Protein AF-A0AA36NLV5-F1 (afdb_monomer)

Radius of gyration: 45.6 Å; Cα contacts (8 Å, |Δi|>4): 169; chains: 1; bounding box: 120×122×155 Å

Organism: NCBI:txid2562239

Solvent-accessible surface area (backbone atoms only — not comparable to full-atom valu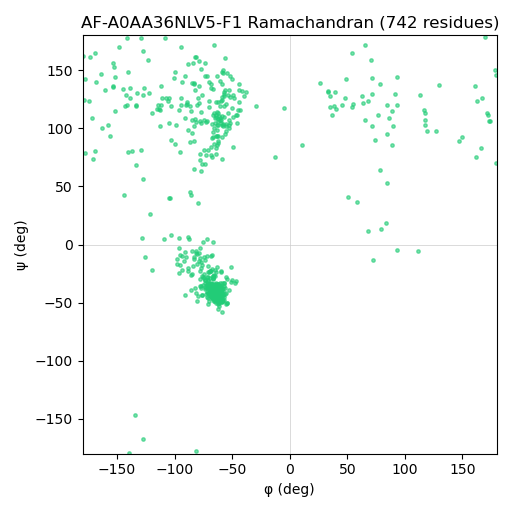es): 47818 Å² total; per-residue (Å²): 140,86,82,86,90,76,86,84,82,78,86,89,81,82,78,83,80,77,78,75,75,78,72,82,61,80,70,86,69,76,74,71,76,49,71,63,59,57,47,50,52,50,52,57,46,52,50,53,51,50,50,52,53,49,53,50,51,52,49,51,50,49,48,49,58,68,67,55,73,78,68,81,77,77,76,76,81,74,86,77,85,83,90,80,85,87,91,88,74,60,70,65,56,51,52,52,48,51,52,51,51,53,51,50,51,52,51,50,51,51,49,51,53,55,48,56,77,68,52,75,73,80,75,76,47,70,69,70,70,63,51,76,86,66,82,83,67,51,74,63,56,56,53,48,52,55,52,51,50,52,53,50,57,63,66,68,55,80,81,81,88,82,80,87,90,76,78,76,77,91,69,76,48,70,65,56,55,53,49,52,48,50,52,52,49,50,50,50,50,50,52,50,52,49,48,54,48,46,56,58,56,71,67,60,64,52,72,68,59,50,52,50,54,46,56,53,49,52,50,45,53,48,57,14,44,58,76,36,22,94,84,71,60,55,45,36,73,80,31,47,59,50,22,34,38,65,59,60,79,42,75,91,74,85,68,93,44,72,71,58,51,53,53,51,50,52,50,51,49,53,51,49,54,56,50,44,52,68,73,39,72,84,65,79,63,57,41,40,64,63,62,54,50,53,50,52,36,38,57,72,58,73,49,60,65,64,58,48,49,52,49,54,50,55,50,50,54,53,59,66,72,66,65,88,73,86,73,93,82,76,96,70,61,63,64,58,52,52,52,52,49,51,52,48,52,54,52,40,70,75,34,60,64,61,48,51,51,51,51,50,56,70,68,53,56,49,69,60,50,38,54,58,52,48,50,55,50,50,52,53,54,52,46,56,52,47,53,69,66,66,55,74,83,77,64,73,72,78,72,69,46,73,64,57,49,50,50,53,50,52,51,52,50,52,35,59,75,69,65,57,83,51,96,44,73,67,51,52,53,53,51,53,50,51,49,54,52,51,52,54,48,50,53,48,52,50,50,55,49,48,51,60,71,67,45,81,80,65,81,78,76,72,81,72,77,84,82,84,78,98,66,81,67,74,54,57,63,52,50,51,51,53,49,51,50,50,52,50,51,50,51,51,50,51,51,51,50,50,53,49,53,49,52,52,47,53,57,68,68,47,82,79,70,77,65,59,85,65,52,58,68,66,68,68,55,79,88,67,79,76,61,92,54,53,66,60,49,53,49,51,50,52,49,51,52,53,52,51,51,52,54,50,50,54,51,50,58,58,56,56,63,70,70,73,78,79,79,78,85,87,78,85,84,89,88,88,82,82,84,87,81,83,90,77,91,81,90,78,90,86,88,82,88,86,81,89,83,86,83,85,86,82,89,85,88,83,85,87,87,87,89,83,89,89,86,89,87,80,86,86,89,80,89,80,84,88,82,83,90,85,85,87,89,87,82,93,87,83,90,87,86,88,88,83,90,89,84,85,90,80,91,87,85,87,81,91,85,89,85,90,83,91,77,92,78,78,85,85,72,85,79,74,78,77,73,82,82,62,70,74,42,80,44,76,48,68,86,49,97,88,45,78,66,43,81,48,75,39,43,82,88,58,54,61,66,56,56,29,47,53,54,21,62,76,66,69,47,55,70,72,55,30,53,51,48,30,52,50,54,50,52,51,50,54,53,50,57,60,50,57,68,72,75,110

Nearest PDB structures (foldseek):
  3psp-assembly1_A  TM=7.468E-01  e=2.002E-01  Saccharomyces cerevisiae
  2k8c-assembly1_B  TM=7.574E-01  e=2.125E-01  Homo sapiens
  3pst-assembly1_A  TM=6.685E-01  e=1.887E-01  Saccharomyces cerevisiae

Structure (mmCIF, N/CA/C/O backbone):
data_AF-A0AA36NLV5-F1
#
_entry.id   AF-A0AA36NLV5-F1
#
loop_
_atom_site.group_PDB
_atom_site.id
_atom_site.type_symbol
_atom_site.label_atom_id
_atom_site.label_alt_id
_atom_site.label_comp_id
_atom_site.label_asym_id
_atom_site.label_entity_id
_atom_site.label_seq_id
_atom_site.pdbx_PDB_ins_code
_atom_site.Cartn_x
_atom_site.Cartn_y
_atom_site.Cartn_z
_atom_site.occupancy
_atom_site.B_iso_or_equiv
_atom_site.auth_seq_id
_atom_site.auth_comp_id
_atom_site.auth_asym_id
_atom_site.auth_atom_id
_atom_site.pdbx_PDB_model_num
ATOM 1 N N . MET A 1 1 ? -26.879 -18.463 90.586 1.00 38.84 1 MET A N 1
ATOM 2 C CA . MET A 1 1 ? -25.506 -18.475 90.045 1.00 38.84 1 MET A CA 1
ATOM 3 C C . MET A 1 1 ? -25.627 -18.411 88.531 1.00 38.84 1 MET A C 1
ATOM 5 O O . MET A 1 1 ? -26.019 -19.415 87.949 1.00 38.84 1 MET A O 1
ATOM 9 N N . PRO A 1 2 ? -25.465 -17.218 87.938 1.00 54.47 2 PRO A N 1
ATOM 10 C CA . PRO A 1 2 ? -25.556 -16.990 86.499 1.00 54.47 2 PRO A CA 1
ATOM 11 C C . PRO A 1 2 ? -24.185 -17.207 85.840 1.00 54.47 2 PRO A C 1
ATOM 13 O O . PRO A 1 2 ? -23.159 -17.056 86.502 1.00 54.47 2 PRO A O 1
ATOM 16 N N . ALA A 1 3 ? -24.164 -17.536 84.552 1.00 47.44 3 ALA A N 1
ATOM 17 C CA . ALA A 1 3 ? -22.970 -17.415 83.725 1.00 47.44 3 ALA A CA 1
ATOM 18 C C . ALA A 1 3 ? -23.368 -16.738 82.410 1.00 47.44 3 ALA A C 1
ATOM 20 O O . ALA A 1 3 ? -24.253 -17.216 81.704 1.00 47.44 3 ALA A O 1
ATOM 21 N N . ASP A 1 4 ? -22.741 -15.585 82.197 1.00 47.78 4 ASP A N 1
ATOM 22 C CA . ASP A 1 4 ? -22.935 -14.602 81.138 1.00 47.78 4 ASP A CA 1
ATOM 23 C C . ASP A 1 4 ? -22.765 -15.160 79.720 1.00 47.78 4 ASP A C 1
ATOM 25 O O . ASP A 1 4 ? -21.716 -15.705 79.370 1.00 47.78 4 ASP A O 1
ATOM 29 N N . GLU A 1 5 ? -23.752 -14.880 78.869 1.00 55.81 5 GLU A N 1
ATOM 30 C CA . GLU A 1 5 ? -23.568 -14.717 77.428 1.00 55.81 5 GLU A CA 1
ATOM 31 C C . GLU A 1 5 ? -23.088 -13.286 77.162 1.00 55.81 5 GLU A C 1
ATOM 33 O O . GLU A 1 5 ? -23.854 -12.329 77.264 1.00 55.81 5 GLU A O 1
ATOM 38 N N . SER A 1 6 ? -21.815 -13.127 76.797 1.00 52.97 6 SER A N 1
ATOM 39 C CA . SER A 1 6 ? -21.284 -11.869 76.268 1.00 52.97 6 SER A CA 1
ATOM 40 C C . SER A 1 6 ? -20.898 -12.040 74.800 1.00 52.97 6 SER A C 1
ATOM 42 O O . SER A 1 6 ? -20.018 -12.814 74.427 1.00 52.97 6 SER A O 1
ATOM 44 N N . GLN A 1 7 ? -21.624 -11.299 73.963 1.00 47.81 7 GLN A N 1
ATOM 45 C CA . GLN A 1 7 ? -21.392 -11.094 72.540 1.00 47.81 7 GLN A CA 1
ATOM 46 C C . GLN A 1 7 ? -19.995 -10.512 72.294 1.00 47.81 7 GLN A C 1
ATOM 48 O O . GLN A 1 7 ? -19.698 -9.392 72.705 1.00 47.81 7 GLN A O 1
ATOM 53 N N . ALA A 1 8 ? -19.160 -11.240 71.554 1.00 45.16 8 ALA A N 1
ATOM 54 C CA . ALA A 1 8 ? -17.959 -10.689 70.939 1.00 45.16 8 ALA A CA 1
ATOM 55 C C . ALA A 1 8 ? -18.334 -10.054 69.591 1.00 45.16 8 ALA A C 1
ATOM 57 O O . ALA A 1 8 ? -18.456 -10.718 68.562 1.00 45.16 8 ALA A O 1
ATOM 58 N N . GLN A 1 9 ? -18.550 -8.744 69.635 1.00 43.69 9 GLN A N 1
ATOM 59 C CA . GLN A 1 9 ? -18.629 -7.848 68.491 1.00 43.69 9 GLN A CA 1
ATOM 60 C C . GLN A 1 9 ? -17.206 -7.700 67.924 1.00 43.69 9 GLN A C 1
ATOM 62 O O . GLN A 1 9 ? -16.337 -7.107 68.557 1.00 43.69 9 GLN A O 1
ATOM 67 N N . ILE A 1 10 ? -16.933 -8.321 66.774 1.00 42.97 10 ILE A N 1
ATOM 68 C CA . ILE A 1 10 ? -15.643 -8.197 66.083 1.00 42.97 10 ILE A CA 1
ATOM 69 C C . ILE A 1 10 ? -15.692 -6.932 65.223 1.00 42.97 10 ILE A C 1
ATOM 71 O O . ILE A 1 10 ? -16.371 -6.888 64.196 1.00 42.97 10 ILE A O 1
ATOM 75 N N . ASP A 1 11 ? -14.961 -5.911 65.667 1.00 43.44 11 ASP A N 1
ATOM 76 C CA . ASP A 1 11 ? -14.679 -4.682 64.933 1.00 43.44 11 ASP A CA 1
ATOM 77 C C . ASP A 1 11 ? -13.930 -4.981 63.626 1.00 43.44 11 ASP A C 1
ATOM 79 O O . ASP A 1 11 ? -12.744 -5.314 63.608 1.00 43.44 11 ASP A O 1
ATOM 83 N N . LEU A 1 12 ? -14.635 -4.820 62.505 1.00 45.75 12 LEU A N 1
ATOM 84 C CA . LEU A 1 12 ? -14.117 -4.931 61.136 1.00 45.75 12 LEU A CA 1
ATOM 85 C C . LEU A 1 12 ? -13.931 -3.543 60.498 1.00 45.75 12 LEU A C 1
ATOM 87 O O . LEU A 1 12 ? -14.217 -3.327 59.323 1.00 45.75 12 LEU A O 1
ATOM 91 N N . ALA A 1 13 ? -13.445 -2.581 61.282 1.00 47.31 13 ALA A N 1
ATOM 92 C CA . ALA A 1 13 ? -13.160 -1.225 60.830 1.00 47.31 13 ALA A CA 1
ATOM 93 C C . ALA A 1 13 ? -11.740 -0.825 61.236 1.00 47.31 13 ALA A C 1
ATOM 95 O O . ALA A 1 13 ? -11.551 -0.183 62.257 1.00 47.31 13 ALA A O 1
ATOM 96 N N . ASN A 1 14 ? -10.745 -1.255 60.452 1.00 46.34 14 ASN A N 1
ATOM 97 C CA . ASN A 1 14 ? -9.466 -0.559 60.231 1.00 46.34 14 ASN A CA 1
ATOM 98 C C . ASN A 1 14 ? -8.591 -1.384 59.275 1.00 46.34 14 ASN A C 1
ATOM 100 O O . ASN A 1 14 ? -7.574 -1.960 59.653 1.00 46.34 14 ASN A O 1
ATOM 104 N N . SER A 1 15 ? -8.999 -1.446 58.005 1.00 36.53 15 SER A N 1
ATOM 105 C CA . SER A 1 15 ? -8.077 -1.816 56.931 1.00 36.53 15 SER A CA 1
ATOM 106 C C . SER A 1 15 ? -7.422 -0.526 56.424 1.00 36.53 15 SER A C 1
ATOM 108 O O . SER A 1 15 ? -8.148 0.408 56.065 1.00 36.53 15 SER A O 1
ATOM 110 N N . PRO A 1 16 ? -6.083 -0.404 56.437 1.00 40.22 16 PRO A N 1
ATOM 111 C CA . PRO A 1 16 ? -5.420 0.822 56.033 1.00 40.22 16 PRO A CA 1
ATOM 112 C C . PRO A 1 16 ? -5.655 1.028 54.537 1.00 40.22 16 PRO A C 1
ATOM 114 O O . PRO A 1 16 ? -5.132 0.289 53.702 1.00 40.22 16 PRO A O 1
ATOM 117 N N . GLN A 1 17 ? -6.446 2.050 54.198 1.00 42.66 17 GLN A N 1
ATOM 118 C CA . GLN A 1 17 ? -6.512 2.601 52.851 1.00 42.66 17 GLN A CA 1
ATOM 119 C C . GLN A 1 17 ? -5.096 3.013 52.435 1.00 42.66 17 GLN A C 1
ATOM 121 O O . GLN A 1 17 ? -4.637 4.121 52.715 1.00 42.66 17 GLN A O 1
ATOM 126 N N . MET A 1 18 ? -4.409 2.120 51.723 1.00 35.09 18 MET A N 1
ATOM 127 C CA . MET A 1 18 ? -3.319 2.490 50.839 1.00 35.09 18 MET A CA 1
ATOM 128 C C . MET A 1 18 ? -3.908 3.393 49.759 1.00 35.09 18 MET A C 1
ATOM 130 O O . MET A 1 18 ? -4.354 2.942 48.705 1.00 35.09 18 MET A O 1
ATOM 134 N N . ARG A 1 19 ? -3.924 4.697 50.045 1.00 38.50 19 ARG A N 1
ATOM 135 C CA . ARG A 1 19 ? -4.010 5.738 49.030 1.00 38.50 19 ARG A CA 1
ATOM 136 C C . ARG A 1 19 ? -2.804 5.545 48.115 1.00 38.50 19 ARG A C 1
ATOM 138 O O . ARG A 1 19 ? -1.718 6.046 48.390 1.00 38.50 19 ARG A O 1
ATOM 145 N N . ARG A 1 20 ? -2.990 4.781 47.035 1.00 40.81 20 ARG A N 1
ATOM 146 C CA . ARG A 1 20 ? -2.138 4.874 45.852 1.00 40.81 20 ARG A CA 1
ATOM 147 C C . ARG A 1 20 ? -2.351 6.274 45.309 1.00 40.81 20 ARG A C 1
ATOM 149 O O . ARG A 1 20 ? -3.308 6.544 44.593 1.00 40.81 20 ARG A O 1
ATOM 156 N N . SER A 1 21 ? -1.483 7.179 45.735 1.00 36.28 21 SER A N 1
ATOM 157 C CA . SER A 1 21 ? -1.263 8.451 45.079 1.00 36.28 21 SER A CA 1
ATOM 158 C C . SER A 1 21 ? -0.986 8.129 43.615 1.00 36.28 21 SER A C 1
ATOM 160 O O . SER A 1 21 ? 0.091 7.638 43.279 1.00 36.28 21 SER A O 1
ATOM 162 N N . HIS A 1 22 ? -1.980 8.338 42.753 1.00 38.00 22 HIS A N 1
ATOM 163 C CA . HIS A 1 22 ? -1.761 8.458 41.323 1.00 38.00 22 HIS A CA 1
ATOM 164 C C . HIS A 1 22 ? -0.900 9.705 41.150 1.00 38.00 22 HIS A C 1
ATOM 166 O O . HIS A 1 22 ? -1.402 10.815 41.011 1.00 38.00 22 HIS A O 1
ATOM 172 N N . SER A 1 23 ? 0.418 9.540 41.269 1.00 36.81 23 SER A N 1
ATOM 173 C CA . SER A 1 23 ? 1.348 10.522 40.752 1.00 36.81 23 SER A CA 1
ATOM 174 C C . SER A 1 23 ? 1.048 10.601 39.263 1.00 36.81 23 SER A C 1
ATOM 176 O O . SER A 1 23 ? 1.287 9.629 38.541 1.00 36.81 23 SER A O 1
ATOM 178 N N . GLU A 1 24 ? 0.485 11.725 38.831 1.00 40.44 24 GLU A N 1
ATOM 179 C CA . GLU A 1 24 ? 0.471 12.172 37.444 1.00 40.44 24 GLU A CA 1
ATOM 180 C C . GLU A 1 24 ? 1.931 12.309 36.988 1.00 40.44 24 GLU A C 1
ATOM 182 O O . GLU A 1 24 ? 2.507 13.392 36.917 1.00 40.44 24 GLU A O 1
ATOM 187 N N . GLY A 1 25 ? 2.589 11.173 36.760 1.00 39.84 25 GLY A N 1
ATOM 188 C CA . GLY A 1 25 ? 3.822 11.142 36.003 1.00 39.84 25 GLY A CA 1
ATOM 189 C C . GLY A 1 25 ? 3.496 11.713 34.626 1.00 39.84 25 GLY A C 1
ATOM 190 O O . GLY A 1 25 ? 2.422 11.400 34.100 1.00 39.84 25 GLY A O 1
ATOM 191 N N . PRO A 1 26 ? 4.365 12.563 34.048 1.00 42.66 26 PRO A N 1
ATOM 192 C CA . PRO A 1 26 ? 4.149 13.083 32.709 1.00 42.66 26 PRO A CA 1
ATOM 193 C C . PRO A 1 26 ? 3.847 11.891 31.810 1.00 42.66 26 PRO A C 1
ATOM 195 O O . PRO A 1 26 ? 4.667 10.973 31.713 1.00 42.66 26 PRO A O 1
ATOM 198 N N . GLN A 1 27 ? 2.633 11.873 31.243 1.00 45.25 27 GLN A N 1
ATOM 199 C CA . GLN A 1 27 ? 2.212 10.827 30.324 1.00 45.25 27 GLN A CA 1
ATOM 200 C C . GLN A 1 27 ? 3.370 10.582 29.353 1.00 45.25 27 GLN A C 1
ATOM 202 O O . GLN A 1 27 ? 3.940 11.567 28.864 1.00 45.25 27 GLN A O 1
ATOM 207 N N . PRO A 1 28 ? 3.757 9.323 29.084 1.00 41.56 28 PRO A N 1
ATOM 208 C CA . PRO A 1 28 ? 4.689 9.012 28.015 1.00 41.56 28 PRO A CA 1
ATOM 209 C C . PRO A 1 28 ? 4.008 9.413 26.706 1.00 41.56 28 PRO A C 1
ATOM 211 O O . PRO A 1 28 ? 3.357 8.621 26.031 1.00 41.56 28 PRO A O 1
ATOM 214 N N . MET A 1 29 ? 4.104 10.703 26.396 1.00 41.34 29 MET A N 1
ATOM 215 C CA . MET A 1 29 ? 3.718 11.300 25.143 1.00 41.34 29 MET A CA 1
ATOM 216 C C . MET A 1 29 ? 4.655 10.643 24.154 1.00 41.34 29 MET A C 1
ATOM 218 O O . MET A 1 29 ? 5.856 10.924 24.150 1.00 41.34 29 MET A O 1
ATOM 222 N N . TRP A 1 30 ? 4.121 9.671 23.414 1.00 43.69 30 TRP A N 1
ATOM 223 C CA . TRP A 1 30 ? 4.842 8.994 22.356 1.00 43.69 30 TRP A CA 1
ATOM 224 C C . TRP A 1 30 ? 5.527 10.073 21.537 1.00 43.69 30 TRP A C 1
ATOM 226 O O . TRP A 1 30 ? 4.855 10.914 20.931 1.00 43.69 30 TRP A O 1
ATOM 236 N N . ARG A 1 31 ? 6.866 10.103 21.614 1.00 49.28 31 ARG A N 1
ATOM 237 C CA . ARG A 1 31 ? 7.666 11.034 20.833 1.00 49.28 31 ARG A CA 1
ATOM 238 C C . ARG A 1 31 ? 7.212 10.820 19.406 1.00 49.28 31 ARG A C 1
ATOM 240 O O . ARG A 1 31 ? 7.358 9.731 18.853 1.00 49.28 31 ARG A O 1
ATOM 247 N N . ARG A 1 32 ? 6.564 11.845 18.858 1.00 46.00 32 ARG A N 1
ATOM 248 C CA . ARG A 1 32 ? 6.328 11.983 17.431 1.00 46.00 32 ARG A CA 1
ATOM 249 C C . ARG A 1 32 ? 7.652 11.592 16.795 1.00 46.00 32 ARG A C 1
ATOM 251 O O . ARG A 1 32 ? 8.639 12.236 17.135 1.00 46.00 32 ARG A O 1
ATOM 258 N N . TRP A 1 33 ? 7.687 10.504 16.021 1.00 46.16 33 TRP A N 1
ATOM 259 C CA . TRP A 1 33 ? 8.914 10.086 15.350 1.00 46.16 33 TRP A CA 1
ATOM 260 C C . TRP A 1 33 ? 9.348 11.303 14.551 1.00 46.16 33 TRP A C 1
ATOM 262 O O . TRP A 1 33 ? 8.676 11.696 13.595 1.00 46.16 33 TRP A O 1
ATOM 272 N N . GLU A 1 34 ? 10.361 11.999 15.054 1.00 51.53 34 GLU A N 1
ATOM 273 C CA . GLU A 1 34 ? 10.920 13.132 14.354 1.00 51.53 34 GLU A CA 1
ATOM 274 C C . GLU A 1 34 ? 11.418 12.558 13.031 1.00 51.53 34 GLU A C 1
ATOM 276 O O . GLU A 1 34 ? 11.909 11.426 12.990 1.00 51.53 34 GLU A O 1
ATOM 281 N N . ASP A 1 35 ? 11.241 13.289 11.930 1.00 52.91 35 ASP A N 1
ATOM 282 C CA . ASP A 1 35 ? 11.585 12.804 10.586 1.00 52.91 35 ASP A CA 1
ATOM 283 C C . ASP A 1 35 ? 13.031 12.245 10.513 1.00 52.91 35 ASP A C 1
ATOM 285 O O . ASP A 1 35 ? 13.349 11.437 9.641 1.00 52.91 35 ASP A O 1
ATOM 289 N N . SER A 1 36 ? 13.881 12.612 11.481 1.00 55.41 36 SER A N 1
ATOM 290 C CA . SER A 1 36 ? 15.209 12.070 11.764 1.00 55.41 36 SER A CA 1
ATOM 291 C C . SER A 1 36 ? 15.249 10.565 12.084 1.00 55.41 36 SER A C 1
ATOM 293 O O . SER A 1 36 ? 16.101 9.875 11.533 1.00 55.41 36 SER A O 1
ATOM 295 N N . GLU A 1 37 ? 14.362 10.003 12.911 1.00 65.06 37 GLU A N 1
ATOM 296 C CA . GLU A 1 37 ? 14.397 8.568 13.264 1.00 65.06 37 GLU A CA 1
ATOM 297 C C . GLU A 1 37 ? 13.950 7.678 12.100 1.00 65.06 37 GLU A C 1
ATOM 299 O O . GLU A 1 37 ? 14.547 6.630 11.833 1.00 65.06 37 GLU A O 1
ATOM 304 N N . ILE A 1 38 ? 12.949 8.136 11.344 1.00 65.00 38 ILE A N 1
ATOM 305 C CA . ILE A 1 38 ? 12.523 7.487 10.101 1.00 65.00 38 ILE A CA 1
ATOM 306 C C . ILE A 1 38 ? 13.670 7.536 9.083 1.00 65.00 38 ILE A C 1
ATOM 308 O O . ILE A 1 38 ? 14.007 6.507 8.496 1.00 65.00 38 ILE A O 1
ATOM 312 N N . GLN A 1 39 ? 14.333 8.688 8.922 1.00 63.59 39 GLN A N 1
ATOM 313 C CA . GLN A 1 39 ? 15.513 8.815 8.059 1.00 63.59 39 GLN A CA 1
ATOM 314 C C . GLN A 1 39 ? 16.663 7.900 8.491 1.00 63.59 39 GLN A C 1
ATOM 316 O O . GLN A 1 39 ? 17.261 7.256 7.634 1.00 63.59 39 GLN A O 1
ATOM 321 N N . ILE A 1 40 ? 16.936 7.766 9.793 1.00 76.44 40 ILE A N 1
ATOM 322 C CA . ILE A 1 40 ? 17.947 6.832 10.312 1.00 76.44 40 ILE A CA 1
ATOM 323 C C . ILE A 1 40 ? 17.578 5.390 9.952 1.00 76.44 40 ILE A C 1
ATOM 325 O O . ILE A 1 40 ? 18.436 4.621 9.515 1.00 76.44 40 ILE A O 1
ATOM 329 N N . HIS A 1 41 ? 16.306 5.007 10.085 1.00 78.12 41 HIS A N 1
ATOM 330 C CA . HIS A 1 41 ? 15.868 3.661 9.724 1.00 78.12 41 HIS A CA 1
ATOM 331 C C . HIS A 1 41 ? 15.957 3.403 8.210 1.00 78.12 41 HIS A C 1
ATOM 333 O O . HIS A 1 41 ? 16.369 2.314 7.803 1.00 78.12 41 HIS A O 1
ATOM 339 N N . HIS A 1 42 ? 15.634 4.399 7.377 1.00 73.19 42 HIS A N 1
ATOM 340 C CA . HIS A 1 42 ? 15.814 4.330 5.925 1.00 73.19 42 HIS A CA 1
ATOM 341 C C . HIS A 1 42 ? 17.291 4.228 5.536 1.00 73.19 42 HIS A C 1
ATOM 343 O O . HIS A 1 42 ? 17.645 3.308 4.805 1.00 73.19 42 HIS A O 1
ATOM 349 N N . ALA A 1 43 ? 18.161 5.068 6.099 1.00 82.94 43 ALA A N 1
ATOM 350 C CA . ALA A 1 43 ? 19.604 5.007 5.868 1.00 82.94 43 ALA A CA 1
ATOM 351 C C . ALA A 1 43 ? 20.178 3.635 6.261 1.00 82.94 43 ALA A C 1
ATOM 353 O O . ALA A 1 43 ? 20.904 3.008 5.495 1.00 82.94 43 ALA A O 1
ATOM 354 N N . LYS A 1 44 ? 19.761 3.093 7.412 1.00 92.31 44 LYS A N 1
ATOM 355 C CA . LYS A 1 44 ? 20.173 1.761 7.882 1.00 92.31 44 LYS A CA 1
ATOM 356 C C . LYS A 1 44 ? 19.577 0.616 7.050 1.00 92.31 44 LYS A C 1
ATOM 358 O O . LYS A 1 44 ? 20.092 -0.504 7.042 1.00 92.31 44 LYS A O 1
ATOM 363 N N . ALA A 1 45 ? 18.450 0.835 6.376 1.00 84.06 45 ALA A N 1
ATOM 364 C CA . ALA A 1 45 ? 17.901 -0.115 5.411 1.00 84.06 45 ALA A CA 1
ATOM 365 C C . ALA A 1 45 ? 18.678 -0.071 4.085 1.00 84.06 45 ALA A C 1
ATOM 367 O O . ALA A 1 45 ? 19.030 -1.129 3.566 1.00 84.06 45 ALA A O 1
ATOM 368 N N . GLU A 1 46 ? 19.005 1.120 3.585 1.00 82.81 46 GLU A N 1
ATOM 369 C CA . GLU A 1 46 ? 19.837 1.319 2.392 1.00 82.81 46 GLU A CA 1
ATOM 370 C C . GLU A 1 46 ? 21.250 0.756 2.577 1.00 82.81 46 GLU A C 1
ATOM 372 O O . GLU A 1 46 ? 21.763 0.088 1.680 1.00 82.81 46 GLU A O 1
ATOM 377 N N . GLU A 1 47 ? 21.845 0.920 3.759 1.00 92.00 47 GLU A N 1
ATOM 378 C CA . GLU A 1 47 ? 23.130 0.313 4.123 1.00 92.00 47 GLU A CA 1
ATOM 379 C C . GLU A 1 47 ? 23.069 -1.222 4.045 1.00 92.00 47 GLU A C 1
ATOM 381 O O . GLU A 1 47 ? 23.918 -1.857 3.422 1.00 92.00 47 GLU A O 1
ATOM 386 N N . ARG A 1 48 ? 22.009 -1.840 4.588 1.00 89.81 48 ARG A N 1
ATOM 387 C CA . ARG A 1 48 ? 21.800 -3.299 4.509 1.00 89.81 48 ARG A CA 1
ATOM 388 C C . ARG A 1 48 ? 21.594 -3.791 3.074 1.00 89.81 48 ARG A C 1
ATOM 390 O O . ARG A 1 48 ? 22.068 -4.874 2.734 1.00 89.81 48 ARG A O 1
ATOM 397 N N . ILE A 1 49 ? 20.891 -3.024 2.240 1.00 83.12 49 ILE A N 1
ATOM 398 C CA . ILE A 1 49 ? 20.694 -3.344 0.817 1.00 83.12 49 ILE A CA 1
ATOM 399 C C . ILE A 1 49 ? 22.022 -3.232 0.060 1.00 83.12 49 ILE A C 1
ATOM 401 O O . ILE A 1 49 ? 22.348 -4.117 -0.729 1.00 83.12 49 ILE A O 1
ATOM 405 N N . SER A 1 50 ? 22.800 -2.185 0.330 1.00 86.44 50 SER A N 1
ATOM 406 C CA . SER A 1 50 ? 24.103 -1.954 -0.298 1.00 86.44 50 SER A CA 1
ATOM 407 C C . SER A 1 50 ? 25.094 -3.055 0.072 1.00 86.44 50 SER A C 1
ATOM 409 O O . SER A 1 50 ? 25.737 -3.610 -0.814 1.00 86.44 50 SER A O 1
ATOM 411 N N . ARG A 1 51 ? 25.115 -3.468 1.347 1.00 94.44 51 ARG A N 1
ATOM 412 C CA . ARG A 1 51 ? 25.916 -4.600 1.827 1.00 94.44 51 ARG A CA 1
ATOM 413 C C . ARG A 1 51 ? 25.566 -5.903 1.110 1.00 94.44 51 ARG A C 1
ATOM 415 O O . ARG A 1 51 ? 26.451 -6.556 0.577 1.00 94.44 51 ARG A O 1
ATOM 422 N N . ARG A 1 52 ? 24.275 -6.239 1.000 1.00 87.06 52 ARG A N 1
ATOM 423 C CA . ARG A 1 52 ? 23.828 -7.432 0.253 1.00 87.06 52 ARG A CA 1
ATOM 424 C C . ARG A 1 52 ? 24.193 -7.377 -1.224 1.00 87.06 52 ARG A C 1
ATOM 426 O O . ARG A 1 52 ? 24.510 -8.398 -1.820 1.00 87.06 52 ARG A O 1
ATOM 433 N N . ARG A 1 53 ? 24.116 -6.195 -1.838 1.00 88.81 53 ARG A N 1
ATOM 434 C CA . ARG A 1 53 ? 24.508 -6.011 -3.237 1.00 88.81 53 ARG A CA 1
ATOM 435 C C . ARG A 1 53 ? 26.008 -6.234 -3.422 1.00 88.81 53 ARG A C 1
ATOM 437 O O . ARG A 1 53 ? 26.398 -6.818 -4.424 1.00 88.81 53 ARG A O 1
ATOM 444 N N . GLN A 1 54 ? 26.817 -5.791 -2.464 1.00 91.44 54 GLN A N 1
ATOM 445 C CA . GLN A 1 54 ? 28.260 -6.003 -2.455 1.00 91.44 54 GLN A CA 1
ATOM 446 C C . GLN A 1 54 ? 28.609 -7.482 -2.249 1.00 91.44 54 GLN A C 1
ATOM 448 O O . GLN A 1 54 ? 29.355 -8.027 -3.052 1.00 91.44 54 GLN A O 1
ATOM 453 N N . GLU A 1 55 ? 27.973 -8.156 -1.286 1.00 92.06 55 GLU A N 1
ATOM 454 C CA . GLU A 1 55 ? 28.102 -9.608 -1.075 1.00 92.06 55 GLU A CA 1
ATOM 455 C C . GLU A 1 55 ? 27.760 -10.399 -2.350 1.00 92.06 55 GLU A C 1
ATOM 457 O O . GLU A 1 55 ? 28.475 -11.322 -2.724 1.00 92.06 55 GLU A O 1
ATOM 462 N N . LEU A 1 56 ? 26.703 -10.006 -3.070 1.00 91.62 56 LEU A N 1
ATOM 463 C CA . LEU A 1 56 ? 26.294 -10.670 -4.311 1.00 91.62 56 LEU A CA 1
ATOM 464 C C . LEU A 1 56 ? 27.282 -10.421 -5.462 1.00 91.62 56 LEU A C 1
ATOM 466 O O . LEU A 1 56 ? 27.525 -11.318 -6.267 1.00 91.62 56 LEU A O 1
ATOM 470 N N . LEU A 1 57 ? 27.874 -9.225 -5.543 1.00 89.69 57 LEU A N 1
ATOM 471 C CA . LEU A 1 57 ? 28.937 -8.927 -6.508 1.00 89.69 57 LEU A CA 1
ATOM 472 C C . LEU A 1 57 ? 30.221 -9.702 -6.193 1.00 89.69 57 LEU A C 1
ATOM 474 O O . LEU A 1 57 ? 30.853 -10.216 -7.112 1.00 89.69 57 LEU A O 1
ATOM 478 N N . GLU A 1 58 ? 30.583 -9.825 -4.917 1.00 94.06 58 GLU A N 1
ATOM 479 C CA . GLU A 1 58 ? 31.712 -10.644 -4.473 1.00 94.06 58 GLU A CA 1
ATOM 480 C C . GLU A 1 58 ? 31.471 -12.126 -4.761 1.00 94.06 58 GLU A C 1
ATOM 482 O O . GLU A 1 58 ? 32.367 -12.794 -5.263 1.00 94.06 58 GLU A O 1
ATOM 487 N N . GLU A 1 59 ? 30.259 -12.638 -4.536 1.00 94.38 59 GLU A N 1
ATOM 488 C CA . GLU A 1 59 ? 29.913 -14.020 -4.871 1.00 94.38 59 GLU A CA 1
ATOM 489 C C . GLU A 1 59 ? 29.936 -14.262 -6.387 1.00 94.38 59 GLU A C 1
ATOM 491 O O . GLU A 1 59 ? 30.461 -15.279 -6.836 1.00 94.38 59 GLU A O 1
ATOM 496 N N . MET A 1 60 ? 29.425 -13.323 -7.190 1.00 89.12 60 MET A N 1
ATOM 497 C CA . MET A 1 60 ? 29.517 -13.385 -8.654 1.00 89.12 60 MET A CA 1
ATOM 498 C C . MET A 1 60 ? 30.972 -13.400 -9.119 1.00 89.12 60 MET A C 1
ATOM 500 O O . MET A 1 60 ? 31.343 -14.257 -9.916 1.00 89.12 60 MET A O 1
ATOM 504 N N . LYS A 1 61 ? 31.812 -12.520 -8.568 1.00 92.69 61 LYS A N 1
ATOM 505 C CA . LYS A 1 61 ? 33.247 -12.484 -8.862 1.00 92.69 61 LYS A CA 1
ATOM 506 C C . LYS A 1 61 ? 33.945 -13.775 -8.430 1.00 92.69 61 LYS A C 1
ATOM 508 O O . LYS A 1 61 ? 34.732 -14.328 -9.188 1.00 92.69 61 LYS A O 1
ATOM 513 N N . ARG A 1 62 ? 33.606 -14.310 -7.254 1.00 94.75 62 ARG A N 1
ATOM 514 C CA . ARG A 1 62 ? 34.130 -15.592 -6.766 1.00 94.75 62 ARG A CA 1
ATOM 515 C C . ARG A 1 62 ? 33.745 -16.734 -7.703 1.00 94.75 62 ARG A C 1
ATOM 517 O O . ARG A 1 62 ? 34.582 -17.566 -8.027 1.00 94.75 62 ARG A O 1
ATOM 524 N N . ARG A 1 63 ? 32.501 -16.755 -8.192 1.00 89.75 63 ARG A N 1
ATOM 525 C CA . ARG A 1 63 ? 32.047 -17.731 -9.193 1.00 89.75 63 ARG A CA 1
ATOM 526 C C . ARG A 1 63 ? 32.760 -17.558 -10.527 1.00 89.75 63 ARG A C 1
ATOM 528 O O . ARG A 1 63 ? 33.046 -18.561 -11.164 1.00 89.75 63 ARG A O 1
ATOM 535 N N . GLU A 1 64 ? 33.057 -16.334 -10.955 1.00 84.94 64 GLU A N 1
ATOM 536 C CA . GLU A 1 64 ? 33.863 -16.085 -12.155 1.00 84.94 64 GLU A CA 1
ATOM 537 C C . GLU A 1 64 ? 35.298 -16.598 -11.985 1.00 84.94 64 GLU A C 1
ATOM 539 O O . GLU A 1 64 ? 35.815 -17.248 -12.888 1.00 84.94 64 GLU A O 1
ATOM 544 N N . GLU A 1 65 ? 35.916 -16.386 -10.821 1.00 83.25 65 GLU A N 1
ATOM 545 C CA . GLU A 1 65 ? 37.246 -16.910 -10.487 1.00 83.25 65 GLU A CA 1
ATOM 546 C C . GLU A 1 65 ? 37.256 -18.449 -10.418 1.00 83.25 65 GLU A C 1
ATOM 548 O O . GLU A 1 65 ? 38.152 -19.081 -10.977 1.00 83.25 65 GLU A O 1
ATOM 553 N N . GLU A 1 66 ? 36.230 -19.065 -9.820 1.00 82.06 66 GLU A N 1
ATOM 554 C CA . GLU A 1 66 ? 36.054 -20.525 -9.761 1.00 82.06 66 GLU A CA 1
ATOM 555 C C . GLU A 1 66 ? 35.744 -21.142 -11.141 1.00 82.06 66 GLU A C 1
ATOM 557 O O . GLU A 1 66 ? 36.219 -22.233 -11.462 1.00 82.06 66 GLU A O 1
ATOM 562 N N . GLN A 1 67 ? 34.960 -20.457 -11.983 1.00 77.19 67 GLN A N 1
ATOM 563 C CA . GLN A 1 67 ? 34.623 -20.905 -13.342 1.00 77.19 67 GLN A CA 1
ATOM 564 C C . GLN A 1 67 ? 35.731 -20.614 -14.357 1.00 77.19 67 GLN A C 1
ATOM 566 O O . GLN A 1 67 ? 35.761 -21.236 -15.426 1.00 77.19 67 GLN A O 1
ATOM 571 N N . CYS A 1 68 ? 36.673 -19.727 -14.032 1.00 67.19 68 CYS A N 1
ATOM 572 C CA . CYS A 1 68 ? 37.881 -19.502 -14.810 1.00 67.19 68 CYS A CA 1
ATOM 573 C C . CYS A 1 68 ? 38.856 -20.679 -14.622 1.00 67.19 68 CYS A C 1
ATOM 575 O O . CYS A 1 68 ? 39.938 -20.574 -14.056 1.00 67.19 68 CYS A O 1
ATOM 577 N N . THR A 1 69 ? 38.482 -21.834 -15.173 1.00 57.06 69 THR A N 1
ATOM 578 C CA . THR A 1 69 ? 39.321 -23.040 -15.288 1.00 57.06 69 THR A CA 1
ATOM 579 C C . THR A 1 69 ? 40.435 -22.892 -16.329 1.00 57.06 69 THR A C 1
ATOM 581 O O . THR A 1 69 ? 41.191 -23.835 -16.580 1.00 57.06 69 THR A O 1
ATOM 584 N N . PHE A 1 70 ? 40.588 -21.702 -16.923 1.00 51.62 70 PHE A N 1
ATOM 585 C CA . PHE A 1 70 ? 41.701 -21.373 -17.799 1.00 51.62 70 PHE A CA 1
ATOM 586 C C . PHE A 1 70 ? 42.972 -21.191 -16.965 1.00 51.62 70 PHE A C 1
ATOM 588 O O . PHE A 1 70 ? 43.445 -20.088 -16.716 1.00 51.62 70 PHE A O 1
ATOM 595 N N . THR A 1 71 ? 43.549 -22.311 -16.540 1.00 54.22 71 THR A N 1
ATOM 596 C CA . THR A 1 71 ? 44.966 -22.384 -16.206 1.00 54.22 71 THR A CA 1
ATOM 597 C C . THR A 1 71 ? 45.709 -22.452 -17.536 1.00 54.22 71 THR A C 1
ATOM 599 O O . THR A 1 71 ? 45.671 -23.496 -18.196 1.00 54.22 71 THR A O 1
ATOM 602 N N . PRO A 1 72 ? 46.359 -21.368 -18.005 1.00 45.75 72 PRO A N 1
ATOM 603 C CA . PRO A 1 72 ? 47.184 -21.460 -19.192 1.00 45.75 72 PRO A CA 1
ATOM 604 C C . PRO A 1 72 ? 48.321 -22.427 -18.871 1.00 45.75 72 PRO A C 1
ATOM 606 O O . PRO A 1 72 ? 49.311 -22.068 -18.235 1.00 45.75 72 PRO A O 1
ATOM 609 N N . ARG A 1 73 ? 48.180 -23.685 -19.299 1.00 42.62 73 ARG A N 1
ATOM 610 C CA . ARG A 1 73 ? 49.302 -24.611 -19.377 1.00 42.62 73 ARG A CA 1
ATOM 611 C C . ARG A 1 73 ? 50.245 -24.025 -20.412 1.00 42.62 73 ARG A C 1
ATOM 613 O O . ARG A 1 73 ? 50.080 -24.225 -21.612 1.00 42.62 73 ARG A O 1
ATOM 620 N N . LEU A 1 74 ? 51.213 -23.250 -19.934 1.00 47.56 74 LEU A N 1
ATOM 621 C CA . LEU A 1 74 ? 52.362 -22.842 -20.716 1.00 47.56 74 LEU A CA 1
ATOM 622 C C . LEU A 1 74 ? 53.104 -24.129 -21.076 1.00 47.56 74 LEU A C 1
ATOM 624 O O . LEU A 1 74 ? 53.891 -24.650 -20.290 1.00 47.56 74 LEU A O 1
ATOM 628 N N . ILE A 1 75 ? 52.793 -24.681 -22.250 1.00 45.06 75 ILE A N 1
ATOM 629 C CA . ILE A 1 75 ? 53.564 -25.768 -22.841 1.00 45.06 75 ILE A CA 1
ATOM 630 C C . ILE A 1 75 ? 54.955 -25.184 -23.066 1.00 45.06 75 ILE A C 1
ATOM 632 O O . ILE A 1 75 ? 55.168 -24.383 -23.981 1.00 45.06 75 ILE A O 1
ATOM 636 N N . ALA A 1 76 ? 55.889 -25.537 -22.186 1.00 43.56 76 ALA A N 1
ATOM 637 C CA . ALA A 1 76 ? 57.293 -25.253 -22.384 1.00 43.56 76 ALA A CA 1
ATOM 638 C C . ALA A 1 76 ? 57.691 -25.904 -23.712 1.00 43.56 76 ALA A C 1
ATOM 640 O O . ALA A 1 76 ? 57.709 -27.126 -23.839 1.00 43.56 76 ALA A O 1
ATOM 641 N N . ARG A 1 77 ? 57.946 -25.074 -24.727 1.00 44.66 77 ARG A N 1
ATOM 642 C CA . ARG A 1 77 ? 58.529 -25.507 -25.996 1.00 44.66 77 ARG A CA 1
ATOM 643 C C . ARG A 1 77 ? 59.954 -25.984 -25.718 1.00 44.66 77 ARG A C 1
ATOM 645 O O . ARG A 1 77 ? 60.897 -25.205 -25.829 1.00 44.66 77 ARG A O 1
ATOM 652 N N . SER A 1 78 ? 60.112 -27.250 -25.348 1.00 39.81 78 SER A N 1
ATOM 653 C CA . SER A 1 78 ? 61.364 -27.961 -25.568 1.00 39.81 78 SER A CA 1
ATOM 654 C C . SER A 1 78 ? 61.491 -28.182 -27.073 1.00 39.81 78 SER A C 1
ATOM 656 O O . SER A 1 78 ? 60.626 -28.766 -27.726 1.00 39.81 78 SER A O 1
ATOM 658 N N . GLY A 1 79 ? 62.538 -27.606 -27.653 1.00 54.25 79 GLY A N 1
ATOM 659 C CA . GLY A 1 79 ? 62.898 -27.880 -29.032 1.00 54.25 79 GLY A CA 1
ATOM 660 C C . GLY A 1 79 ? 63.400 -29.311 -29.162 1.00 54.25 79 GLY A C 1
ATOM 661 O O . GLY A 1 79 ? 64.167 -29.761 -28.322 1.00 54.25 79 GLY A O 1
ATOM 662 N N . SER A 1 80 ? 62.995 -30.002 -30.222 1.00 41.78 80 SER A N 1
ATOM 663 C CA . SER A 1 80 ? 63.903 -30.752 -31.090 1.00 41.78 80 SER A CA 1
ATOM 664 C C . SER A 1 80 ? 63.112 -31.394 -32.231 1.00 41.78 80 SER A C 1
ATOM 666 O O . SER A 1 80 ? 62.150 -32.114 -31.996 1.00 41.78 80 SER A O 1
ATOM 668 N N . ARG A 1 81 ? 63.563 -31.072 -33.445 1.00 44.56 81 ARG A N 1
ATOM 669 C CA . ARG A 1 81 ? 63.608 -31.868 -34.679 1.00 44.56 81 ARG A CA 1
ATOM 670 C C . ARG A 1 81 ? 62.398 -32.664 -35.200 1.00 44.56 81 ARG A C 1
ATOM 672 O O . ARG A 1 81 ? 61.922 -33.617 -34.608 1.00 44.56 81 ARG A O 1
ATOM 679 N N . GLU A 1 82 ? 62.130 -32.317 -36.462 1.00 46.91 82 GLU A N 1
ATOM 680 C CA . GLU A 1 82 ? 61.924 -33.195 -37.625 1.00 46.91 82 GLU A CA 1
ATOM 681 C C . GLU A 1 82 ? 60.631 -34.023 -37.710 1.00 46.91 82 GLU A C 1
ATOM 683 O O . GLU A 1 82 ? 60.508 -35.124 -37.196 1.00 46.91 82 GLU A O 1
ATOM 688 N N . GLY A 1 83 ? 59.723 -33.509 -38.550 1.00 51.22 83 GLY A N 1
ATOM 689 C CA . GLY A 1 83 ? 59.208 -34.289 -39.676 1.00 51.22 83 GLY A CA 1
ATOM 690 C C . GLY A 1 83 ? 57.977 -35.155 -39.424 1.00 51.22 83 GLY A C 1
ATOM 691 O O . GLY A 1 83 ? 58.086 -36.365 -39.278 1.00 51.22 83 GLY A O 1
ATOM 692 N N . THR A 1 84 ? 56.780 -34.574 -39.540 1.00 44.19 84 THR A N 1
ATOM 693 C CA . THR A 1 84 ? 55.611 -35.297 -40.085 1.00 44.19 84 THR A CA 1
ATOM 694 C C . THR A 1 84 ? 54.535 -34.307 -40.546 1.00 44.19 84 THR A C 1
ATOM 696 O O . THR A 1 84 ? 54.238 -33.351 -39.824 1.00 44.19 84 THR A O 1
ATOM 699 N N . PRO A 1 85 ? 53.955 -34.462 -41.752 1.00 54.44 85 PRO A N 1
ATOM 700 C CA . PRO A 1 85 ? 52.944 -33.542 -42.241 1.00 54.44 85 PRO A CA 1
ATOM 701 C C . PRO A 1 85 ? 51.544 -33.918 -41.733 1.00 54.44 85 PRO A C 1
ATOM 703 O O . PRO A 1 85 ? 51.164 -35.081 -41.729 1.00 54.44 85 PRO A O 1
ATOM 706 N N . ARG A 1 86 ? 50.801 -32.868 -41.355 1.00 51.94 86 ARG A N 1
ATOM 707 C CA . ARG A 1 86 ? 49.353 -32.638 -41.534 1.00 51.94 86 ARG A CA 1
ATOM 708 C C . ARG A 1 86 ? 48.416 -33.852 -41.446 1.00 51.94 86 ARG A C 1
ATOM 710 O O . ARG A 1 86 ? 48.378 -34.644 -42.370 1.00 51.94 86 ARG A O 1
ATOM 717 N N . THR A 1 87 ? 47.511 -33.825 -40.461 1.00 50.56 87 THR A N 1
ATOM 718 C CA . THR A 1 87 ? 46.059 -33.557 -40.643 1.00 50.56 87 THR A CA 1
ATOM 719 C C . THR A 1 87 ? 45.330 -33.810 -39.323 1.00 50.56 87 THR A C 1
ATOM 721 O O . THR A 1 87 ? 45.256 -34.958 -38.900 1.00 50.56 87 THR A O 1
ATOM 724 N N . ARG A 1 88 ? 44.810 -32.753 -38.679 1.00 49.97 88 ARG A N 1
ATOM 725 C CA . ARG A 1 88 ? 43.664 -32.739 -37.736 1.00 49.97 88 ARG A CA 1
ATOM 726 C C . ARG A 1 88 ? 43.653 -31.397 -36.993 1.00 49.97 88 ARG A C 1
ATOM 728 O O . ARG A 1 88 ? 44.190 -31.280 -35.900 1.00 49.97 88 ARG A O 1
ATOM 735 N N . SER A 1 89 ? 43.085 -30.368 -37.619 1.00 54.28 89 SER A N 1
ATOM 736 C CA . SER A 1 89 ? 42.825 -29.069 -36.972 1.00 54.28 89 SER A CA 1
ATOM 737 C C . SER A 1 89 ? 41.373 -28.604 -37.140 1.00 54.28 89 SER A C 1
ATOM 739 O O . SER A 1 89 ? 41.048 -27.503 -36.706 1.00 54.28 89 SER A O 1
ATOM 741 N N . ASP A 1 90 ? 40.495 -29.428 -37.718 1.00 55.47 90 ASP A N 1
ATOM 742 C CA . ASP A 1 90 ? 39.125 -29.002 -38.039 1.00 55.47 90 ASP A CA 1
ATOM 743 C C . ASP A 1 90 ? 38.168 -29.147 -36.840 1.00 55.47 90 ASP A C 1
ATOM 745 O O . ASP A 1 90 ? 37.241 -28.360 -36.677 1.00 55.47 90 ASP A O 1
ATOM 749 N N . GLY A 1 91 ? 38.457 -30.053 -35.897 1.00 56.75 91 GLY A N 1
ATOM 750 C CA . GLY A 1 91 ? 37.557 -30.318 -34.766 1.00 56.75 91 GLY A CA 1
ATOM 751 C C . GLY A 1 91 ? 37.401 -29.163 -33.769 1.00 56.75 91 GLY A C 1
ATOM 752 O O . GLY A 1 91 ? 36.359 -29.039 -33.132 1.00 56.75 91 GLY A O 1
ATOM 753 N N . LEU A 1 92 ? 38.406 -28.289 -33.630 1.00 63.12 92 LEU A N 1
ATOM 754 C CA . LEU A 1 92 ? 38.303 -27.145 -32.715 1.00 63.12 92 LEU A CA 1
ATOM 755 C C . LEU A 1 92 ? 37.399 -26.048 -33.292 1.00 63.12 92 LEU A C 1
ATOM 757 O O . LEU A 1 92 ? 36.688 -25.368 -32.553 1.00 63.12 92 LEU A O 1
ATOM 761 N N . GLN A 1 93 ? 37.433 -25.878 -34.613 1.00 68.06 93 GLN A N 1
ATOM 762 C CA . GLN A 1 93 ? 36.665 -24.851 -35.301 1.00 68.06 93 GLN A CA 1
ATOM 763 C C . GLN A 1 93 ? 35.192 -25.259 -35.414 1.00 68.06 93 GLN A C 1
ATOM 765 O O . GLN A 1 93 ? 34.322 -24.426 -35.162 1.00 68.06 93 GLN A O 1
ATOM 770 N N . ASP A 1 94 ? 34.926 -26.548 -35.636 1.00 67.06 94 ASP A N 1
ATOM 771 C CA . ASP A 1 94 ? 33.577 -27.116 -35.579 1.00 67.06 94 ASP A CA 1
ATOM 772 C C . ASP A 1 94 ? 32.979 -27.032 -34.169 1.00 67.06 94 ASP A C 1
ATOM 774 O O . ASP A 1 94 ? 31.825 -26.641 -34.009 1.00 67.06 94 ASP A O 1
ATOM 778 N N . TRP A 1 95 ? 33.770 -27.300 -33.123 1.00 76.38 95 TRP A N 1
ATOM 779 C CA . TRP A 1 95 ? 33.307 -27.181 -31.736 1.00 76.38 95 TRP A CA 1
ATOM 780 C C . TRP A 1 95 ? 32.970 -25.730 -31.343 1.00 76.38 95 TRP A C 1
ATOM 782 O O . TRP A 1 95 ? 31.946 -25.469 -30.706 1.00 76.38 95 TRP A O 1
ATOM 792 N N . LEU A 1 96 ? 33.790 -24.761 -31.773 1.00 82.19 96 LEU A N 1
ATOM 793 C CA . LEU A 1 96 ? 33.508 -23.329 -31.602 1.00 82.19 96 LEU A CA 1
ATOM 794 C C . LEU A 1 96 ? 32.266 -22.891 -32.391 1.00 82.19 96 LEU A C 1
ATOM 796 O O . LEU A 1 96 ? 31.454 -22.126 -31.865 1.00 82.19 96 LEU A O 1
ATOM 800 N N . GLY A 1 97 ? 32.093 -23.404 -33.612 1.00 83.62 97 GLY A N 1
ATOM 801 C CA . GLY A 1 97 ? 30.889 -23.201 -34.417 1.00 83.62 97 GLY A CA 1
ATOM 802 C C . GLY A 1 97 ? 29.640 -23.713 -33.703 1.00 83.62 97 GLY A C 1
ATOM 803 O O . GLY A 1 97 ? 28.680 -22.970 -33.531 1.00 83.62 97 GLY A O 1
ATOM 804 N N . GLN A 1 98 ? 29.695 -24.930 -33.161 1.00 81.56 98 GLN A N 1
ATOM 805 C CA . GLN A 1 98 ? 28.576 -25.565 -32.464 1.00 81.56 98 GLN A CA 1
ATOM 806 C C . GLN A 1 98 ? 28.184 -24.827 -31.169 1.00 81.56 98 GLN A C 1
ATOM 808 O O . GLN A 1 98 ? 26.997 -24.713 -30.846 1.00 81.56 98 GLN A O 1
ATOM 813 N N . GLN A 1 99 ? 29.158 -24.256 -30.450 1.00 82.81 99 GLN A N 1
ATOM 814 C CA . GLN A 1 99 ? 28.915 -23.380 -29.295 1.00 82.81 99 GLN A CA 1
ATOM 815 C C . GLN A 1 99 ? 28.245 -22.057 -29.691 1.00 82.81 99 GLN A C 1
ATOM 817 O O . GLN A 1 99 ? 27.318 -21.608 -29.012 1.00 82.81 99 GLN A O 1
ATOM 822 N N . LEU A 1 100 ? 28.678 -21.439 -30.793 1.00 87.75 100 LEU A N 1
ATOM 823 C CA . LEU A 1 100 ? 28.064 -20.222 -31.332 1.00 87.75 100 LEU A CA 1
ATOM 824 C C . LEU A 1 100 ? 26.636 -20.476 -31.827 1.00 87.75 100 LEU A C 1
ATOM 826 O O . LEU A 1 100 ? 25.744 -19.692 -31.510 1.00 87.75 100 LEU A O 1
ATOM 830 N N . GLU A 1 101 ? 26.398 -21.592 -32.515 1.00 82.69 101 GLU A N 1
ATOM 831 C CA . GLU A 1 101 ? 25.073 -22.006 -32.989 1.00 82.69 101 GLU A CA 1
ATOM 832 C C . GLU A 1 101 ? 24.116 -22.271 -31.816 1.00 82.69 101 GLU A C 1
ATOM 834 O O . GLU A 1 101 ? 22.970 -21.827 -31.823 1.00 82.69 101 GLU A O 1
ATOM 839 N N . SER A 1 102 ? 24.603 -22.936 -30.762 1.00 79.19 102 SER A N 1
ATOM 840 C CA . SER A 1 102 ? 23.818 -23.223 -29.553 1.00 79.19 102 SER A CA 1
ATOM 841 C C . SER A 1 102 ? 23.465 -21.951 -28.783 1.00 79.19 102 SER A C 1
ATOM 843 O O . SER A 1 102 ? 22.347 -21.811 -28.285 1.00 79.19 102 SER A O 1
ATOM 845 N N . LYS A 1 103 ? 24.398 -20.992 -28.700 1.00 86.56 103 LYS A N 1
ATOM 846 C CA . LYS A 1 103 ? 24.128 -19.675 -28.108 1.00 86.56 103 LYS A CA 1
ATOM 847 C C . LYS A 1 103 ? 23.152 -18.869 -28.958 1.00 86.56 103 LYS A C 1
ATOM 849 O O . LYS A 1 103 ? 22.250 -18.260 -28.397 1.00 86.56 103 LYS A O 1
ATOM 854 N N . LYS A 1 104 ? 23.287 -18.912 -30.286 1.00 90.69 104 LYS A N 1
ATOM 855 C CA . LYS A 1 104 ? 22.366 -18.249 -31.213 1.00 90.69 104 LYS A CA 1
ATOM 856 C C . LYS A 1 104 ? 20.945 -18.802 -31.076 1.00 90.69 104 LYS A C 1
ATOM 858 O O . LYS A 1 104 ? 20.035 -18.013 -30.877 1.00 90.69 104 LYS A O 1
ATOM 863 N N . LYS A 1 105 ? 20.772 -20.129 -31.049 1.00 87.75 105 LYS A N 1
ATOM 864 C CA . LYS A 1 105 ? 19.463 -20.767 -30.816 1.00 87.75 105 LYS A CA 1
ATOM 865 C C . LYS A 1 105 ? 18.860 -20.422 -29.455 1.00 87.75 105 LYS A C 1
ATOM 867 O O . LYS A 1 105 ? 17.661 -20.219 -29.363 1.00 87.75 105 LYS A O 1
ATOM 872 N N . LYS A 1 106 ? 19.672 -20.320 -28.394 1.00 87.94 106 LYS A N 1
ATOM 873 C CA . LYS A 1 106 ? 19.180 -19.877 -27.076 1.00 87.94 106 LYS A CA 1
ATOM 874 C C . LYS A 1 106 ? 18.689 -18.432 -27.086 1.00 87.94 106 LYS A C 1
ATOM 876 O O . LYS A 1 106 ? 17.691 -18.140 -26.441 1.00 87.94 106 LYS A O 1
ATOM 881 N N . VAL A 1 107 ? 19.395 -17.544 -27.786 1.00 85.12 107 VAL A N 1
ATOM 882 C CA . VAL A 1 107 ? 18.964 -16.150 -27.952 1.00 85.12 107 VAL A CA 1
ATOM 883 C C . VAL A 1 107 ? 17.690 -16.087 -28.792 1.00 85.12 107 VAL A C 1
ATOM 885 O O . VAL A 1 107 ? 16.771 -15.387 -28.402 1.00 85.12 107 VAL A O 1
ATOM 888 N N . GLU A 1 108 ? 17.599 -16.870 -29.866 1.00 89.12 108 GLU A N 1
ATOM 889 C CA . GLU A 1 108 ? 16.414 -16.949 -30.727 1.00 89.12 108 GLU A CA 1
ATOM 890 C C . GLU A 1 108 ? 15.189 -17.498 -29.974 1.00 89.12 108 GLU A C 1
ATOM 892 O O . GLU A 1 108 ? 14.130 -16.889 -30.034 1.00 89.12 108 GLU A O 1
ATOM 897 N N . CYS A 1 109 ? 15.334 -18.551 -29.156 1.00 83.50 109 CYS A N 1
ATOM 898 C CA . CYS A 1 109 ? 14.248 -19.026 -28.288 1.00 83.50 109 CYS A CA 1
ATOM 899 C C . CYS A 1 109 ? 13.820 -17.985 -27.242 1.00 83.50 109 CYS A C 1
ATOM 901 O O . CYS A 1 109 ? 12.632 -17.852 -26.983 1.00 83.50 109 CYS A O 1
ATOM 903 N N . LEU A 1 110 ? 14.761 -17.246 -26.641 1.00 80.25 110 LEU A N 1
ATOM 904 C CA . LEU A 1 110 ? 14.433 -16.167 -25.698 1.00 80.25 110 LEU A CA 1
ATOM 905 C C . LEU A 1 110 ? 13.752 -14.985 -26.395 1.00 80.25 110 LEU A C 1
ATOM 907 O O . LEU A 1 110 ? 12.858 -14.366 -25.823 1.00 80.25 110 LEU A O 1
ATOM 911 N N . GLU A 1 111 ? 14.167 -14.660 -27.619 1.00 77.62 111 GLU A N 1
ATOM 912 C CA . GLU A 1 111 ? 13.496 -13.658 -28.442 1.00 77.62 111 GLU A CA 1
ATOM 913 C C . GLU A 1 111 ? 12.083 -14.120 -28.804 1.00 77.62 111 GLU A C 1
ATOM 915 O O . GLU A 1 111 ? 11.154 -13.339 -28.638 1.00 77.62 111 GLU A O 1
ATOM 920 N N . GLU A 1 112 ? 11.880 -15.376 -29.206 1.00 80.25 112 GLU A N 1
ATOM 921 C CA . GLU A 1 112 ? 10.550 -15.942 -29.463 1.00 80.25 112 GLU A CA 1
ATOM 922 C C . GLU A 1 112 ? 9.671 -15.988 -28.205 1.00 80.25 112 GLU A C 1
ATOM 924 O O . GLU A 1 112 ? 8.482 -15.697 -28.299 1.00 80.25 112 GLU A O 1
ATOM 929 N N . GLU A 1 113 ? 10.230 -16.286 -27.031 1.00 76.00 113 GLU A N 1
ATOM 930 C CA . GLU A 1 113 ? 9.509 -16.278 -25.751 1.00 76.00 113 GLU A CA 1
ATOM 931 C C . GLU A 1 113 ? 9.082 -14.851 -25.374 1.00 76.00 113 GLU A C 1
ATOM 933 O O . GLU A 1 113 ? 7.911 -14.603 -25.086 1.00 76.00 113 GLU A O 1
ATOM 938 N N . MET A 1 114 ? 9.983 -13.869 -25.512 1.00 74.25 114 MET A N 1
ATOM 939 C CA . MET A 1 114 ? 9.621 -12.464 -25.313 1.00 74.25 114 MET A CA 1
ATOM 940 C C . MET A 1 114 ? 8.612 -11.975 -26.361 1.00 74.25 114 MET A C 1
ATOM 942 O O . MET A 1 114 ? 7.648 -11.299 -26.016 1.00 74.25 114 MET A O 1
ATOM 946 N N . TYR A 1 115 ? 8.777 -12.302 -27.643 1.00 66.56 115 TYR A N 1
ATOM 947 C CA . TYR A 1 115 ? 7.830 -11.888 -28.684 1.00 66.56 115 TYR A CA 1
ATOM 948 C C . TYR A 1 115 ? 6.484 -12.627 -28.590 1.00 66.56 115 TYR A C 1
ATOM 950 O O . TYR A 1 115 ? 5.455 -12.050 -28.956 1.00 66.56 115 TYR A O 1
ATOM 958 N N . GLY A 1 116 ? 6.455 -13.850 -28.059 1.00 66.00 116 GLY A N 1
ATOM 959 C CA . GLY A 1 116 ? 5.238 -14.603 -27.753 1.00 66.00 116 GLY A CA 1
ATOM 960 C C . GLY A 1 116 ? 4.391 -13.926 -26.675 1.00 66.00 116 GLY A C 1
ATOM 961 O O . GLY A 1 116 ? 3.174 -13.830 -26.828 1.00 66.00 116 GLY A O 1
ATOM 962 N N . ASP A 1 117 ? 5.035 -13.346 -25.660 1.00 55.88 117 ASP A N 1
ATOM 963 C CA . ASP A 1 117 ? 4.357 -12.598 -24.594 1.00 55.88 117 ASP A CA 1
ATOM 964 C C . ASP A 1 117 ? 3.865 -11.204 -25.041 1.00 55.88 117 ASP A C 1
ATOM 966 O O . ASP A 1 117 ? 2.896 -10.673 -24.490 1.00 55.88 117 ASP A O 1
ATOM 970 N N . PHE A 1 118 ? 4.488 -10.601 -26.064 1.00 54.94 118 PHE A N 1
ATOM 971 C CA . PHE A 1 118 ? 4.106 -9.278 -26.590 1.00 54.94 118 PHE A CA 1
ATOM 972 C C . PHE A 1 118 ? 3.162 -9.317 -27.801 1.00 54.94 118 PHE A C 1
ATOM 974 O O . PHE A 1 118 ? 2.500 -8.316 -28.100 1.00 54.94 118 PHE A O 1
ATOM 981 N N . THR A 1 119 ? 3.044 -10.450 -28.496 1.00 44.66 119 THR A N 1
ATOM 982 C CA . THR A 1 119 ? 2.061 -10.615 -29.571 1.00 44.66 119 THR A CA 1
ATOM 983 C C . THR A 1 119 ? 0.734 -11.087 -28.989 1.00 44.66 119 THR A C 1
ATOM 985 O O . THR A 1 119 ? 0.430 -12.271 -28.903 1.00 44.66 119 THR A O 1
ATOM 988 N N . TYR A 1 120 ? -0.094 -10.117 -28.596 1.00 53.56 120 TYR A N 1
ATOM 989 C CA . TYR A 1 120 ? -1.505 -10.327 -28.269 1.00 53.56 120 TYR A CA 1
ATOM 990 C C . TYR A 1 120 ? -2.164 -11.210 -29.342 1.00 53.56 120 TYR A C 1
ATOM 992 O O . TYR A 1 120 ? -2.497 -10.728 -30.427 1.00 53.56 120 TYR A O 1
ATOM 1000 N N . GLN A 1 121 ? -2.411 -12.488 -29.045 1.00 44.88 121 GLN A N 1
ATOM 1001 C CA . GLN A 1 121 ? -3.448 -13.221 -29.759 1.00 44.88 121 GLN A CA 1
ATOM 1002 C C . GLN A 1 121 ? -4.766 -12.547 -29.373 1.00 44.88 121 GLN A C 1
ATOM 1004 O O . GLN A 1 121 ? -5.128 -12.575 -28.192 1.00 44.88 121 GLN A O 1
ATOM 1009 N N . PRO A 1 122 ? -5.480 -11.879 -30.297 1.00 51.25 122 PRO A N 1
ATOM 1010 C CA . PRO A 1 122 ? -6.711 -11.198 -29.941 1.00 51.25 122 PRO A CA 1
ATOM 1011 C C . PRO A 1 122 ? -7.707 -12.244 -29.440 1.00 51.25 122 PRO A C 1
ATOM 1013 O O . PRO A 1 122 ? -8.266 -13.021 -30.216 1.00 51.25 122 PRO A O 1
ATOM 1016 N N . GLN A 1 123 ? -7.931 -12.278 -28.126 1.00 49.19 123 GLN A N 1
ATOM 1017 C CA . GLN A 1 123 ? -8.980 -13.093 -27.540 1.00 49.19 123 GLN A CA 1
ATOM 1018 C C . GLN A 1 123 ? -10.317 -12.523 -28.014 1.00 49.19 123 GLN A C 1
ATOM 1020 O O . GLN A 1 123 ? -10.801 -11.504 -27.522 1.00 49.19 123 GLN A O 1
ATOM 1025 N N . ILE A 1 124 ? -10.903 -13.166 -29.026 1.00 54.06 124 ILE A N 1
ATOM 1026 C CA . ILE A 1 124 ? -12.254 -12.861 -29.494 1.00 54.06 124 ILE A CA 1
ATOM 1027 C C . ILE A 1 124 ? -13.185 -13.100 -28.307 1.00 54.06 124 ILE A C 1
ATOM 1029 O O . ILE A 1 124 ? -13.417 -14.251 -27.928 1.00 54.06 124 ILE A O 1
ATOM 1033 N N . THR A 1 125 ? -13.684 -12.013 -27.717 1.00 68.06 125 THR A N 1
ATOM 1034 C CA . THR A 1 125 ? -14.571 -12.044 -26.552 1.00 68.06 125 THR A CA 1
ATOM 1035 C C . THR A 1 125 ? -15.756 -12.975 -26.810 1.00 68.06 125 THR A C 1
ATOM 1037 O O . THR A 1 125 ? -16.271 -13.052 -27.929 1.00 68.06 125 THR A O 1
ATOM 1040 N N . ASN A 1 126 ? -16.231 -13.680 -25.777 1.00 66.12 126 ASN A N 1
ATOM 1041 C CA . ASN A 1 126 ? -17.386 -14.580 -25.909 1.00 66.12 126 ASN A CA 1
ATOM 1042 C C . ASN A 1 126 ? -18.622 -13.861 -26.479 1.00 66.12 126 ASN A C 1
ATOM 1044 O O . ASN A 1 126 ? -19.392 -14.465 -27.216 1.00 66.12 126 ASN A O 1
ATOM 1048 N N . MET A 1 127 ? -18.747 -12.551 -26.250 1.00 64.75 127 MET A N 1
ATOM 1049 C CA . MET A 1 127 ? -19.784 -11.711 -26.852 1.00 64.75 127 MET A CA 1
ATOM 1050 C C . MET A 1 127 ? -19.652 -11.594 -28.383 1.00 64.75 127 MET A C 1
ATOM 1052 O O . MET A 1 127 ? -20.647 -11.672 -29.095 1.00 64.75 127 MET A O 1
ATOM 1056 N N . ALA A 1 128 ? -18.428 -11.467 -28.910 1.00 68.94 128 ALA A N 1
ATOM 1057 C CA . ALA A 1 128 ? -18.172 -11.458 -30.351 1.00 68.94 128 ALA A CA 1
ATOM 1058 C C . ALA A 1 128 ? -18.357 -12.848 -30.989 1.00 68.94 128 ALA A C 1
ATOM 1060 O O . ALA A 1 128 ? -18.745 -12.937 -32.152 1.00 68.94 128 ALA A O 1
ATOM 1061 N N . ARG A 1 129 ? -18.144 -13.931 -30.223 1.00 70.69 129 ARG A N 1
ATOM 1062 C CA . ARG A 1 129 ? -18.461 -15.309 -30.650 1.00 70.69 129 ARG A CA 1
ATOM 1063 C C . ARG A 1 129 ? -19.966 -15.601 -30.650 1.00 70.69 129 ARG A C 1
ATOM 1065 O O . ARG A 1 129 ? -20.418 -16.400 -31.462 1.00 70.69 129 ARG A O 1
ATOM 1072 N N . GLN A 1 130 ? -20.725 -14.952 -29.766 1.00 62.53 130 GLN A N 1
ATOM 1073 C CA . GLN A 1 130 ? -22.181 -15.090 -29.650 1.00 62.53 130 GLN A CA 1
ATOM 1074 C C . GLN A 1 130 ? -22.967 -14.185 -30.608 1.00 62.53 130 GLN A C 1
ATOM 1076 O O . GLN A 1 130 ? -24.188 -14.314 -30.686 1.00 62.53 130 GLN A O 1
ATOM 1081 N N . LEU A 1 131 ? -22.304 -13.298 -31.365 1.00 62.53 131 LEU A N 1
ATOM 1082 C CA . LEU A 1 131 ? -22.980 -12.555 -32.424 1.00 62.53 131 LEU A CA 1
ATOM 1083 C C . LEU A 1 131 ? -23.543 -13.558 -33.442 1.00 62.53 131 LEU A C 1
ATOM 1085 O O . LEU A 1 131 ? -22.771 -14.315 -34.042 1.00 62.53 131 LEU A O 1
ATOM 1089 N N . PRO A 1 132 ? -24.872 -13.588 -33.651 1.00 55.09 132 PRO A N 1
ATOM 1090 C CA . PRO A 1 132 ? -25.478 -14.531 -34.571 1.00 55.09 132 PRO A CA 1
ATOM 1091 C C . PRO A 1 132 ? -24.866 -14.304 -35.949 1.00 55.09 132 PRO A C 1
ATOM 1093 O O . PRO A 1 132 ? -24.893 -13.186 -36.476 1.00 55.09 132 PRO A O 1
ATOM 1096 N N . ARG A 1 133 ? -24.296 -15.366 -36.534 1.00 54.44 133 ARG A N 1
ATOM 1097 C CA . ARG A 1 133 ? -23.899 -15.406 -37.945 1.00 54.44 133 ARG A CA 1
ATOM 1098 C C . ARG A 1 133 ? -25.168 -15.287 -38.790 1.00 54.44 133 ARG A C 1
ATOM 1100 O O . ARG A 1 133 ? -25.714 -16.276 -39.261 1.00 54.44 133 ARG A O 1
ATOM 1107 N N . GLN A 1 134 ? -25.670 -14.063 -38.909 1.00 57.19 134 GLN A N 1
ATOM 1108 C CA . GLN A 1 134 ? -26.772 -13.704 -39.786 1.00 57.19 134 GLN A CA 1
ATOM 1109 C C . GLN A 1 134 ? -26.378 -14.098 -41.217 1.00 57.19 134 GLN A C 1
ATOM 1111 O O . GLN A 1 134 ? -25.256 -13.782 -41.635 1.00 57.19 134 GLN A O 1
ATOM 1116 N N . PRO A 1 135 ? -27.251 -14.803 -41.955 1.00 55.53 135 PRO A N 1
ATOM 1117 C CA . PRO A 1 135 ? -26.954 -15.244 -43.306 1.00 55.53 135 PRO A CA 1
ATOM 1118 C C . PRO A 1 135 ? -26.601 -14.037 -44.183 1.00 55.53 135 PRO A C 1
ATOM 1120 O O . PRO A 1 135 ? -27.290 -13.021 -44.195 1.00 55.53 135 PRO A O 1
ATOM 1123 N N . PHE A 1 136 ? -25.448 -14.171 -44.833 1.00 50.75 136 PHE A N 1
ATOM 1124 C CA . PHE A 1 136 ? -24.759 -13.303 -45.786 1.00 50.75 136 PHE A CA 1
ATOM 1125 C C . PHE A 1 136 ? -25.560 -12.130 -46.391 1.00 50.75 136 PHE A C 1
ATOM 1127 O O . PHE A 1 136 ? -25.857 -12.130 -47.579 1.00 50.75 136 PHE A O 1
ATOM 1134 N N . SER A 1 137 ? -25.782 -11.057 -45.625 1.00 61.97 137 SER A N 1
ATOM 1135 C CA . SER A 1 137 ? -25.801 -9.720 -46.230 1.00 61.97 137 SER A CA 1
ATOM 1136 C C . SER A 1 137 ? -24.349 -9.290 -46.391 1.00 61.97 137 SER A C 1
ATOM 1138 O O . SER A 1 137 ? -23.573 -9.270 -45.417 1.00 61.97 137 SER A O 1
ATOM 1140 N N . SER A 1 138 ? -23.952 -9.029 -47.637 1.00 75.19 138 SER A N 1
ATOM 1141 C CA . SER A 1 138 ? -22.588 -8.607 -47.944 1.00 75.19 138 SER A CA 1
ATOM 1142 C C . SER A 1 138 ? -22.257 -7.374 -47.095 1.00 75.19 138 SER A C 1
ATOM 1144 O O . SER A 1 138 ? -23.135 -6.573 -46.760 1.00 75.19 138 SER A O 1
ATOM 1146 N N . VAL A 1 139 ? -20.995 -7.219 -46.692 1.00 74.75 139 VAL A N 1
ATOM 1147 C CA . VAL A 1 139 ? -20.550 -6.061 -45.890 1.00 74.75 139 VAL A CA 1
ATOM 1148 C C . VAL A 1 139 ? -21.000 -4.742 -46.537 1.00 74.75 139 VAL A C 1
ATOM 1150 O O . VAL A 1 139 ? -21.376 -3.798 -45.842 1.00 74.75 139 VAL A O 1
ATOM 1153 N N . PHE A 1 140 ? -21.063 -4.723 -47.869 1.00 77.56 140 PHE A N 1
ATOM 1154 C CA . PHE A 1 140 ? -21.572 -3.617 -48.668 1.00 77.56 140 PHE A CA 1
ATOM 1155 C C . PHE A 1 140 ? -23.038 -3.285 -48.389 1.00 77.56 140 PHE A C 1
ATOM 1157 O O . PHE A 1 140 ? -23.386 -2.119 -48.233 1.00 77.56 140 PHE A O 1
ATOM 1164 N N . GLU A 1 141 ? -23.897 -4.291 -48.278 1.00 78.44 14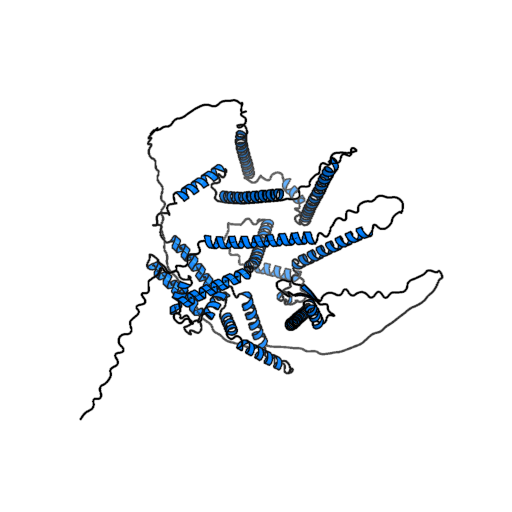1 GLU A N 1
ATOM 1165 C CA . GLU A 1 141 ? -25.331 -4.110 -48.060 1.00 78.44 141 GLU A CA 1
ATOM 1166 C C . GLU A 1 141 ? -25.631 -3.585 -46.649 1.00 78.44 141 GLU A C 1
ATOM 1168 O O . GLU A 1 141 ? -26.491 -2.722 -46.460 1.00 78.44 141 GLU A O 1
ATOM 1173 N N . ARG A 1 142 ? -24.844 -4.021 -45.655 1.00 80.81 142 ARG A N 1
ATOM 1174 C CA . ARG A 1 142 ? -24.885 -3.459 -44.296 1.00 80.81 142 ARG A CA 1
ATOM 1175 C C . ARG A 1 142 ? -24.433 -2.002 -44.264 1.00 80.81 142 ARG A C 1
ATOM 1177 O O . ARG A 1 142 ? -25.119 -1.170 -43.673 1.00 80.81 142 ARG A O 1
ATOM 1184 N N . LEU A 1 143 ? -23.324 -1.672 -44.926 1.00 83.12 143 LEU A N 1
ATOM 1185 C CA . LEU A 1 143 ? -22.847 -0.288 -45.012 1.00 83.12 143 LEU A CA 1
ATOM 1186 C C . LEU A 1 143 ? -23.832 0.610 -45.773 1.00 83.12 143 LEU A C 1
ATOM 1188 O O . LEU A 1 143 ? -24.040 1.759 -45.382 1.00 83.12 143 LEU A O 1
ATOM 1192 N N . TYR A 1 144 ? -24.489 0.080 -46.805 1.00 86.88 144 TYR A N 1
ATOM 1193 C CA . TYR A 1 144 ? -25.503 0.799 -47.569 1.00 86.88 144 TYR A CA 1
ATOM 1194 C C . TYR A 1 144 ? -26.752 1.106 -46.730 1.00 86.88 144 TYR A C 1
ATOM 1196 O O . TYR A 1 144 ? -27.233 2.240 -46.750 1.00 86.88 144 TYR A O 1
ATOM 1204 N N . LYS A 1 145 ? -27.231 0.149 -45.921 1.00 83.25 145 LYS A N 1
ATOM 1205 C CA . LYS A 1 145 ? -28.352 0.376 -44.988 1.00 83.25 145 LYS A CA 1
ATOM 1206 C C . LYS A 1 145 ? -28.026 1.447 -43.945 1.00 83.25 145 LYS A C 1
ATOM 1208 O O . LYS A 1 145 ? -28.811 2.375 -43.768 1.00 83.25 145 LYS A O 1
ATOM 1213 N N . VAL A 1 146 ? -26.832 1.406 -43.348 1.00 87.62 146 VAL A N 1
ATOM 1214 C CA . VAL A 1 146 ? -26.385 2.436 -42.388 1.00 87.62 146 VAL A CA 1
ATOM 1215 C C . VAL A 1 146 ? -26.266 3.816 -43.052 1.00 87.62 146 VAL A C 1
ATOM 1217 O O . VAL A 1 146 ? -26.615 4.837 -42.453 1.00 87.62 146 VAL A O 1
ATOM 1220 N N . ALA A 1 147 ? -25.805 3.877 -44.305 1.00 83.00 147 ALA A N 1
ATOM 1221 C CA . ALA A 1 147 ? -25.754 5.126 -45.062 1.00 83.00 147 ALA A CA 1
ATOM 1222 C C . ALA A 1 147 ? -27.160 5.682 -45.359 1.00 83.00 147 ALA A C 1
ATOM 1224 O O . ALA A 1 147 ? -27.385 6.886 -45.205 1.00 83.00 147 ALA A O 1
ATOM 1225 N N . GLN A 1 148 ? -28.120 4.821 -45.718 1.00 86.44 148 GLN A N 1
ATOM 1226 C CA . GLN A 1 148 ? -29.520 5.213 -45.916 1.00 86.44 148 GLN A CA 1
ATOM 1227 C C . GLN A 1 148 ? -30.179 5.712 -44.625 1.00 86.44 148 GLN A C 1
ATOM 1229 O O . GLN A 1 148 ? -30.857 6.740 -44.647 1.00 86.44 148 GLN A O 1
ATOM 1234 N N . GLU A 1 149 ? -29.958 5.039 -43.495 1.00 86.31 149 GLU A N 1
ATOM 1235 C CA . GLU A 1 149 ? -30.487 5.461 -42.193 1.00 86.31 149 GLU A CA 1
ATOM 1236 C C . GLU A 1 149 ? -29.933 6.825 -41.771 1.00 86.31 149 GLU A C 1
ATOM 1238 O O . GLU A 1 149 ? -30.688 7.691 -41.328 1.00 86.31 149 GLU A O 1
ATOM 1243 N N . ARG A 1 150 ? -28.639 7.084 -42.009 1.00 82.94 150 ARG A N 1
ATOM 1244 C CA . ARG A 1 150 ? -28.034 8.405 -41.769 1.00 82.94 150 ARG A CA 1
ATOM 1245 C C . ARG A 1 150 ? -28.634 9.499 -42.644 1.00 82.94 150 ARG A C 1
ATOM 1247 O O . ARG A 1 150 ? -28.828 10.614 -42.164 1.00 82.94 150 ARG A O 1
ATOM 1254 N N . LEU A 1 151 ? -28.932 9.208 -43.910 1.00 83.19 151 LEU A N 1
ATOM 1255 C CA . LEU A 1 151 ? -29.589 10.169 -44.799 1.00 83.19 151 LEU A CA 1
ATOM 1256 C C . LEU A 1 151 ? -31.021 10.468 -44.341 1.00 83.19 151 LEU A C 1
ATOM 1258 O O . LEU A 1 151 ? -31.414 11.633 -44.323 1.00 83.19 151 LEU A O 1
ATOM 1262 N N . ARG A 1 152 ? -31.767 9.450 -43.896 1.00 83.38 152 ARG A N 1
ATOM 1263 C CA . ARG A 1 152 ? -33.123 9.620 -43.351 1.00 83.38 152 ARG A CA 1
ATOM 1264 C C . ARG A 1 152 ? -33.126 10.407 -42.041 1.00 83.38 152 ARG A C 1
ATOM 1266 O O . ARG A 1 152 ? -33.895 11.353 -41.919 1.00 83.38 152 ARG A O 1
ATOM 1273 N N . ALA A 1 153 ? -32.218 10.105 -41.114 1.00 79.00 153 ALA A N 1
ATOM 1274 C CA . ALA A 1 153 ? -32.070 10.859 -39.866 1.00 79.00 153 ALA A CA 1
ATOM 1275 C C . ALA A 1 153 ? -31.708 12.334 -40.119 1.00 79.00 153 ALA A C 1
ATOM 1277 O O . ALA A 1 153 ? -32.183 13.229 -39.424 1.00 79.00 153 ALA A O 1
ATOM 1278 N N . LYS A 1 154 ? -30.908 12.602 -41.158 1.00 79.81 154 LYS A N 1
ATOM 1279 C CA . LYS A 1 154 ? -30.529 13.964 -41.556 1.00 79.81 154 LYS A CA 1
ATOM 1280 C C . LYS A 1 154 ? -31.657 14.721 -42.263 1.00 79.81 154 LYS A C 1
ATOM 1282 O O . LYS A 1 154 ? -31.699 15.944 -42.179 1.00 79.81 154 LYS A O 1
ATOM 1287 N N . ALA A 1 155 ? -32.559 14.012 -42.943 1.00 78.31 155 ALA A N 1
ATOM 1288 C CA . ALA A 1 155 ? -33.761 14.585 -43.547 1.00 78.31 155 ALA A CA 1
ATOM 1289 C C . ALA A 1 155 ? -34.872 14.849 -42.514 1.00 78.31 155 ALA A C 1
ATOM 1291 O O . ALA A 1 155 ? -35.644 15.786 -42.683 1.00 78.31 155 ALA A O 1
ATOM 1292 N N . ALA A 1 156 ? -34.925 14.061 -41.437 1.00 76.50 156 ALA A N 1
ATOM 1293 C CA . ALA A 1 156 ? -35.930 14.179 -40.382 1.00 76.50 156 ALA A CA 1
ATOM 1294 C C . ALA A 1 156 ? -35.630 15.271 -39.335 1.00 76.50 156 ALA A C 1
ATOM 1296 O O . ALA A 1 156 ? -36.472 15.523 -38.479 1.00 76.50 156 ALA A O 1
ATOM 1297 N N . GLN A 1 157 ? -34.467 15.936 -39.376 1.00 68.31 157 GLN A N 1
ATOM 1298 C CA . GLN A 1 157 ? -34.193 17.065 -38.483 1.00 68.31 157 GLN A CA 1
ATOM 1299 C C . GLN A 1 157 ? -34.919 18.334 -38.973 1.00 68.31 157 GLN A C 1
ATOM 1301 O O . GLN A 1 157 ? -34.558 18.865 -40.031 1.00 68.31 157 GLN A O 1
ATOM 1306 N N . PRO A 1 158 ? -35.907 18.864 -38.222 1.00 55.16 158 PRO A N 1
ATOM 1307 C CA . PRO A 1 158 ? -36.567 20.112 -38.575 1.00 55.16 158 PRO A CA 1
ATOM 1308 C C . PRO A 1 158 ? -35.547 21.252 -38.515 1.00 55.16 158 PRO A C 1
ATOM 1310 O O . PRO A 1 158 ? -34.890 21.479 -37.500 1.00 55.16 158 PRO A O 1
ATOM 1313 N N . ARG A 1 159 ? -35.390 21.963 -39.636 1.00 52.22 159 ARG A N 1
ATOM 1314 C CA . ARG A 1 159 ? -34.532 23.147 -39.742 1.00 52.22 159 ARG A CA 1
ATOM 1315 C C . ARG A 1 159 ? -35.117 24.273 -38.889 1.00 52.22 159 ARG A C 1
ATOM 1317 O O . ARG A 1 159 ? -35.933 25.053 -39.375 1.00 52.22 159 ARG A O 1
ATOM 1324 N N . SER A 1 160 ? -34.683 24.372 -37.636 1.00 50.81 160 SER A N 1
ATOM 1325 C CA . SER A 1 160 ? -34.893 25.560 -36.813 1.00 50.81 160 SER A CA 1
ATOM 1326 C C . SER A 1 160 ? -34.143 26.737 -37.445 1.00 50.81 160 SER A C 1
ATOM 1328 O O . SER A 1 160 ? -32.920 26.766 -37.585 1.00 50.81 160 SER A O 1
ATOM 1330 N N . ARG A 1 161 ? -34.942 27.679 -37.941 1.00 55.88 161 ARG A N 1
ATOM 1331 C CA . ARG A 1 161 ? -34.556 28.822 -38.760 1.00 55.88 161 ARG A CA 1
ATOM 1332 C C . ARG A 1 161 ? -34.364 30.039 -37.858 1.00 55.88 161 ARG A C 1
ATOM 1334 O O . ARG A 1 161 ? -35.260 30.866 -37.790 1.00 55.88 161 ARG A O 1
ATOM 1341 N N . SER A 1 162 ? -33.223 30.140 -37.177 1.00 51.00 162 SER A N 1
ATOM 1342 C CA . SER A 1 162 ? -32.806 31.383 -36.499 1.00 51.00 162 SER A CA 1
ATOM 1343 C C . SER A 1 162 ? -31.427 31.254 -35.842 1.00 51.00 162 SER A C 1
ATOM 1345 O O . SER A 1 162 ? -31.313 31.077 -34.637 1.00 51.00 162 SER A O 1
ATOM 1347 N N . GLN A 1 163 ? -30.368 31.359 -36.646 1.00 47.50 163 GLN A N 1
ATOM 1348 C CA . GLN A 1 163 ? -29.080 31.944 -36.240 1.00 47.50 163 GLN A CA 1
ATOM 1349 C C . GLN A 1 163 ? -28.224 32.127 -37.498 1.00 47.50 163 GLN A C 1
ATOM 1351 O O . GLN A 1 163 ? -27.393 31.298 -37.875 1.00 47.50 163 GLN A O 1
ATOM 1356 N N . GLU A 1 164 ? -28.502 33.214 -38.212 1.00 51.38 164 GLU A N 1
ATOM 1357 C CA . GLU A 1 164 ? -27.546 33.784 -39.151 1.00 51.38 164 GLU A CA 1
ATOM 1358 C C . GLU A 1 164 ? -26.412 34.446 -38.358 1.00 51.38 164 GLU A C 1
ATOM 1360 O O . GLU A 1 164 ? -26.636 35.026 -37.299 1.00 51.38 164 GLU A O 1
ATOM 1365 N N . ASN A 1 165 ? -25.201 34.369 -38.912 1.00 49.50 165 ASN A N 1
ATOM 1366 C CA . ASN A 1 165 ? -23.994 35.093 -38.497 1.00 49.50 165 ASN A CA 1
ATOM 1367 C C . ASN A 1 165 ? -23.151 34.497 -37.365 1.00 49.50 165 ASN A C 1
ATOM 1369 O O . ASN A 1 165 ? -22.743 35.208 -36.467 1.00 49.50 165 ASN A O 1
ATOM 1373 N N . PHE A 1 166 ? -22.760 33.231 -37.489 1.00 48.44 166 PHE A N 1
ATOM 1374 C CA . PHE A 1 166 ? -21.350 32.833 -37.357 1.00 48.44 166 PHE A CA 1
ATOM 1375 C C . PHE A 1 166 ? -21.196 31.516 -38.115 1.00 48.44 166 PHE A C 1
ATOM 1377 O O . PHE A 1 166 ? -21.478 30.439 -37.600 1.00 48.44 166 PHE A O 1
ATOM 1384 N N . ARG A 1 167 ? -20.807 31.586 -39.394 1.00 45.72 167 ARG A N 1
ATOM 1385 C CA . ARG A 1 167 ? -20.343 30.392 -40.109 1.00 45.72 167 ARG A CA 1
ATOM 1386 C C . ARG A 1 167 ? -18.943 30.087 -39.570 1.00 45.72 167 ARG A C 1
ATOM 1388 O O . ARG A 1 167 ? -18.029 30.833 -39.925 1.00 45.72 167 ARG A O 1
ATOM 1395 N N . PRO A 1 168 ? -18.721 29.037 -38.754 1.00 47.94 168 PRO A N 1
ATOM 1396 C CA . PRO A 1 168 ? -17.362 28.576 -38.535 1.00 47.94 168 PRO A CA 1
ATOM 1397 C C . PRO A 1 168 ? -16.833 28.183 -39.911 1.00 47.94 168 PRO A C 1
ATOM 1399 O O . PRO A 1 168 ? -17.475 27.423 -40.641 1.00 47.94 168 PRO A O 1
ATOM 1402 N N . SER A 1 169 ? -15.720 28.792 -40.305 1.00 49.97 169 SER A N 1
ATOM 1403 C CA . SER A 1 169 ? -15.027 28.502 -41.552 1.00 49.97 169 SER A CA 1
ATOM 1404 C C . SER A 1 169 ? -14.763 26.994 -41.619 1.00 49.97 169 SER A C 1
ATOM 1406 O O . SER A 1 169 ? -13.875 26.473 -40.951 1.00 49.97 169 SER A O 1
ATOM 1408 N N . ARG A 1 170 ? -15.602 26.262 -42.366 1.00 51.16 170 ARG A N 1
ATOM 1409 C CA . ARG A 1 170 ? -15.557 24.798 -42.520 1.00 51.16 170 ARG A CA 1
ATOM 1410 C C . ARG A 1 170 ? -14.431 24.395 -43.469 1.00 51.16 170 ARG A C 1
ATOM 1412 O O . ARG A 1 170 ? -14.675 23.855 -44.545 1.00 51.16 170 ARG A O 1
ATOM 1419 N N . ARG A 1 171 ? -13.203 24.697 -43.071 1.00 53.31 171 ARG A N 1
ATOM 1420 C CA . ARG A 1 171 ? -11.971 24.117 -43.609 1.00 53.31 171 ARG A CA 1
ATOM 1421 C C . ARG A 1 171 ? -10.956 23.943 -42.481 1.00 53.31 171 ARG A C 1
ATOM 1423 O O . ARG A 1 171 ? -9.787 24.252 -42.661 1.00 53.31 171 ARG A O 1
ATOM 1430 N N . THR A 1 172 ? -11.398 23.474 -41.314 1.00 53.69 172 THR A N 1
ATOM 1431 C CA . THR A 1 172 ? -10.460 22.770 -40.437 1.00 53.69 172 THR A CA 1
ATOM 1432 C C . THR A 1 172 ? -10.027 21.540 -41.208 1.00 53.69 172 THR A C 1
ATOM 1434 O O . THR A 1 172 ? -10.853 20.711 -41.606 1.00 53.69 172 THR A O 1
ATOM 1437 N N . ASP A 1 173 ? -8.748 21.551 -41.540 1.00 67.50 173 ASP A N 1
ATOM 1438 C CA . ASP A 1 173 ? -8.068 20.571 -42.352 1.00 67.50 173 ASP A CA 1
ATOM 1439 C C . ASP A 1 173 ? -8.401 19.174 -41.815 1.00 67.50 173 ASP A C 1
ATOM 1441 O O . ASP A 1 173 ? -8.305 18.919 -40.614 1.00 67.50 173 ASP A O 1
ATOM 1445 N N . VAL A 1 174 ? -8.842 18.259 -42.681 1.00 76.44 174 VAL A N 1
ATOM 1446 C CA . VAL A 1 174 ? -9.127 16.867 -42.282 1.00 76.44 174 VAL A CA 1
ATOM 1447 C C . VAL A 1 174 ? -7.893 16.262 -41.602 1.00 76.44 174 VAL A C 1
ATOM 1449 O O . VAL A 1 174 ? -8.019 15.457 -40.680 1.00 76.44 174 VAL A O 1
ATOM 1452 N N . HIS A 1 175 ? -6.707 16.731 -41.999 1.00 71.56 175 HIS A N 1
ATOM 1453 C CA . HIS A 1 175 ? -5.436 16.405 -41.375 1.00 71.56 175 HIS A CA 1
ATOM 1454 C C . HIS A 1 175 ? -5.350 16.848 -39.903 1.00 71.56 175 HIS A C 1
ATOM 1456 O O . HIS A 1 175 ? -4.875 16.090 -39.063 1.00 71.56 175 HIS A O 1
ATOM 1462 N N . GLU A 1 176 ? -5.855 18.033 -39.556 1.00 74.81 176 GLU A N 1
ATOM 1463 C CA . GLU A 1 176 ? -5.858 18.550 -38.182 1.00 74.81 176 GLU A CA 1
ATOM 1464 C C . GLU A 1 176 ? -6.807 17.747 -37.281 1.00 74.81 176 GLU A C 1
ATOM 1466 O O . GLU A 1 176 ? -6.468 17.438 -36.140 1.00 74.81 176 GLU A O 1
ATOM 1471 N N . HIS A 1 177 ? -7.961 17.319 -37.805 1.00 80.56 177 HIS A N 1
ATOM 1472 C CA . HIS A 1 177 ? -8.870 16.430 -37.074 1.00 80.56 177 HIS A CA 1
ATOM 1473 C C . HIS A 1 177 ? -8.300 15.023 -36.869 1.00 80.56 177 HIS A C 1
ATOM 1475 O O . HIS A 1 177 ? -8.389 14.497 -35.759 1.00 80.56 177 HIS A O 1
ATOM 1481 N N . LEU A 1 178 ? -7.680 14.424 -37.889 1.00 84.94 178 LEU A N 1
ATOM 1482 C CA . LEU A 1 178 ? -7.030 13.116 -37.746 1.00 84.94 178 LEU A CA 1
ATOM 1483 C C . LEU A 1 178 ? -5.824 13.184 -36.800 1.00 84.94 178 LEU A C 1
ATOM 1485 O O . LEU A 1 178 ? -5.635 12.282 -35.986 1.00 84.94 178 LEU A O 1
ATOM 1489 N N . TYR A 1 179 ? -5.052 14.274 -36.840 1.00 84.44 179 TYR A N 1
ATOM 1490 C CA . TYR A 1 179 ? -3.940 14.504 -35.919 1.00 84.44 179 TYR A CA 1
ATOM 1491 C C . TYR A 1 179 ? -4.419 14.691 -34.472 1.00 84.44 179 TYR A C 1
ATOM 1493 O O . TYR A 1 179 ? -3.894 14.050 -33.560 1.00 84.44 179 TYR A O 1
ATOM 1501 N N . ALA A 1 180 ? -5.468 15.491 -34.250 1.00 84.31 180 ALA A N 1
ATOM 1502 C CA . ALA A 1 180 ? -6.086 15.649 -32.933 1.00 84.31 180 ALA A CA 1
ATOM 1503 C C . ALA A 1 180 ? -6.649 14.318 -32.401 1.00 84.31 180 ALA A C 1
ATOM 1505 O O . ALA A 1 180 ? -6.470 13.994 -31.226 1.00 84.31 180 ALA A O 1
ATOM 1506 N N . GLN A 1 181 ? -7.264 13.509 -33.269 1.00 92.38 181 GLN A N 1
ATOM 1507 C CA . GLN A 1 181 ? -7.761 12.180 -32.916 1.00 92.38 181 GLN A CA 1
ATOM 1508 C C . GLN A 1 181 ? -6.619 11.210 -32.574 1.00 92.38 181 GLN A C 1
ATOM 1510 O O . GLN A 1 181 ? -6.721 10.479 -31.589 1.00 92.38 181 GLN A O 1
ATOM 1515 N N . GLY A 1 182 ? -5.514 11.233 -33.325 1.00 92.56 182 GLY A N 1
ATOM 1516 C CA . GLY A 1 182 ? -4.318 10.434 -33.045 1.00 92.56 182 GLY A CA 1
ATOM 1517 C C . GLY A 1 182 ? -3.655 10.809 -31.717 1.00 92.56 182 GLY A C 1
ATOM 1518 O O . GLY A 1 182 ? -3.310 9.927 -30.929 1.00 92.56 182 GLY A O 1
ATOM 1519 N N . LEU A 1 183 ? -3.556 12.108 -31.412 1.00 88.69 183 LEU A N 1
ATOM 1520 C CA . LEU A 1 183 ? -3.099 12.593 -30.105 1.00 88.69 183 LEU A CA 1
ATOM 1521 C C . LEU A 1 183 ? -4.028 12.141 -28.978 1.00 88.69 183 LEU A C 1
ATOM 1523 O O . LEU A 1 183 ? -3.552 11.673 -27.946 1.00 88.69 183 LEU A O 1
ATOM 1527 N N . GLN A 1 184 ? -5.345 12.218 -29.178 1.00 92.31 184 GLN A N 1
ATOM 1528 C CA . GLN A 1 184 ? -6.316 11.769 -28.183 1.00 92.31 184 GLN A CA 1
ATOM 1529 C C . GLN A 1 184 ? -6.244 10.251 -27.960 1.00 92.31 184 GLN A C 1
ATOM 1531 O O . GLN A 1 184 ? -6.352 9.789 -26.825 1.00 92.31 184 GLN A O 1
ATOM 1536 N N . GLN A 1 185 ? -6.025 9.463 -29.014 1.00 92.62 185 GLN A N 1
ATOM 1537 C CA . GLN A 1 185 ? -5.865 8.014 -28.913 1.00 92.62 185 GLN A CA 1
ATOM 1538 C C . GLN A 1 185 ? -4.556 7.637 -28.212 1.00 92.62 185 GLN A C 1
ATOM 1540 O O . GLN A 1 185 ? -4.575 6.781 -27.329 1.00 92.62 185 GLN A O 1
ATOM 1545 N N . ARG A 1 186 ? -3.448 8.326 -28.517 1.00 91.94 186 ARG A N 1
ATOM 1546 C CA . ARG A 1 186 ? -2.168 8.147 -27.817 1.00 91.94 186 ARG A CA 1
ATOM 1547 C C . ARG A 1 186 ? -2.263 8.565 -26.349 1.00 91.94 186 ARG A C 1
ATOM 1549 O O . ARG A 1 186 ? -1.739 7.864 -25.495 1.00 91.94 186 ARG A O 1
ATOM 1556 N N . ALA A 1 187 ? -2.979 9.645 -26.036 1.00 89.06 187 ALA A N 1
ATOM 1557 C CA . ALA A 1 187 ? -3.242 10.054 -24.658 1.00 89.06 187 ALA A CA 1
ATOM 1558 C C . ALA A 1 187 ? -4.073 9.005 -23.901 1.00 89.06 187 ALA A C 1
ATOM 1560 O O . ALA A 1 187 ? -3.753 8.687 -22.761 1.00 89.06 187 ALA A O 1
ATOM 1561 N N . ARG A 1 188 ? -5.090 8.405 -24.540 1.00 93.06 188 ARG A N 1
ATOM 1562 C CA . ARG A 1 188 ? -5.864 7.296 -23.951 1.00 93.06 188 ARG A CA 1
ATOM 1563 C C . ARG A 1 188 ? -5.013 6.049 -23.730 1.00 93.06 188 ARG A C 1
ATOM 1565 O O . ARG A 1 188 ? -5.096 5.464 -22.660 1.00 93.06 188 ARG A O 1
ATOM 1572 N N . GLN A 1 189 ? -4.186 5.665 -24.702 1.00 89.00 189 GLN A N 1
ATOM 1573 C CA . GLN A 1 189 ? -3.272 4.526 -24.564 1.00 89.00 189 GLN A CA 1
ATOM 1574 C C . GLN A 1 189 ? -2.218 4.774 -23.483 1.00 89.00 189 GLN A C 1
ATOM 1576 O O . GLN A 1 189 ? -1.963 3.888 -22.679 1.00 89.00 189 GLN A O 1
ATOM 1581 N N . SER A 1 190 ? -1.656 5.984 -23.413 1.00 92.00 190 SER A N 1
ATOM 1582 C CA . SER A 1 190 ? -0.724 6.374 -22.352 1.00 92.00 190 SER A CA 1
ATOM 1583 C C . SER A 1 190 ? -1.397 6.337 -20.983 1.00 92.00 190 SER A C 1
ATOM 1585 O O . SER A 1 190 ? -0.815 5.795 -20.056 1.00 92.00 190 SER A O 1
ATOM 1587 N N . ALA A 1 191 ? -2.625 6.848 -20.858 1.00 87.81 191 ALA A N 1
ATOM 1588 C CA . ALA A 1 191 ? -3.380 6.792 -19.609 1.00 87.81 191 ALA A CA 1
ATOM 1589 C C . ALA A 1 191 ? -3.710 5.345 -19.202 1.00 87.81 191 ALA A C 1
ATOM 1591 O O . ALA A 1 191 ? -3.589 5.000 -18.034 1.00 87.81 191 ALA A O 1
ATOM 1592 N N . GLN A 1 192 ? -4.061 4.477 -20.158 1.00 87.94 192 GLN A N 1
ATOM 1593 C CA . GLN A 1 192 ? -4.284 3.048 -19.904 1.00 87.94 192 GLN A CA 1
ATOM 1594 C C . GLN A 1 192 ? -2.994 2.319 -19.507 1.00 87.94 192 GLN A C 1
ATOM 1596 O O . GLN A 1 192 ? -3.010 1.526 -18.573 1.00 87.94 192 GLN A O 1
ATOM 1601 N N . ALA A 1 193 ? -1.871 2.600 -20.174 1.00 84.81 193 ALA A N 1
ATOM 1602 C CA . ALA A 1 193 ? -0.570 2.021 -19.847 1.00 84.81 193 ALA A CA 1
ATOM 1603 C C . ALA A 1 193 ? -0.038 2.527 -18.497 1.00 84.81 193 ALA A C 1
ATOM 1605 O O . ALA A 1 193 ? 0.575 1.768 -17.752 1.00 84.81 193 ALA A O 1
ATOM 1606 N N . GLU A 1 194 ? -0.280 3.795 -18.162 1.00 86.31 194 GLU A N 1
ATOM 1607 C CA . GLU A 1 194 ? 0.037 4.365 -16.853 1.00 86.31 194 GLU A CA 1
ATOM 1608 C C . GLU A 1 194 ? -0.842 3.752 -15.763 1.00 86.31 194 GLU A C 1
ATOM 1610 O O . GLU A 1 194 ? -0.320 3.399 -14.712 1.00 86.31 194 GLU A O 1
ATOM 1615 N N . GLN A 1 195 ? -2.133 3.532 -16.026 1.00 79.88 195 GLN A N 1
ATOM 1616 C CA . GLN A 1 195 ? -3.037 2.855 -15.100 1.00 79.88 195 GLN A CA 1
ATOM 1617 C C . GLN A 1 195 ? -2.637 1.385 -14.884 1.00 79.88 195 GLN A C 1
ATOM 1619 O O . GLN A 1 195 ? -2.521 0.962 -13.739 1.00 79.88 195 GLN A O 1
ATOM 1624 N N . ALA A 1 196 ? -2.307 0.642 -15.945 1.00 74.56 196 ALA A N 1
ATOM 1625 C CA . ALA A 1 196 ? -1.803 -0.731 -15.844 1.00 74.56 196 ALA A CA 1
ATOM 1626 C C . ALA A 1 196 ? -0.457 -0.804 -15.096 1.00 74.56 196 ALA A C 1
ATOM 1628 O O . ALA A 1 196 ? -0.260 -1.657 -14.232 1.00 74.56 196 ALA A O 1
ATOM 1629 N N . ASN A 1 197 ? 0.463 0.132 -15.362 1.00 75.31 197 ASN A N 1
ATOM 1630 C CA . ASN A 1 197 ? 1.715 0.241 -14.609 1.00 75.31 197 ASN A CA 1
ATOM 1631 C C . ASN A 1 197 ? 1.486 0.664 -13.153 1.00 75.31 197 ASN A C 1
ATOM 1633 O O . ASN A 1 197 ? 2.222 0.222 -12.275 1.00 75.31 197 ASN A O 1
ATOM 1637 N N . ALA A 1 198 ? 0.506 1.522 -12.871 1.00 69.44 198 ALA A N 1
ATOM 1638 C CA . ALA A 1 198 ? 0.154 1.930 -11.515 1.00 69.44 198 ALA A CA 1
ATOM 1639 C C . ALA A 1 198 ? -0.476 0.774 -10.730 1.00 69.44 198 ALA A C 1
ATOM 1641 O O . ALA A 1 198 ? -0.169 0.616 -9.553 1.00 69.44 198 ALA A O 1
ATOM 1642 N N . GLU A 1 199 ? -1.277 -0.074 -11.377 1.00 71.56 199 GLU A N 1
ATOM 1643 C CA . GLU A 1 199 ? -1.802 -1.315 -10.797 1.00 71.56 199 GLU A CA 1
ATOM 1644 C C . GLU A 1 199 ? -0.668 -2.316 -10.508 1.00 71.56 199 GLU A C 1
ATOM 1646 O O . GLU A 1 199 ? -0.594 -2.872 -9.409 1.00 71.56 199 GLU A O 1
ATOM 1651 N N . GLN A 1 200 ? 0.294 -2.466 -11.428 1.00 68.38 200 GLN A N 1
ATOM 1652 C CA . GLN A 1 200 ? 1.480 -3.306 -11.208 1.00 68.38 200 GLN A CA 1
ATOM 1653 C C . GLN A 1 200 ? 2.394 -2.763 -10.097 1.00 68.38 200 GLN A C 1
ATOM 1655 O O . GLN A 1 200 ? 2.861 -3.523 -9.250 1.00 68.38 200 GLN A O 1
ATOM 1660 N N . ARG A 1 201 ? 2.633 -1.445 -10.057 1.00 61.66 201 ARG A N 1
ATOM 1661 C CA . ARG A 1 201 ? 3.483 -0.798 -9.041 1.00 61.66 201 ARG A CA 1
ATOM 1662 C C . ARG A 1 201 ? 2.809 -0.713 -7.674 1.00 61.66 201 ARG A C 1
ATOM 1664 O O . ARG A 1 201 ? 3.483 -0.891 -6.666 1.00 61.66 201 ARG A O 1
ATOM 1671 N N . GLY A 1 202 ? 1.498 -0.480 -7.627 1.00 55.38 202 GLY A N 1
ATOM 1672 C CA . GLY A 1 202 ? 0.714 -0.439 -6.390 1.00 55.38 202 GLY A CA 1
ATOM 1673 C C . GLY A 1 202 ? 0.665 -1.784 -5.664 1.00 55.38 202 GLY A C 1
ATOM 1674 O O . GLY A 1 202 ? 0.485 -1.819 -4.450 1.00 55.38 202 GLY A O 1
ATOM 1675 N N . SER A 1 203 ? 0.906 -2.878 -6.390 1.00 54.84 203 SER A N 1
ATOM 1676 C CA . SER A 1 203 ? 0.879 -4.244 -5.859 1.00 54.84 203 SER A CA 1
ATOM 1677 C C . SER A 1 203 ? 2.234 -4.732 -5.323 1.00 54.84 203 SER A C 1
ATOM 1679 O O . SER A 1 203 ? 2.291 -5.764 -4.659 1.00 54.84 203 SER A O 1
ATOM 1681 N N . GLN A 1 204 ? 3.331 -4.000 -5.566 1.00 52.53 204 GLN A N 1
ATOM 1682 C CA . GLN A 1 204 ? 4.688 -4.390 -5.155 1.00 52.53 204 GLN A CA 1
ATOM 1683 C C . GLN A 1 204 ? 5.216 -3.592 -3.955 1.00 52.53 204 GLN A C 1
ATOM 1685 O O . GLN A 1 204 ? 6.401 -3.263 -3.868 1.00 52.53 204 GLN A O 1
ATOM 1690 N N . VAL A 1 205 ? 4.369 -3.327 -2.960 1.00 58.12 205 VAL A N 1
ATOM 1691 C CA . VAL A 1 205 ? 4.911 -3.194 -1.603 1.00 58.12 205 VAL A CA 1
ATOM 1692 C C . VAL A 1 205 ? 5.451 -4.577 -1.247 1.00 58.12 205 VAL A C 1
ATOM 1694 O O . VAL A 1 205 ? 4.669 -5.514 -1.104 1.00 58.12 205 VAL A O 1
ATOM 1697 N N . LEU A 1 206 ? 6.783 -4.718 -1.191 1.00 66.69 206 LEU A N 1
ATOM 1698 C CA . LEU A 1 206 ? 7.470 -5.976 -0.875 1.00 66.69 206 LEU A CA 1
ATOM 1699 C C . LEU A 1 206 ? 6.713 -6.711 0.240 1.00 66.69 206 LEU A C 1
ATOM 1701 O O . LEU A 1 206 ? 6.468 -6.132 1.297 1.00 66.69 206 LEU A O 1
ATOM 1705 N N . SER A 1 207 ? 6.365 -7.985 0.046 1.00 71.50 207 SER A N 1
ATOM 1706 C CA . SER A 1 207 ? 5.544 -8.746 1.005 1.00 71.50 207 SER A CA 1
ATOM 1707 C C . SER A 1 207 ? 6.076 -8.652 2.443 1.00 71.50 207 SER A C 1
ATOM 1709 O O . SER A 1 207 ? 5.315 -8.615 3.407 1.00 71.50 207 SER A O 1
ATOM 1711 N N . ARG A 1 208 ? 7.401 -8.508 2.580 1.00 75.12 208 ARG A N 1
ATOM 1712 C CA . ARG A 1 208 ? 8.104 -8.311 3.849 1.00 75.12 208 ARG A CA 1
ATOM 1713 C C . ARG A 1 208 ? 7.841 -6.957 4.521 1.00 75.12 208 ARG A C 1
ATOM 1715 O O . ARG A 1 208 ? 7.719 -6.916 5.741 1.00 75.12 208 ARG A O 1
ATOM 1722 N N . SER A 1 209 ? 7.761 -5.852 3.775 1.00 80.00 209 SER A N 1
ATOM 1723 C CA . SER A 1 209 ? 7.393 -4.558 4.368 1.00 80.00 209 SER A CA 1
ATOM 1724 C C . SER A 1 209 ? 5.914 -4.537 4.746 1.00 80.00 209 SER A C 1
ATOM 1726 O O . SER A 1 209 ? 5.577 -4.013 5.802 1.00 80.00 209 SER A O 1
ATOM 1728 N N . ARG A 1 210 ? 5.042 -5.195 3.969 1.00 79.81 210 ARG A N 1
ATOM 1729 C CA . ARG A 1 210 ? 3.620 -5.352 4.319 1.00 79.81 210 ARG A CA 1
ATOM 1730 C C . ARG A 1 210 ? 3.429 -6.083 5.651 1.00 79.81 210 ARG A C 1
ATOM 1732 O O . ARG A 1 210 ? 2.689 -5.591 6.494 1.00 79.81 210 ARG A O 1
ATOM 1739 N N . GLN A 1 211 ? 4.138 -7.193 5.870 1.00 80.75 211 GLN A N 1
ATOM 1740 C CA . GLN A 1 211 ? 4.129 -7.916 7.153 1.00 80.75 211 GLN A CA 1
ATOM 1741 C C . GLN A 1 211 ? 4.608 -7.046 8.322 1.00 80.75 211 GLN A C 1
ATOM 1743 O O . GLN A 1 211 ? 4.041 -7.096 9.408 1.00 80.75 211 GLN A O 1
ATOM 1748 N N . TYR A 1 212 ? 5.628 -6.212 8.107 1.00 88.00 212 TYR A N 1
ATOM 1749 C CA . TYR A 1 212 ? 6.088 -5.284 9.139 1.00 88.00 212 TYR A CA 1
ATOM 1750 C C . TYR A 1 212 ? 5.008 -4.256 9.513 1.00 88.00 212 TYR A C 1
ATOM 1752 O O . TYR A 1 212 ? 4.716 -4.078 10.694 1.00 88.00 212 TYR A O 1
ATOM 1760 N N . TYR A 1 213 ? 4.379 -3.616 8.520 1.00 85.06 213 TYR A N 1
ATOM 1761 C CA . TYR A 1 213 ? 3.292 -2.662 8.766 1.00 85.06 213 TYR A CA 1
ATOM 1762 C C . TYR A 1 213 ? 2.069 -3.323 9.402 1.00 85.06 213 TYR A C 1
ATOM 1764 O O . TYR A 1 213 ? 1.432 -2.704 10.246 1.00 85.06 213 TYR A O 1
ATOM 1772 N N . TRP A 1 214 ? 1.782 -4.575 9.042 1.00 87.81 214 TRP A N 1
ATOM 1773 C CA . TRP A 1 214 ? 0.741 -5.384 9.673 1.00 87.81 214 TRP A CA 1
ATOM 1774 C C . TRP A 1 214 ? 1.001 -5.545 11.168 1.00 87.81 214 TRP A C 1
ATOM 1776 O O . TRP A 1 214 ? 0.182 -5.127 11.977 1.00 87.81 214 TRP A O 1
ATOM 1786 N N . HIS A 1 215 ? 2.156 -6.094 11.555 1.00 90.88 215 HIS A N 1
ATOM 1787 C CA . HIS A 1 215 ? 2.471 -6.306 12.971 1.00 90.88 215 HIS A CA 1
ATOM 1788 C C . HIS A 1 215 ? 2.528 -4.995 13.756 1.00 90.88 215 HIS A C 1
ATOM 1790 O O . HIS A 1 215 ? 2.140 -4.942 14.922 1.00 90.88 215 HIS A O 1
ATOM 1796 N N . MET A 1 216 ? 2.995 -3.921 13.118 1.00 91.56 216 MET A N 1
ATOM 1797 C CA . MET A 1 216 ? 2.997 -2.594 13.720 1.00 91.56 216 MET A CA 1
ATOM 1798 C C . MET A 1 216 ? 1.571 -2.082 13.961 1.00 91.56 216 MET A C 1
ATOM 1800 O O . MET A 1 216 ? 1.285 -1.590 15.050 1.00 91.56 216 MET A O 1
ATOM 1804 N N . LEU A 1 217 ? 0.681 -2.227 12.978 1.00 92.31 217 LEU A N 1
ATOM 1805 C CA . LEU A 1 217 ? -0.725 -1.850 13.095 1.00 92.31 217 LEU A CA 1
ATOM 1806 C C . LEU A 1 217 ? -1.424 -2.678 14.174 1.00 92.31 217 LEU A C 1
ATOM 1808 O O . LEU A 1 217 ? -2.087 -2.119 15.036 1.00 92.31 217 LEU A O 1
ATOM 1812 N N . GLU A 1 218 ? -1.241 -3.994 14.171 1.00 93.81 218 GLU A N 1
ATOM 1813 C CA . GLU A 1 218 ? -1.826 -4.897 15.162 1.00 93.81 218 GLU A CA 1
ATOM 1814 C C . GLU A 1 218 ? -1.385 -4.536 16.586 1.00 93.81 218 GLU A C 1
ATOM 1816 O O . GLU A 1 218 ? -2.210 -4.470 17.497 1.00 93.81 218 GLU A O 1
ATOM 1821 N N . ARG A 1 219 ? -0.101 -4.204 16.771 1.00 96.31 219 ARG A N 1
ATOM 1822 C CA . ARG A 1 219 ? 0.418 -3.706 18.049 1.00 96.31 219 ARG A CA 1
ATOM 1823 C C . ARG A 1 219 ? -0.242 -2.388 18.462 1.00 96.31 219 ARG A C 1
ATOM 1825 O O . ARG A 1 219 ? -0.558 -2.232 19.635 1.00 96.31 219 ARG A O 1
ATOM 1832 N N . GLN A 1 220 ? -0.463 -1.465 17.524 1.00 95.06 220 GLN A N 1
ATOM 1833 C CA . GLN A 1 220 ? -1.147 -0.194 17.796 1.00 95.06 220 GLN A CA 1
ATOM 1834 C C . GLN A 1 220 ? -2.623 -0.392 18.146 1.00 95.06 220 GLN A C 1
ATOM 1836 O O . GLN A 1 220 ? -3.111 0.248 19.074 1.00 95.06 220 GLN A O 1
ATOM 1841 N N . ILE A 1 221 ? -3.325 -1.284 17.439 1.00 96.12 221 ILE A N 1
ATOM 1842 C CA . ILE A 1 221 ? -4.717 -1.628 17.751 1.00 96.12 221 ILE A CA 1
ATOM 1843 C C . ILE A 1 221 ? -4.774 -2.231 19.153 1.00 96.12 221 ILE A C 1
ATOM 1845 O O . ILE A 1 221 ? -5.594 -1.795 19.948 1.00 96.12 221 ILE A O 1
ATOM 1849 N N . ARG A 1 222 ? -3.877 -3.171 19.479 1.00 96.56 222 ARG A N 1
ATOM 1850 C CA . ARG A 1 222 ? -3.823 -3.819 20.797 1.00 96.56 222 ARG A CA 1
ATOM 1851 C C . ARG A 1 222 ? -3.546 -2.824 21.915 1.00 96.56 222 ARG A C 1
ATOM 1853 O O . ARG A 1 222 ? -4.315 -2.751 22.857 1.00 96.56 222 ARG A O 1
ATOM 1860 N N . GLU A 1 223 ? -2.520 -1.990 21.770 1.00 96.56 223 GLU A N 1
ATOM 1861 C CA . GLU A 1 223 ? -2.192 -0.983 22.782 1.00 96.56 223 GLU A CA 1
ATOM 1862 C C . GLU A 1 223 ? -3.326 0.035 22.987 1.00 96.56 223 GLU A C 1
ATOM 1864 O O . GLU A 1 223 ? -3.594 0.439 24.116 1.00 96.56 223 GLU A O 1
ATOM 1869 N N . ALA A 1 224 ? -3.993 0.465 21.912 1.00 97.00 224 ALA A N 1
ATOM 1870 C CA . ALA A 1 224 ? -5.135 1.367 22.020 1.00 97.00 224 ALA A CA 1
ATOM 1871 C C . ALA A 1 224 ? -6.359 0.677 22.638 1.00 97.00 224 ALA A C 1
ATOM 1873 O O . ALA A 1 224 ? -7.067 1.304 23.422 1.00 97.00 224 ALA A O 1
ATOM 1874 N N . PHE A 1 225 ? -6.586 -0.598 22.308 1.00 97.62 225 PHE A N 1
ATOM 1875 C CA . PHE A 1 225 ? -7.657 -1.422 22.863 1.00 97.62 225 PHE A CA 1
ATOM 1876 C C . PHE A 1 225 ? -7.472 -1.585 24.371 1.00 97.62 225 PHE A C 1
ATOM 1878 O O . PHE A 1 225 ? -8.326 -1.121 25.122 1.00 97.62 225 PHE A O 1
ATOM 1885 N N . ASP A 1 226 ? -6.308 -2.080 24.801 1.00 96.56 226 ASP A N 1
ATOM 1886 C CA . ASP A 1 226 ? -5.968 -2.334 26.206 1.00 96.56 226 ASP A CA 1
ATOM 1887 C C . ASP A 1 226 ? -6.084 -1.072 27.080 1.00 96.56 226 ASP A C 1
ATOM 1889 O O . ASP A 1 226 ? -6.451 -1.154 28.246 1.00 96.56 226 ASP A O 1
ATOM 1893 N N . LYS A 1 227 ? -5.800 0.118 26.528 1.00 96.50 227 LYS A N 1
ATOM 1894 C CA . LYS A 1 227 ? -5.952 1.400 27.247 1.00 96.50 227 LYS A CA 1
ATOM 1895 C C . LYS A 1 227 ? -7.389 1.902 27.341 1.00 96.50 227 LYS A C 1
ATOM 1897 O O . LYS A 1 227 ? -7.674 2.756 28.173 1.00 96.50 227 LYS A O 1
ATOM 1902 N N . SER A 1 228 ? -8.257 1.456 26.439 1.00 97.06 228 SER A N 1
ATOM 1903 C CA . SER A 1 228 ? -9.653 1.898 26.357 1.00 97.06 228 SER A CA 1
ATOM 1904 C C . SER A 1 228 ? -10.634 0.948 27.041 1.00 97.06 228 SER A C 1
ATOM 1906 O O . SER A 1 228 ? -11.770 1.338 27.296 1.00 97.06 228 SER A O 1
ATOM 1908 N N . THR A 1 229 ? -10.220 -0.289 27.319 1.00 96.62 229 THR A N 1
ATOM 1909 C CA . THR A 1 229 ? -11.068 -1.322 27.919 1.00 96.62 229 THR A CA 1
ATOM 1910 C C . THR A 1 229 ? -10.578 -1.673 29.318 1.00 96.62 229 THR A C 1
ATOM 1912 O O . THR A 1 229 ? -9.496 -2.239 29.456 1.00 96.62 229 THR A O 1
ATOM 1915 N N . ASP A 1 230 ? -11.395 -1.418 30.338 1.00 90.38 230 ASP A N 1
ATOM 1916 C CA . ASP A 1 230 ? -11.065 -1.773 31.726 1.00 90.38 230 ASP A CA 1
ATOM 1917 C C . ASP A 1 230 ? -11.101 -3.300 31.961 1.00 90.38 230 ASP A C 1
ATOM 1919 O O . ASP A 1 230 ? -10.267 -3.842 32.685 1.00 90.38 230 ASP A O 1
ATOM 1923 N N . ASP A 1 231 ? -12.010 -4.009 31.277 1.00 83.12 231 ASP A N 1
ATOM 1924 C CA . ASP A 1 231 ? -12.250 -5.456 31.440 1.00 83.12 231 ASP A CA 1
ATOM 1925 C C . ASP A 1 231 ? -11.494 -6.334 30.411 1.00 83.12 231 ASP A C 1
ATOM 1927 O O . ASP A 1 231 ? -11.687 -7.550 30.336 1.00 83.12 231 ASP A O 1
ATOM 1931 N N . GLY A 1 232 ? -10.640 -5.716 29.587 1.00 80.44 232 GLY A N 1
ATOM 1932 C CA . GLY A 1 232 ? -9.609 -6.366 28.762 1.00 80.44 232 GLY A CA 1
ATOM 1933 C C . GLY A 1 232 ? -10.045 -7.180 27.535 1.00 80.44 232 GLY A C 1
ATOM 1934 O O . GLY A 1 232 ? -9.191 -7.494 26.711 1.00 80.44 232 GLY A O 1
ATOM 1935 N N . ASN A 1 233 ? -11.329 -7.516 27.361 1.00 92.50 233 ASN A N 1
ATOM 1936 C CA . ASN A 1 233 ? -11.746 -8.443 26.288 1.00 92.50 233 ASN A CA 1
ATOM 1937 C C . ASN A 1 233 ? -12.735 -7.868 25.264 1.00 92.50 233 ASN A C 1
ATOM 1939 O O . ASN A 1 233 ? -12.814 -8.367 24.139 1.00 92.50 233 ASN A O 1
ATOM 1943 N N . CYS A 1 234 ? -13.473 -6.818 25.623 1.00 96.75 234 CYS A N 1
ATOM 1944 C CA . CYS A 1 234 ? -14.543 -6.264 24.797 1.00 96.75 234 CYS A CA 1
ATOM 1945 C C . CYS A 1 234 ? -14.510 -4.733 24.817 1.00 96.75 234 CYS A C 1
ATOM 1947 O O . CYS A 1 234 ? -14.421 -4.119 25.877 1.00 96.75 234 CYS A O 1
ATOM 1949 N N . LEU A 1 235 ? -14.647 -4.117 23.644 1.00 97.81 235 LEU A N 1
ATOM 1950 C CA . LEU A 1 235 ? -14.793 -2.678 23.465 1.00 97.81 235 LEU A CA 1
ATOM 1951 C C . LEU A 1 235 ? -16.278 -2.330 23.353 1.00 97.81 235 LEU A C 1
ATOM 1953 O O . LEU A 1 235 ? -16.939 -2.736 22.398 1.00 97.81 235 LEU A O 1
ATOM 1957 N N . ALA A 1 236 ? -16.801 -1.573 24.316 1.00 97.19 236 ALA A N 1
ATOM 1958 C CA . ALA A 1 236 ? -18.156 -1.026 24.271 1.00 97.19 236 ALA A CA 1
ATOM 1959 C C . ALA A 1 236 ? -18.222 0.262 23.428 1.00 97.19 236 ALA A C 1
ATOM 1961 O O . ALA A 1 236 ? -17.217 0.951 23.235 1.00 97.19 236 ALA A O 1
ATOM 1962 N N . TYR A 1 237 ? -19.423 0.648 22.980 1.00 96.81 237 TYR A N 1
ATOM 1963 C CA . TYR A 1 237 ? -19.619 1.879 22.194 1.00 96.81 237 TYR A CA 1
ATOM 1964 C C . TYR A 1 237 ? -19.124 3.143 22.917 1.00 96.81 237 TYR A C 1
ATOM 1966 O O . TYR A 1 237 ? -18.586 4.059 22.293 1.00 96.81 237 TYR A O 1
ATOM 1974 N N . THR A 1 238 ? -19.283 3.194 24.241 1.00 95.81 238 THR A N 1
ATOM 1975 C CA . THR A 1 238 ? -18.818 4.306 25.082 1.00 95.81 238 THR A CA 1
ATOM 1976 C C . THR A 1 238 ? -17.293 4.424 25.079 1.00 95.81 238 THR A C 1
ATOM 1978 O O . THR A 1 238 ? -16.778 5.532 24.951 1.00 95.81 238 THR A O 1
ATOM 1981 N N . ALA A 1 239 ? -16.586 3.292 25.111 1.00 96.94 239 ALA A N 1
ATOM 1982 C CA . ALA A 1 239 ? -15.126 3.208 25.089 1.00 96.94 239 ALA A CA 1
ATOM 1983 C C . ALA A 1 239 ? -14.513 3.443 23.694 1.00 96.94 239 ALA A C 1
ATOM 1985 O O . ALA A 1 239 ? -13.318 3.714 23.572 1.00 96.94 239 ALA A O 1
ATOM 1986 N N . LEU A 1 240 ? -15.316 3.396 22.620 1.00 97.31 240 LEU A N 1
ATOM 1987 C CA . LEU A 1 240 ? -14.834 3.611 21.250 1.00 97.31 240 LEU A CA 1
ATOM 1988 C C . LEU A 1 240 ? -14.180 4.989 21.065 1.00 97.31 240 LEU A C 1
ATOM 1990 O O . LEU A 1 240 ? -13.255 5.132 20.268 1.00 97.31 240 LEU A O 1
ATOM 1994 N N . GLU A 1 241 ? -14.656 6.022 21.766 1.00 96.00 241 GLU A N 1
ATOM 1995 C CA . GLU A 1 241 ? -14.039 7.350 21.676 1.00 96.00 241 GLU A CA 1
ATOM 1996 C C . GLU A 1 241 ? -12.616 7.351 22.224 1.00 96.00 241 GLU A C 1
ATOM 1998 O O . GLU A 1 241 ? -11.707 7.854 21.562 1.00 96.00 241 GLU A O 1
ATOM 2003 N N . ASP A 1 242 ? -12.429 6.746 23.393 1.00 96.38 242 ASP A N 1
ATOM 2004 C CA . ASP A 1 242 ? -11.130 6.660 24.043 1.00 96.38 242 ASP A CA 1
ATOM 2005 C C . ASP A 1 242 ? -10.191 5.758 23.246 1.00 96.38 242 ASP A C 1
ATOM 2007 O O . ASP A 1 242 ? -9.035 6.123 23.040 1.00 96.38 242 ASP A O 1
ATOM 2011 N N . PHE A 1 243 ? -10.686 4.653 22.679 1.00 97.44 243 PHE A N 1
ATOM 2012 C CA . PHE A 1 243 ? -9.928 3.847 21.719 1.00 97.44 243 PHE A CA 1
ATOM 2013 C C . PHE A 1 243 ? -9.418 4.698 20.545 1.00 97.44 243 PHE A C 1
ATOM 2015 O O . PHE A 1 243 ? -8.228 4.689 20.232 1.00 97.44 243 PHE A O 1
ATOM 2022 N N . LEU A 1 244 ? -10.293 5.485 19.908 1.00 96.12 244 LEU A N 1
ATOM 2023 C CA . LEU A 1 244 ? -9.920 6.319 18.760 1.00 96.12 244 LEU A CA 1
ATOM 2024 C C . LEU A 1 244 ? -8.953 7.454 19.125 1.00 96.12 244 LEU A C 1
ATOM 2026 O O . LEU A 1 244 ? -8.183 7.883 18.257 1.00 96.12 244 LEU A O 1
ATOM 2030 N N . ARG A 1 245 ? -8.977 7.936 20.373 1.00 95.25 245 ARG A N 1
ATOM 2031 C CA . ARG A 1 245 ? -7.981 8.880 20.903 1.00 95.25 245 ARG A CA 1
ATOM 2032 C C . ARG A 1 245 ? -6.631 8.204 21.108 1.00 95.25 245 ARG A C 1
ATOM 2034 O O . ARG A 1 245 ? -5.639 8.674 20.557 1.00 95.25 245 ARG A O 1
ATOM 2041 N N . HIS A 1 246 ? -6.593 7.061 21.794 1.00 96.19 246 HIS A N 1
ATOM 2042 C CA . HIS A 1 246 ? -5.359 6.301 22.022 1.00 96.19 246 HIS A CA 1
ATOM 2043 C C . HIS A 1 246 ? -4.725 5.795 20.721 1.00 96.19 246 HIS A C 1
ATOM 2045 O O . HIS A 1 246 ? -3.502 5.784 20.595 1.00 96.19 246 HIS A O 1
ATOM 2051 N N . PHE A 1 247 ? -5.542 5.440 19.729 1.00 95.50 247 PHE A N 1
ATOM 2052 C CA . PHE A 1 247 ? -5.081 5.064 18.393 1.00 95.50 247 PHE A CA 1
ATOM 2053 C C . PHE A 1 247 ? -4.588 6.269 17.566 1.00 95.50 247 PHE A C 1
ATOM 2055 O O . PHE A 1 247 ? -3.958 6.106 16.523 1.00 95.50 247 PHE A O 1
ATOM 2062 N N . GLY A 1 248 ? -4.874 7.502 17.998 1.00 91.44 248 GLY A N 1
ATOM 2063 C CA . GLY A 1 248 ? -4.464 8.731 17.316 1.00 91.44 248 GLY A CA 1
ATOM 2064 C C . GLY A 1 248 ? -5.335 9.117 16.114 1.00 91.44 248 GLY A C 1
ATOM 2065 O O . GLY A 1 248 ? -4.956 10.002 15.340 1.00 91.44 248 GLY A O 1
ATOM 2066 N N . VAL A 1 249 ? -6.511 8.496 15.940 1.00 90.75 249 VAL A N 1
ATOM 2067 C CA . VAL A 1 249 ? -7.489 8.920 14.917 1.00 90.75 249 VAL A CA 1
ATOM 2068 C C . VAL A 1 249 ? -8.123 10.244 15.311 1.00 90.75 249 VAL A C 1
ATOM 2070 O O . VAL A 1 249 ? -8.341 11.109 14.458 1.00 90.75 249 VAL A O 1
ATOM 2073 N N . VAL A 1 250 ? -8.457 10.390 16.590 1.00 91.44 250 VAL A N 1
ATOM 2074 C CA . VAL A 1 250 ? -9.032 11.602 17.169 1.00 91.44 250 VAL A CA 1
ATOM 2075 C C . VAL A 1 250 ? -7.930 12.270 17.976 1.00 91.44 250 VAL A C 1
ATOM 2077 O O . VAL A 1 250 ? -7.320 11.648 18.833 1.00 91.44 250 VAL A O 1
ATOM 2080 N N . LYS A 1 251 ? -7.627 13.529 17.662 1.00 86.19 251 LYS A N 1
ATOM 2081 C CA . LYS A 1 251 ? -6.608 14.285 18.395 1.00 86.19 251 LYS A CA 1
ATOM 2082 C C . LYS A 1 251 ? -7.220 14.868 19.658 1.00 86.19 251 LYS A C 1
ATOM 2084 O O . LYS A 1 251 ? -8.298 15.458 19.572 1.00 86.19 251 LYS A O 1
ATOM 2089 N N . ASP A 1 252 ? -6.484 14.806 20.762 1.00 84.19 252 ASP A N 1
ATOM 2090 C CA . ASP A 1 252 ? -6.775 15.608 21.945 1.00 84.19 252 ASP A CA 1
ATOM 2091 C C . ASP A 1 252 ? -6.587 17.074 21.574 1.00 84.19 252 ASP A C 1
ATOM 2093 O O . ASP A 1 252 ? -5.478 17.553 21.322 1.00 84.19 252 ASP A O 1
ATOM 2097 N N . GLN A 1 253 ? -7.701 17.775 21.404 1.00 77.69 253 GLN A N 1
ATOM 2098 C CA . GLN A 1 253 ? -7.652 19.154 20.966 1.00 77.69 253 GLN A CA 1
ATOM 2099 C C . GLN A 1 253 ? -7.564 20.106 22.140 1.00 77.69 253 GLN A C 1
ATOM 2101 O O . GLN A 1 253 ? -8.498 20.253 22.921 1.00 77.69 253 GLN A O 1
ATOM 2106 N N . THR A 1 254 ? -6.484 20.874 22.136 1.00 78.31 254 THR A N 1
ATOM 2107 C CA . THR A 1 254 ? -6.335 22.147 22.839 1.00 78.31 254 THR A CA 1
ATOM 2108 C C . THR A 1 254 ? -6.875 23.303 21.983 1.00 78.31 254 THR A C 1
ATOM 2110 O O . THR A 1 254 ? -6.229 24.338 21.825 1.00 78.31 254 THR A O 1
ATOM 2113 N N . ALA A 1 255 ? -8.030 23.120 21.331 1.00 65.31 255 ALA A N 1
ATOM 2114 C CA . ALA A 1 255 ? -8.574 24.139 20.432 1.00 65.31 255 ALA A CA 1
ATOM 2115 C C . ALA A 1 255 ? -8.981 25.399 21.216 1.00 65.31 255 ALA A C 1
ATOM 2117 O O . ALA A 1 255 ? -9.648 25.312 22.245 1.00 65.31 255 ALA A O 1
ATOM 2118 N N . SER A 1 256 ? -8.594 26.576 20.710 1.00 66.38 256 SER A N 1
ATOM 2119 C CA . SER A 1 256 ? -8.779 27.858 21.408 1.00 66.38 256 SER A CA 1
ATOM 2120 C C . SER A 1 256 ? -10.203 28.423 21.318 1.00 66.38 256 SER A C 1
ATOM 2122 O O . SER A 1 256 ? -10.542 29.337 22.066 1.00 66.38 256 SER A O 1
ATOM 2124 N N . THR A 1 257 ? -11.050 27.901 20.419 1.00 84.38 257 THR A N 1
ATOM 2125 C CA . THR A 1 257 ? -12.396 28.436 20.160 1.00 84.38 257 THR A CA 1
ATOM 2126 C C . THR A 1 257 ? -13.496 27.396 20.386 1.00 84.38 257 THR A C 1
ATOM 2128 O O . THR A 1 257 ? -13.455 26.288 19.849 1.00 84.38 257 THR A O 1
ATOM 2131 N N . LEU A 1 258 ? -14.534 27.776 21.147 1.00 91.00 258 LEU A N 1
ATOM 2132 C CA . LEU A 1 258 ? -15.659 26.896 21.503 1.00 91.00 258 LEU A CA 1
ATOM 2133 C C . LEU A 1 258 ? -16.364 26.306 20.268 1.00 91.00 258 LEU A C 1
ATOM 2135 O O . LEU A 1 258 ? -16.607 25.103 20.213 1.00 91.00 258 LEU A O 1
ATOM 2139 N N . LEU A 1 259 ? -16.602 27.108 19.226 1.00 88.06 259 LEU A N 1
ATOM 2140 C CA . LEU A 1 259 ? -17.267 26.641 18.000 1.00 88.06 259 LEU A CA 1
ATOM 2141 C C . LEU A 1 259 ? -16.465 25.569 17.244 1.00 88.06 259 LEU A C 1
ATOM 2143 O O . LEU A 1 259 ? -17.054 24.672 16.640 1.00 88.06 259 LEU A O 1
ATOM 2147 N N . ALA A 1 260 ? -15.130 25.637 17.271 1.00 82.88 260 ALA A N 1
ATOM 2148 C CA . ALA A 1 260 ? -14.299 24.597 16.673 1.00 82.88 260 ALA A CA 1
ATOM 2149 C C . ALA A 1 260 ? -14.430 23.287 17.459 1.00 82.88 260 ALA A C 1
ATOM 2151 O O . ALA A 1 260 ? -14.584 22.228 16.851 1.00 82.88 260 ALA A O 1
ATOM 2152 N N . THR A 1 261 ? -14.456 23.362 18.796 1.00 86.94 261 THR A N 1
ATOM 2153 C CA . THR A 1 261 ? -14.620 22.167 19.636 1.00 86.94 261 THR A CA 1
ATOM 2154 C C . THR A 1 261 ? -15.970 21.483 19.419 1.00 86.94 261 THR A C 1
ATOM 2156 O O . THR A 1 261 ? -16.006 20.258 19.330 1.00 86.94 261 THR A O 1
ATOM 2159 N N . GLU A 1 262 ? -17.069 22.230 19.260 1.00 91.25 262 GLU A N 1
ATOM 2160 C CA . GLU A 1 262 ? -18.382 21.639 18.962 1.00 91.25 262 GLU A CA 1
ATOM 2161 C C . GLU A 1 262 ? -18.417 20.920 17.612 1.00 91.25 262 GLU A C 1
ATOM 2163 O O . GLU A 1 262 ? -18.878 19.781 17.536 1.00 91.25 262 GLU A O 1
ATOM 2168 N N . ARG A 1 263 ? -17.869 21.530 16.552 1.00 87.38 263 ARG A N 1
ATOM 2169 C CA . ARG A 1 263 ? -17.805 20.884 15.229 1.00 87.38 263 ARG A CA 1
ATOM 2170 C C . ARG A 1 263 ? -16.995 19.592 15.261 1.00 87.38 263 ARG A C 1
ATOM 2172 O O . ARG A 1 263 ? -17.410 18.593 14.687 1.00 87.38 263 ARG A O 1
ATOM 2179 N N . LEU A 1 264 ? -15.873 19.594 15.972 1.00 86.56 264 LEU A N 1
ATOM 2180 C CA . LEU A 1 264 ? -14.997 18.427 16.074 1.00 86.56 264 LEU A CA 1
ATOM 2181 C C . LEU A 1 264 ? -15.599 17.319 16.941 1.00 86.56 264 LEU A C 1
ATOM 2183 O O . LEU A 1 264 ? -15.427 16.141 16.629 1.00 86.56 264 LEU A O 1
ATOM 2187 N N . LYS A 1 265 ? -16.372 17.672 17.974 1.00 90.75 265 LYS A N 1
ATOM 2188 C CA . LYS A 1 265 ? -17.192 16.710 18.723 1.00 90.75 265 LYS A CA 1
ATOM 2189 C C . LYS A 1 265 ? -18.263 16.076 17.838 1.00 90.75 265 LYS A C 1
ATOM 2191 O O . LYS A 1 265 ? -18.439 14.861 17.889 1.00 90.75 265 LYS A O 1
ATOM 2196 N N . GLU A 1 266 ? -18.935 16.866 17.004 1.00 92.31 266 GLU A N 1
ATOM 2197 C CA . GLU A 1 266 ? -19.945 16.364 16.068 1.00 92.31 266 GLU A CA 1
ATOM 2198 C C . GLU A 1 266 ? -19.327 15.443 15.001 1.00 92.31 266 GLU A C 1
ATOM 2200 O O . GLU A 1 266 ? -19.847 14.363 14.728 1.00 92.31 266 GLU A O 1
ATOM 2205 N N . GLU A 1 267 ? -18.163 15.792 14.455 1.00 89.06 267 GLU A N 1
ATOM 2206 C CA . GLU A 1 267 ? -17.422 14.927 13.528 1.00 89.06 267 GLU A CA 1
ATOM 2207 C C . GLU A 1 267 ? -16.941 13.635 14.192 1.00 89.06 267 GLU A C 1
ATOM 2209 O O . GLU A 1 267 ? -17.087 12.554 13.618 1.00 89.06 267 GLU A O 1
ATOM 2214 N N . SER A 1 268 ? -16.420 13.725 15.419 1.00 91.25 268 SER A N 1
ATOM 2215 C CA . SER A 1 268 ? -16.061 12.557 16.231 1.00 91.25 268 SER A CA 1
ATOM 2216 C C . SER A 1 268 ? -17.277 11.658 16.465 1.00 91.25 268 SER A C 1
ATOM 2218 O O . SER A 1 268 ? -17.197 10.440 16.306 1.00 91.25 268 SER A O 1
ATOM 2220 N N . ARG A 1 269 ? -18.445 12.238 16.768 1.00 94.94 269 ARG A N 1
ATOM 2221 C CA . ARG A 1 269 ? -19.705 11.502 16.931 1.00 94.94 269 ARG A CA 1
ATOM 2222 C C . ARG A 1 269 ? -20.127 10.803 15.637 1.00 94.94 269 ARG A C 1
ATOM 2224 O O . ARG A 1 269 ? -20.452 9.619 15.675 1.00 94.94 269 ARG A O 1
ATOM 2231 N N . ARG A 1 270 ? -20.084 11.491 14.491 1.00 93.19 270 ARG A N 1
ATOM 2232 C CA . ARG A 1 270 ? -20.413 10.905 13.177 1.00 93.19 270 ARG A CA 1
ATOM 2233 C C . ARG A 1 270 ? -19.474 9.765 12.802 1.00 93.19 270 ARG A C 1
ATOM 2235 O O . ARG A 1 270 ? -19.940 8.716 12.359 1.00 93.19 270 ARG A O 1
ATOM 2242 N N . LEU A 1 271 ? -18.171 9.948 13.020 1.00 93.19 271 LEU A N 1
ATOM 2243 C CA . LEU A 1 271 ? -17.164 8.918 12.781 1.00 93.19 271 LEU A CA 1
ATOM 2244 C C . LEU A 1 271 ? -17.418 7.688 13.660 1.00 93.19 271 LEU A C 1
ATOM 2246 O O . LEU A 1 271 ? -17.443 6.577 13.138 1.00 93.19 271 LEU A O 1
ATOM 2250 N N . ARG A 1 272 ? -17.668 7.883 14.962 1.00 95.06 272 ARG A N 1
ATOM 2251 C CA . ARG A 1 272 ? -17.992 6.797 15.899 1.00 95.06 272 ARG A CA 1
ATOM 2252 C C . ARG A 1 272 ? -19.241 6.032 15.495 1.00 95.06 272 ARG A C 1
ATOM 2254 O O . ARG A 1 272 ? -19.182 4.815 15.420 1.00 95.06 272 ARG A O 1
ATOM 2261 N N . MET A 1 273 ? -20.339 6.723 15.187 1.00 95.75 273 MET A N 1
ATOM 2262 C CA . MET A 1 273 ? -21.579 6.064 14.759 1.00 95.75 273 MET A CA 1
ATOM 2263 C C . MET A 1 273 ? -21.377 5.258 13.472 1.00 95.75 273 MET A C 1
ATOM 2265 O O . MET A 1 273 ? -21.860 4.134 13.365 1.00 95.75 273 MET A O 1
ATOM 2269 N N . THR A 1 274 ? -20.632 5.807 12.510 1.00 94.12 274 THR A N 1
ATOM 2270 C CA . THR A 1 274 ? -20.364 5.126 11.234 1.00 94.12 274 THR A CA 1
ATOM 2271 C C . THR A 1 274 ? -19.478 3.898 11.436 1.00 94.12 274 THR A C 1
ATOM 2273 O O . THR A 1 274 ? -19.800 2.829 10.925 1.00 94.12 274 THR A O 1
ATOM 2276 N N . LEU A 1 275 ? -18.395 4.027 12.212 1.00 95.56 275 LEU A N 1
ATOM 2277 C CA . LEU A 1 275 ? -17.526 2.908 12.591 1.00 95.56 275 LEU A CA 1
ATOM 2278 C C . LEU A 1 275 ? -18.309 1.823 13.326 1.00 95.56 275 LEU A C 1
ATOM 2280 O O . LEU A 1 275 ? -18.223 0.656 12.961 1.00 95.56 275 LEU A O 1
ATOM 2284 N N . TRP A 1 276 ? -19.098 2.212 14.326 1.00 97.31 276 TRP A N 1
ATOM 2285 C CA . TRP A 1 276 ? -19.841 1.273 15.155 1.00 97.31 276 TRP A CA 1
ATOM 2286 C C . TRP A 1 276 ? -20.876 0.485 14.359 1.00 97.31 276 TRP A C 1
ATOM 2288 O O . TRP A 1 276 ? -20.966 -0.724 14.520 1.00 97.31 276 TRP A O 1
ATOM 2298 N N . ARG A 1 277 ? -21.584 1.133 13.424 1.00 95.81 277 ARG A N 1
ATOM 2299 C CA . ARG A 1 277 ? -22.533 0.455 12.529 1.00 95.81 277 ARG A CA 1
ATOM 2300 C C . ARG A 1 277 ? -21.879 -0.672 11.723 1.00 95.81 277 ARG A C 1
ATOM 2302 O O . ARG A 1 277 ? -22.540 -1.657 11.412 1.00 95.81 277 ARG A O 1
ATOM 2309 N N . HIS A 1 278 ? -20.606 -0.514 11.358 1.00 94.94 278 HIS A N 1
ATOM 2310 C CA . HIS A 1 278 ? -19.856 -1.555 10.654 1.00 94.94 278 HIS A CA 1
ATOM 2311 C C . HIS A 1 278 ? -19.312 -2.616 11.607 1.00 94.94 278 HIS A C 1
ATOM 2313 O O . HIS A 1 278 ? -19.377 -3.797 11.283 1.00 94.94 278 HIS A O 1
ATOM 2319 N N . LEU A 1 279 ? -18.790 -2.213 12.766 1.00 96.25 279 LEU A N 1
ATOM 2320 C CA . LEU A 1 279 ? -18.216 -3.136 13.747 1.00 96.25 279 LEU A CA 1
ATOM 2321 C C . LEU A 1 279 ? -19.276 -4.046 14.391 1.00 96.25 279 LEU A C 1
ATOM 2323 O O . LEU A 1 279 ? -19.018 -5.238 14.556 1.00 96.25 279 LEU A O 1
ATOM 2327 N N . ASP A 1 280 ? -20.463 -3.510 14.687 1.00 96.62 280 ASP A N 1
ATOM 2328 C CA . ASP A 1 280 ? -21.563 -4.183 15.388 1.00 96.62 280 ASP A CA 1
ATOM 2329 C C . ASP A 1 280 ? -22.934 -3.972 14.692 1.00 96.62 280 ASP A C 1
ATOM 2331 O O . ASP A 1 280 ? -23.821 -3.288 15.207 1.00 96.62 280 ASP A O 1
ATOM 2335 N N . PRO A 1 281 ? -23.147 -4.539 13.490 1.00 91.25 281 PRO A N 1
ATOM 2336 C CA . PRO A 1 281 ? -24.426 -4.483 12.788 1.00 91.25 281 PRO A CA 1
ATOM 2337 C C . PRO A 1 281 ? -25.534 -5.285 13.490 1.00 91.25 281 PRO A C 1
ATOM 2339 O O . PRO A 1 281 ? -26.709 -5.014 13.252 1.00 91.25 281 PRO A O 1
ATOM 2342 N N . GLU A 1 282 ? -25.177 -6.245 14.349 1.00 94.19 282 GLU A N 1
ATOM 2343 C CA . GLU A 1 282 ? -26.126 -7.019 15.165 1.00 94.19 282 GLU A CA 1
ATOM 2344 C C . GLU A 1 282 ? -26.562 -6.279 16.433 1.00 94.19 282 GLU A C 1
ATOM 2346 O O . GLU A 1 282 ? -27.507 -6.710 17.088 1.00 94.19 282 GLU A O 1
ATOM 2351 N N . GLN A 1 283 ? -25.941 -5.132 16.734 1.00 95.62 283 GLN A N 1
ATOM 2352 C CA . GLN A 1 283 ? -26.267 -4.281 17.881 1.00 95.62 283 GLN A CA 1
ATOM 2353 C C . GLN A 1 283 ? -26.129 -5.021 19.218 1.00 95.62 283 GLN A C 1
ATOM 2355 O O . GLN A 1 283 ? -26.898 -4.795 20.152 1.00 95.62 283 GLN A O 1
ATOM 2360 N N . VAL A 1 284 ? -25.131 -5.900 19.312 1.00 95.81 284 VAL A N 1
ATOM 2361 C CA . VAL A 1 284 ? -24.807 -6.654 20.527 1.00 95.81 284 VAL A CA 1
ATOM 2362 C C . VAL A 1 284 ? -24.318 -5.712 21.640 1.00 95.81 284 VAL A C 1
ATOM 2364 O O . VAL A 1 284 ? -24.486 -5.991 22.826 1.00 95.81 284 VAL A O 1
ATOM 2367 N N . GLY A 1 285 ? -23.754 -4.558 21.270 1.00 96.06 285 GLY A N 1
ATOM 2368 C CA . GLY A 1 285 ? -23.295 -3.509 22.181 1.00 96.06 285 GLY A CA 1
ATOM 2369 C C . GLY A 1 285 ? -21.818 -3.614 22.564 1.00 96.06 285 GLY A C 1
ATOM 2370 O O . GLY A 1 285 ? -21.289 -2.702 23.207 1.00 96.06 285 GLY A O 1
ATOM 2371 N N . PHE A 1 286 ? -21.130 -4.668 22.126 1.00 96.75 286 PHE A N 1
ATOM 2372 C CA . PHE A 1 286 ? -19.707 -4.881 22.357 1.00 96.75 286 PHE A CA 1
ATOM 2373 C C . PHE A 1 286 ? -19.012 -5.472 21.130 1.00 96.75 286 PHE A C 1
ATOM 2375 O O . PHE A 1 286 ? -19.597 -6.235 20.365 1.00 96.75 286 PHE A O 1
ATOM 2382 N N . VAL A 1 287 ? -17.740 -5.121 20.959 1.00 97.38 287 VAL A N 1
ATOM 2383 C CA . VAL A 1 287 ? -16.886 -5.585 19.863 1.00 97.38 287 VAL A CA 1
ATOM 2384 C C . VAL A 1 287 ? -15.610 -6.157 20.459 1.00 97.38 287 VAL A C 1
ATOM 2386 O O . VAL A 1 287 ? -14.947 -5.514 21.267 1.00 97.38 287 VAL A O 1
ATOM 2389 N N . ASP A 1 288 ? -15.246 -7.366 20.069 1.00 96.38 288 ASP A N 1
ATOM 2390 C CA . ASP A 1 288 ? -14.020 -8.011 20.520 1.00 96.38 288 ASP A CA 1
ATOM 2391 C C . ASP A 1 288 ? -12.786 -7.544 19.732 1.00 96.38 288 ASP A C 1
ATOM 2393 O O . ASP A 1 288 ? -12.873 -7.019 18.615 1.00 96.38 288 ASP A O 1
ATOM 2397 N N . PHE A 1 289 ? -11.608 -7.782 20.310 1.00 96.44 289 PHE A N 1
ATOM 2398 C CA . PHE A 1 289 ? -10.327 -7.399 19.715 1.00 96.44 289 PHE A CA 1
ATOM 2399 C C . PHE A 1 289 ? -10.122 -7.979 18.304 1.00 96.44 289 PHE A C 1
ATOM 2401 O O . PHE A 1 289 ? -9.595 -7.293 17.421 1.00 96.44 289 PHE A O 1
ATOM 2408 N N . LEU A 1 290 ? -10.564 -9.219 18.062 1.00 95.75 290 LEU A N 1
ATOM 2409 C CA . LEU A 1 290 ? -10.423 -9.875 16.762 1.00 95.75 290 LEU A CA 1
ATOM 2410 C C . LEU A 1 290 ? -11.254 -9.165 15.686 1.00 95.75 290 LEU A C 1
ATOM 2412 O O . LEU A 1 290 ? -10.713 -8.825 14.634 1.00 95.75 290 LEU A O 1
ATOM 2416 N N . THR A 1 291 ? -12.531 -8.872 15.957 1.00 96.31 291 THR A N 1
ATOM 2417 C CA . THR A 1 291 ? -13.401 -8.120 15.033 1.00 96.31 291 THR A CA 1
ATOM 2418 C C . THR A 1 291 ? -12.807 -6.764 14.679 1.00 96.31 291 THR A C 1
ATOM 2420 O O . THR A 1 291 ? -12.751 -6.402 13.501 1.00 96.31 291 THR A O 1
ATOM 2423 N N . LEU A 1 292 ? -12.305 -6.035 15.678 1.00 96.56 292 LEU A N 1
ATOM 2424 C CA . LEU A 1 292 ? -11.663 -4.739 15.474 1.00 96.56 292 LEU A CA 1
ATOM 2425 C C . LEU A 1 292 ? -10.407 -4.863 14.598 1.00 96.56 292 LEU A C 1
ATOM 2427 O O . LEU A 1 292 ? -10.212 -4.093 13.656 1.00 96.56 292 LEU A O 1
ATOM 2431 N N . THR A 1 293 ? -9.581 -5.872 14.873 1.00 95.19 293 THR A N 1
ATOM 2432 C CA . THR A 1 293 ? -8.358 -6.153 14.119 1.00 95.19 293 THR A CA 1
ATOM 2433 C C . THR A 1 293 ? -8.688 -6.471 12.664 1.00 95.19 293 THR A C 1
ATOM 2435 O O . THR A 1 293 ? -8.179 -5.799 11.767 1.00 95.19 293 THR A O 1
ATOM 2438 N N . VAL A 1 294 ? -9.584 -7.427 12.405 1.00 94.00 294 VAL A N 1
ATOM 2439 C CA . VAL A 1 294 ? -10.005 -7.797 11.044 1.00 94.00 294 VAL A CA 1
ATOM 2440 C C . VAL A 1 294 ? -10.579 -6.588 10.304 1.00 94.00 294 VAL A C 1
ATOM 2442 O O . VAL A 1 294 ? -10.192 -6.334 9.162 1.00 94.00 294 VAL A O 1
ATOM 2445 N N . PHE A 1 295 ? -11.419 -5.785 10.960 1.00 95.44 295 PHE A N 1
ATOM 2446 C CA . PHE A 1 295 ? -11.978 -4.566 10.379 1.00 95.44 295 PHE A CA 1
ATOM 2447 C C . PHE A 1 295 ? -10.895 -3.600 9.872 1.00 95.44 295 PHE A C 1
ATOM 2449 O O . PHE A 1 295 ? -10.929 -3.187 8.710 1.00 95.44 295 PHE A O 1
ATOM 2456 N N . PHE A 1 296 ? -9.899 -3.263 10.701 1.00 94.69 296 PHE A N 1
ATOM 2457 C CA . PHE A 1 296 ? -8.822 -2.354 10.292 1.00 94.69 296 PHE A CA 1
ATOM 2458 C C . PHE A 1 296 ? -7.937 -2.948 9.191 1.00 94.69 296 PHE A C 1
ATOM 2460 O O . PHE A 1 296 ? -7.507 -2.219 8.295 1.00 94.69 296 PHE A O 1
ATOM 2467 N N . HIS A 1 297 ? -7.714 -4.262 9.191 1.00 91.31 297 HIS A N 1
ATOM 2468 C CA . HIS A 1 297 ? -6.982 -4.934 8.115 1.00 91.31 297 HIS A CA 1
ATOM 2469 C C . HIS A 1 297 ? -7.722 -4.839 6.774 1.00 91.31 297 HIS A C 1
ATOM 2471 O O . HIS A 1 297 ? -7.116 -4.511 5.748 1.00 91.31 297 HIS A O 1
ATOM 2477 N N . VAL A 1 298 ? -9.040 -5.054 6.779 1.00 91.31 298 VAL A N 1
ATOM 2478 C CA . VAL A 1 298 ? -9.895 -4.901 5.592 1.00 91.31 298 VAL A CA 1
ATOM 2479 C C . VAL A 1 298 ? -9.901 -3.447 5.110 1.00 91.31 298 VAL A C 1
ATOM 2481 O O . VAL A 1 298 ? -9.744 -3.177 3.910 1.00 91.31 298 VAL A O 1
ATOM 2484 N N . LEU A 1 299 ? -10.020 -2.496 6.041 1.00 91.19 299 LEU A N 1
ATOM 2485 C CA . LEU A 1 299 ? -10.015 -1.068 5.741 1.00 91.19 299 LEU A CA 1
ATOM 2486 C C . LEU A 1 299 ? -8.704 -0.635 5.065 1.00 91.19 299 LEU A C 1
ATOM 2488 O O . LEU A 1 299 ? -8.739 0.044 4.037 1.00 91.19 299 LEU A O 1
ATOM 2492 N N . MET A 1 300 ? -7.562 -1.089 5.589 1.00 87.00 300 MET A N 1
ATOM 2493 C CA . MET A 1 300 ? -6.220 -0.704 5.134 1.00 87.00 300 MET A CA 1
ATOM 2494 C C . MET A 1 300 ? -5.750 -1.400 3.852 1.00 87.00 300 MET A C 1
ATOM 2496 O O . MET A 1 300 ? -4.666 -1.097 3.356 1.00 87.00 300 MET A O 1
ATOM 2500 N N . GLY A 1 301 ? -6.532 -2.322 3.292 1.00 85.06 301 GLY A N 1
ATOM 2501 C CA . GLY A 1 301 ? -6.115 -3.035 2.085 1.00 85.06 301 GLY A CA 1
ATOM 2502 C C . GLY A 1 301 ? -5.206 -4.228 2.336 1.00 85.06 301 GLY A C 1
ATOM 2503 O O . GLY A 1 301 ? -4.499 -4.693 1.440 1.00 85.06 301 GLY A O 1
ATOM 2504 N N . ALA A 1 302 ? -5.173 -4.736 3.567 1.00 80.25 302 ALA A N 1
ATOM 2505 C CA . ALA A 1 302 ? -4.346 -5.883 3.910 1.00 80.25 302 ALA A CA 1
ATOM 2506 C C . ALA A 1 302 ? -4.944 -7.216 3.413 1.00 80.25 302 ALA A C 1
ATOM 2508 O O . ALA A 1 302 ? -4.209 -8.190 3.272 1.00 80.25 302 ALA A O 1
ATOM 2509 N N . VAL A 1 303 ? -6.239 -7.254 3.077 1.00 77.25 303 VAL A N 1
ATOM 2510 C CA . VAL A 1 303 ? -6.999 -8.504 2.860 1.00 77.25 303 VAL A CA 1
ATOM 2511 C C . VAL A 1 303 ? -7.607 -8.609 1.446 1.00 77.25 303 VAL A C 1
ATOM 2513 O O . VAL A 1 303 ? -8.612 -9.270 1.223 1.00 77.25 303 VAL A O 1
ATOM 2516 N N . ASP A 1 304 ? -7.010 -7.943 0.459 1.00 68.62 304 ASP A N 1
ATOM 2517 C CA . ASP A 1 304 ? -7.761 -7.563 -0.749 1.00 68.62 304 ASP A CA 1
ATOM 2518 C C . ASP A 1 304 ? -7.949 -8.650 -1.792 1.00 68.62 304 ASP A C 1
ATOM 2520 O O . ASP A 1 304 ? -9.054 -8.844 -2.283 1.00 68.62 304 ASP A O 1
ATOM 2524 N N . GLU A 1 305 ? -6.886 -9.347 -2.171 1.00 66.50 305 GLU A N 1
ATOM 2525 C CA . GLU A 1 305 ? -6.963 -10.233 -3.334 1.00 66.50 305 GLU A CA 1
ATOM 2526 C C . GLU A 1 305 ? -7.364 -11.649 -2.947 1.00 66.50 305 GLU A C 1
ATOM 2528 O O . GLU A 1 305 ? -8.198 -12.268 -3.600 1.00 66.50 305 GLU A O 1
ATOM 2533 N N . GLU A 1 306 ? -6.784 -12.175 -1.876 1.00 65.38 306 GLU A N 1
ATOM 2534 C CA . GLU A 1 306 ? -6.911 -13.590 -1.553 1.00 65.38 306 GLU A CA 1
ATOM 2535 C C . GLU A 1 306 ? -8.246 -13.897 -0.876 1.00 65.38 306 GLU A C 1
ATOM 2537 O O . GLU A 1 306 ? -8.959 -14.795 -1.316 1.00 65.38 306 GLU A O 1
ATOM 2542 N N . ALA A 1 307 ? -8.673 -13.078 0.090 1.00 67.50 307 ALA A N 1
ATOM 2543 C CA . ALA A 1 307 ? -9.992 -13.234 0.701 1.00 67.50 307 ALA A CA 1
ATOM 2544 C C . ALA A 1 307 ? -11.126 -12.932 -0.287 1.00 67.50 307 ALA A C 1
ATOM 2546 O O . ALA A 1 307 ? -12.155 -13.599 -0.255 1.00 67.50 307 ALA A O 1
ATOM 2547 N N . GLN A 1 308 ? -10.939 -11.983 -1.212 1.00 71.50 308 GLN A N 1
ATOM 2548 C CA . GLN A 1 308 ? -11.934 -11.713 -2.249 1.00 71.50 308 GLN A CA 1
ATOM 2549 C C . GLN A 1 308 ? -11.991 -12.835 -3.295 1.00 71.50 308 GLN A C 1
ATOM 2551 O O . GLN A 1 308 ? -13.077 -13.176 -3.763 1.00 71.50 308 GLN A O 1
ATOM 2556 N N . ARG A 1 309 ? -10.857 -13.471 -3.622 1.00 72.50 309 ARG A N 1
ATOM 2557 C CA . ARG A 1 309 ? -10.838 -14.707 -4.423 1.00 72.50 309 ARG A CA 1
ATOM 2558 C C . ARG A 1 309 ? -11.559 -15.840 -3.702 1.00 72.50 309 ARG A C 1
ATOM 2560 O O . ARG A 1 309 ? -12.405 -16.471 -4.325 1.00 72.50 309 ARG A O 1
ATOM 2567 N N . LEU A 1 310 ? -11.293 -16.051 -2.412 1.00 72.12 310 LEU A N 1
ATOM 2568 C CA . LEU A 1 310 ? -11.990 -17.053 -1.598 1.00 72.12 310 LEU A CA 1
ATOM 2569 C C . LEU A 1 310 ? -13.498 -16.767 -1.512 1.00 72.12 310 LEU A C 1
ATOM 2571 O O . LEU A 1 310 ? -14.300 -17.684 -1.657 1.00 72.12 310 LEU A O 1
ATOM 2575 N N . HIS A 1 311 ? -13.893 -15.500 -1.373 1.00 71.62 311 HIS A N 1
ATOM 2576 C CA . HIS A 1 311 ? -15.291 -15.067 -1.391 1.00 71.62 311 HIS A CA 1
ATOM 2577 C C . HIS A 1 311 ? -15.970 -15.381 -2.727 1.00 71.62 311 HIS A C 1
ATOM 2579 O O . HIS A 1 311 ? -17.050 -15.968 -2.753 1.00 71.62 311 HIS A O 1
ATOM 2585 N N . ASN A 1 312 ? -15.330 -15.023 -3.843 1.00 77.25 312 ASN A N 1
ATOM 2586 C CA . ASN A 1 312 ? -15.850 -15.310 -5.177 1.00 77.25 312 ASN A CA 1
ATOM 2587 C C . ASN A 1 312 ? -15.956 -16.823 -5.416 1.00 77.25 312 ASN A C 1
ATOM 2589 O O . ASN A 1 312 ? -16.951 -17.273 -5.978 1.00 77.25 312 ASN A O 1
ATOM 2593 N N . LEU A 1 313 ? -14.983 -17.609 -4.940 1.00 78.50 313 LEU A N 1
ATOM 2594 C CA . LEU A 1 313 ? -15.020 -19.071 -5.015 1.00 78.50 313 LEU A CA 1
ATOM 2595 C C . LEU A 1 313 ? -16.197 -19.638 -4.206 1.00 78.50 313 LEU A C 1
ATOM 2597 O O . LEU A 1 313 ? -16.972 -20.439 -4.720 1.00 78.50 313 LEU A O 1
ATOM 2601 N N . ALA A 1 314 ? -16.387 -19.164 -2.972 1.00 73.56 314 ALA A N 1
ATOM 2602 C CA . ALA A 1 314 ? -17.483 -19.590 -2.104 1.00 73.56 314 ALA A CA 1
ATOM 2603 C C . ALA A 1 314 ? -18.863 -19.208 -2.673 1.00 73.56 314 ALA A C 1
ATOM 2605 O O . ALA A 1 314 ? -19.815 -19.986 -2.578 1.00 73.56 314 ALA A O 1
ATOM 2606 N N . GLN A 1 315 ? -18.990 -18.032 -3.299 1.00 76.00 315 GLN A N 1
ATOM 2607 C CA . GLN A 1 315 ? -20.209 -17.649 -4.019 1.00 76.00 315 GLN A CA 1
ATOM 2608 C C . GLN A 1 315 ? -20.444 -18.529 -5.252 1.00 76.00 315 GLN A C 1
ATOM 2610 O O . GLN A 1 315 ? -21.580 -18.932 -5.508 1.00 76.00 315 GLN A O 1
ATOM 2615 N N . GLN A 1 316 ? -19.385 -18.870 -5.987 1.00 80.44 316 GLN A N 1
ATOM 2616 C CA . GLN A 1 316 ? -19.463 -19.741 -7.158 1.00 80.44 316 GLN A CA 1
ATOM 2617 C C . GLN A 1 316 ? -19.892 -21.170 -6.782 1.00 80.44 316 GLN A C 1
ATOM 2619 O O . GLN A 1 316 ? -20.702 -21.764 -7.493 1.00 80.44 316 GLN A O 1
ATOM 2624 N N . GLU A 1 317 ? -19.440 -21.694 -5.638 1.00 80.69 317 GLU A N 1
ATOM 2625 C CA . GLU A 1 317 ? -19.893 -22.984 -5.093 1.00 80.69 317 GLU A CA 1
ATOM 2626 C C . GLU A 1 317 ? -21.369 -22.974 -4.670 1.00 80.69 317 GLU A C 1
ATOM 2628 O O . GLU A 1 317 ? -22.086 -23.957 -4.866 1.00 80.69 317 GLU A O 1
ATOM 2633 N N . ARG A 1 318 ? -21.859 -21.864 -4.100 1.00 77.50 318 ARG A N 1
ATOM 2634 C CA . ARG A 1 318 ? -23.286 -21.725 -3.763 1.00 77.50 318 ARG A CA 1
ATOM 2635 C C . ARG A 1 318 ? -24.156 -21.631 -5.015 1.00 77.50 318 ARG A C 1
ATOM 2637 O O . ARG A 1 318 ? -25.230 -22.225 -5.051 1.00 77.50 318 ARG A O 1
ATOM 2644 N N . ALA A 1 319 ? -23.682 -20.936 -6.048 1.00 81.62 319 ALA A N 1
ATOM 2645 C CA . ALA A 1 319 ? -24.384 -20.828 -7.324 1.00 81.62 319 ALA A CA 1
ATOM 2646 C C . ALA A 1 319 ? -24.432 -22.168 -8.082 1.00 81.62 319 ALA A C 1
ATOM 2648 O O . ALA A 1 319 ? -25.448 -22.476 -8.702 1.00 81.62 319 ALA A O 1
ATOM 2649 N N . SER A 1 320 ? -23.377 -22.990 -8.007 1.00 78.50 320 SER A N 1
ATOM 2650 C CA . SER A 1 320 ? -23.343 -24.296 -8.683 1.00 78.50 320 SER A CA 1
ATOM 2651 C C . SER A 1 320 ? -24.216 -25.356 -8.003 1.00 78.50 320 SER A C 1
ATOM 2653 O O . SER A 1 320 ? -24.792 -26.195 -8.692 1.00 78.50 320 SER A O 1
ATOM 2655 N N . LYS A 1 321 ? -24.394 -25.292 -6.675 1.00 70.69 321 LYS A N 1
ATOM 2656 C CA . LYS A 1 321 ? -25.297 -26.191 -5.928 1.00 70.69 321 LYS A CA 1
ATOM 2657 C C . LYS A 1 321 ? -26.785 -25.827 -6.041 1.00 70.69 321 LYS A C 1
ATOM 2659 O O . LYS A 1 321 ? -27.632 -26.630 -5.668 1.00 70.69 321 LYS A O 1
ATOM 2664 N N . GLY A 1 322 ? -27.115 -24.645 -6.566 1.00 63.16 322 GLY A N 1
ATOM 2665 C CA . GLY A 1 322 ? -28.484 -24.122 -6.636 1.00 63.16 322 GLY A CA 1
ATOM 2666 C C . GLY A 1 322 ? -29.295 -24.492 -7.883 1.00 63.16 322 GLY A C 1
ATOM 2667 O O . GLY A 1 322 ? -30.395 -23.969 -8.033 1.00 63.16 322 GLY A O 1
ATOM 2668 N N . SER A 1 323 ? -28.797 -25.353 -8.781 1.00 56.00 323 SER A N 1
ATOM 2669 C CA . SER A 1 323 ? -29.564 -25.822 -9.948 1.00 56.00 323 SER A CA 1
ATOM 2670 C C . SER A 1 323 ? -30.093 -27.244 -9.717 1.00 56.00 323 SER A C 1
ATOM 2672 O O . SER A 1 323 ? -29.410 -28.211 -10.064 1.00 56.00 323 SER A O 1
ATOM 2674 N N . PRO A 1 324 ? -31.300 -27.411 -9.144 1.00 57.25 324 PRO A N 1
ATOM 2675 C CA . PRO A 1 324 ? -31.959 -28.703 -9.024 1.00 57.25 324 PRO A CA 1
ATOM 2676 C C . PRO A 1 324 ? -32.542 -29.095 -10.386 1.00 57.25 324 PRO A C 1
ATOM 2678 O O . PRO A 1 324 ? -33.755 -29.097 -10.586 1.00 57.25 324 PRO A O 1
ATOM 2681 N N . GLN A 1 325 ? -31.687 -29.406 -11.361 1.00 51.47 325 GLN A N 1
ATOM 2682 C CA . GLN A 1 325 ? -32.150 -30.100 -12.554 1.00 51.47 325 GLN A CA 1
ATOM 2683 C C . GLN A 1 325 ? -32.077 -31.597 -12.271 1.00 51.47 325 GLN A C 1
ATOM 2685 O O . GLN A 1 325 ? -31.016 -32.211 -12.293 1.00 51.47 325 GLN A O 1
ATOM 2690 N N . ALA A 1 326 ? -33.238 -32.145 -11.921 1.00 49.84 326 ALA A N 1
ATOM 2691 C CA . ALA A 1 326 ? -33.458 -33.548 -11.628 1.00 49.84 326 ALA A CA 1
ATOM 2692 C C . ALA A 1 326 ? -33.005 -34.437 -12.798 1.00 49.84 326 ALA A C 1
ATOM 2694 O O . ALA A 1 326 ? -33.745 -34.656 -13.756 1.00 49.84 326 ALA A O 1
ATOM 2695 N N . THR A 1 327 ? -31.795 -34.980 -12.709 1.00 58.47 327 THR A N 1
ATOM 2696 C CA . THR A 1 327 ? -31.397 -36.179 -13.447 1.00 58.47 327 THR A CA 1
ATOM 2697 C C . THR A 1 327 ? -31.374 -37.351 -12.469 1.00 58.47 327 THR A C 1
ATOM 2699 O O . THR A 1 327 ? -30.467 -37.432 -11.640 1.00 58.47 327 THR A O 1
ATOM 2702 N N . PRO A 1 328 ? -32.371 -38.250 -12.515 1.00 59.75 328 PRO A N 1
ATOM 2703 C CA . PRO A 1 328 ? -32.389 -39.448 -11.693 1.00 59.75 328 PRO A CA 1
ATOM 2704 C C . PRO A 1 328 ? -31.448 -40.489 -12.313 1.00 59.75 328 PRO A C 1
ATOM 2706 O O . PRO A 1 328 ? -31.763 -41.079 -13.343 1.00 59.75 328 PRO A O 1
ATOM 2709 N N . GLY A 1 329 ? -30.282 -40.707 -11.704 1.00 55.84 329 GLY A N 1
ATOM 2710 C CA . GLY A 1 329 ? -29.416 -41.840 -12.047 1.00 55.84 329 GLY A CA 1
ATOM 2711 C C . GLY A 1 329 ? -27.928 -41.565 -11.853 1.00 55.84 329 GLY A C 1
ATOM 2712 O O . GLY A 1 329 ? -27.267 -41.102 -12.775 1.00 55.84 329 GLY A O 1
ATOM 2713 N N . GLY A 1 330 ? -27.390 -41.891 -10.673 1.00 51.97 330 GLY A N 1
ATOM 2714 C CA . GLY A 1 330 ? -25.942 -41.875 -10.429 1.00 51.97 330 GLY A CA 1
ATOM 2715 C C . GLY A 1 330 ? -25.562 -41.852 -8.948 1.00 51.97 330 GLY A C 1
ATOM 2716 O O . GLY A 1 330 ? -25.154 -40.822 -8.427 1.00 51.97 330 GLY A O 1
ATOM 2717 N N . SER A 1 331 ? -25.684 -42.991 -8.268 1.00 55.62 331 SER A N 1
ATOM 2718 C CA . SER A 1 331 ? -25.554 -43.181 -6.814 1.00 55.62 331 SER A CA 1
ATOM 2719 C C . SER A 1 331 ? -24.112 -43.251 -6.273 1.00 55.62 331 SER A C 1
ATOM 2721 O O . SER A 1 331 ? -23.848 -44.030 -5.365 1.00 55.62 331 SER A O 1
ATOM 2723 N N . VAL A 1 332 ? -23.154 -42.493 -6.825 1.00 61.75 332 VAL A N 1
ATOM 2724 C CA . VAL A 1 332 ? -21.733 -42.584 -6.394 1.00 61.75 332 VAL A CA 1
ATOM 2725 C C . VAL A 1 332 ? -21.124 -41.235 -5.981 1.00 61.75 332 VAL A C 1
ATOM 2727 O O . VAL A 1 332 ? -20.056 -41.195 -5.381 1.00 61.75 332 VAL A O 1
ATOM 2730 N N . SER A 1 333 ? -21.798 -40.108 -6.235 1.00 57.81 333 SER A N 1
ATOM 2731 C CA . SER A 1 333 ? -21.278 -38.775 -5.870 1.00 57.81 333 SER A CA 1
ATOM 2732 C C . SER A 1 333 ? -21.747 -38.257 -4.506 1.00 57.81 333 SER A C 1
ATOM 2734 O O . SER A 1 333 ? -21.220 -37.256 -4.026 1.00 57.81 333 SER A O 1
ATOM 2736 N N . GLU A 1 334 ? -22.704 -38.926 -3.863 1.00 64.06 334 GLU A N 1
ATOM 2737 C CA . GLU A 1 334 ? -23.277 -38.475 -2.589 1.00 64.06 334 GLU A CA 1
ATOM 2738 C C . GLU A 1 334 ? -22.349 -38.781 -1.400 1.00 64.06 334 GLU A C 1
ATOM 2740 O O . GLU A 1 334 ? -22.165 -37.944 -0.520 1.00 64.06 334 GLU A O 1
ATOM 2745 N N . GLU A 1 335 ? -21.641 -39.910 -1.432 1.00 64.19 335 GLU A N 1
ATOM 2746 C CA . GLU A 1 335 ? -20.731 -40.320 -0.354 1.00 64.19 335 GLU A CA 1
ATOM 2747 C C . GLU A 1 335 ? -19.474 -39.430 -0.272 1.00 64.19 335 GLU A C 1
ATOM 2749 O O . GLU A 1 335 ? -19.022 -39.065 0.816 1.00 64.19 335 GLU A O 1
ATOM 2754 N N . LEU A 1 336 ? -18.963 -38.960 -1.419 1.00 66.56 336 LEU A N 1
ATOM 2755 C CA . LEU A 1 336 ? -17.839 -38.016 -1.459 1.00 66.56 336 LEU A CA 1
ATOM 2756 C C . LEU A 1 336 ? -18.247 -36.609 -0.972 1.00 66.56 336 LEU A C 1
ATOM 2758 O O . LEU A 1 336 ? -17.438 -35.883 -0.387 1.00 66.56 336 LEU A O 1
ATOM 2762 N N . ALA A 1 337 ? -19.507 -36.215 -1.183 1.00 71.38 337 ALA A N 1
ATOM 2763 C CA . ALA A 1 337 ? -20.041 -34.944 -0.698 1.00 71.38 337 ALA A CA 1
ATOM 2764 C C . ALA A 1 337 ? -20.224 -34.950 0.831 1.00 71.38 337 ALA A C 1
ATOM 2766 O O . ALA A 1 337 ? -19.925 -33.951 1.487 1.00 71.38 337 ALA A O 1
ATOM 2767 N N . VAL A 1 338 ? -20.638 -36.083 1.409 1.00 75.44 338 VAL A N 1
ATOM 2768 C CA . VAL A 1 338 ? -20.749 -36.253 2.868 1.00 75.44 338 VAL A CA 1
ATOM 2769 C C . VAL A 1 338 ? -19.365 -36.269 3.526 1.00 75.44 338 VAL A C 1
ATOM 2771 O O . VAL A 1 338 ? -19.156 -35.578 4.522 1.00 75.44 338 VAL A O 1
ATOM 2774 N N . ALA A 1 339 ? -18.383 -36.961 2.938 1.00 70.81 339 ALA A N 1
ATOM 2775 C CA . ALA A 1 339 ? -17.015 -36.990 3.463 1.00 70.81 339 ALA A CA 1
ATOM 2776 C C . ALA A 1 339 ? -16.320 -35.614 3.413 1.00 70.81 339 ALA A C 1
ATOM 2778 O O . ALA A 1 339 ? -15.590 -35.249 4.334 1.00 70.81 339 ALA A O 1
ATOM 2779 N N . THR A 1 340 ? -16.565 -34.817 2.366 1.00 69.88 340 THR A N 1
ATOM 2780 C CA . THR A 1 340 ? -16.008 -33.455 2.257 1.00 69.88 340 THR A CA 1
ATOM 2781 C C . THR A 1 340 ? -16.693 -32.455 3.187 1.00 69.88 340 THR A C 1
ATOM 2783 O O . THR A 1 340 ? -16.018 -31.568 3.709 1.00 69.88 340 THR A O 1
ATOM 2786 N N . ALA A 1 341 ? -17.994 -32.612 3.458 1.00 73.38 341 ALA A N 1
ATOM 2787 C CA . ALA A 1 341 ? -18.686 -31.841 4.489 1.00 73.38 341 ALA A CA 1
ATOM 2788 C C . ALA A 1 341 ? -18.142 -32.171 5.890 1.00 73.38 341 ALA A C 1
ATOM 2790 O O . ALA A 1 341 ? -17.729 -31.265 6.605 1.00 73.38 341 ALA A O 1
ATOM 2791 N N . ALA A 1 342 ? -18.003 -33.457 6.227 1.00 73.25 342 ALA A N 1
ATOM 2792 C CA . ALA A 1 342 ? -17.458 -33.884 7.515 1.00 73.25 342 ALA A CA 1
ATOM 2793 C C . ALA A 1 342 ? -15.994 -33.446 7.723 1.00 73.25 342 ALA A C 1
ATOM 2795 O O . ALA A 1 342 ? -15.626 -33.022 8.816 1.00 73.25 342 ALA A O 1
ATOM 2796 N N . ALA A 1 343 ? -15.156 -33.489 6.680 1.00 66.75 343 ALA A N 1
ATOM 2797 C CA . ALA A 1 343 ? -13.780 -32.989 6.750 1.00 66.75 343 ALA A CA 1
ATOM 2798 C C . ALA A 1 343 ? -13.719 -31.462 6.931 1.00 66.75 343 ALA A C 1
ATOM 2800 O O . ALA A 1 343 ? -12.842 -30.959 7.633 1.00 66.75 343 ALA A O 1
ATOM 2801 N N . ARG A 1 344 ? -14.660 -30.721 6.330 1.00 71.00 344 ARG A N 1
ATOM 2802 C CA . ARG A 1 344 ? -14.796 -29.273 6.525 1.00 71.00 344 ARG A CA 1
ATOM 2803 C C . ARG A 1 344 ? -15.267 -28.942 7.940 1.00 71.00 344 ARG A C 1
ATOM 2805 O O . ARG A 1 344 ? -14.708 -28.032 8.539 1.00 71.00 344 ARG A O 1
ATOM 2812 N N . ASP A 1 345 ? -16.221 -29.694 8.477 1.00 75.00 345 ASP A N 1
ATOM 2813 C CA . ASP A 1 345 ? -16.719 -29.512 9.843 1.00 75.00 345 ASP A CA 1
ATOM 2814 C C . ASP A 1 345 ? -15.648 -29.879 10.882 1.00 75.00 345 ASP A C 1
ATOM 2816 O O . ASP A 1 345 ? -15.466 -29.164 11.863 1.00 75.00 345 ASP A O 1
ATOM 2820 N N . ALA A 1 346 ? -14.854 -30.926 10.630 1.00 73.50 346 ALA A N 1
ATOM 2821 C CA . ALA A 1 346 ? -13.711 -31.286 11.469 1.00 73.50 346 ALA A CA 1
ATOM 2822 C C . ALA A 1 346 ? -12.584 -30.238 11.413 1.00 73.50 346 ALA A C 1
ATOM 2824 O O . ALA A 1 346 ? -11.983 -29.925 12.439 1.00 73.50 346 ALA A O 1
ATOM 2825 N N . ALA A 1 347 ? -12.311 -29.659 10.238 1.00 67.75 347 ALA A N 1
ATOM 2826 C CA . ALA A 1 347 ? -11.351 -28.564 10.098 1.00 67.75 347 ALA A CA 1
ATOM 2827 C C . ALA A 1 347 ? -11.853 -27.266 10.756 1.00 67.75 347 ALA A C 1
ATOM 2829 O O . ALA A 1 347 ? -11.070 -26.568 11.395 1.00 67.75 347 ALA A O 1
ATOM 2830 N N . ALA A 1 348 ? -13.153 -26.972 10.663 1.00 74.19 348 ALA A N 1
ATOM 2831 C CA . ALA A 1 348 ? -13.779 -25.842 11.347 1.00 74.19 348 ALA A CA 1
ATOM 2832 C C . ALA A 1 348 ? -13.773 -26.016 12.876 1.00 74.19 348 ALA A C 1
ATOM 2834 O O . ALA A 1 348 ? -13.561 -25.049 13.603 1.00 74.19 348 ALA A O 1
ATOM 2835 N N . ALA A 1 349 ? -13.936 -27.249 13.371 1.00 80.31 349 ALA A N 1
ATOM 2836 C CA . ALA A 1 349 ? -13.814 -27.568 14.792 1.00 80.31 349 ALA A CA 1
ATOM 2837 C C . ALA A 1 349 ? -12.368 -27.452 15.313 1.00 80.31 349 ALA A C 1
ATOM 2839 O O . ALA A 1 349 ? -12.168 -27.165 16.491 1.00 80.31 349 ALA A O 1
ATOM 2840 N N . ALA A 1 350 ? -11.366 -27.664 14.453 1.00 81.94 350 ALA A N 1
ATOM 2841 C CA . ALA A 1 350 ? -9.955 -27.551 14.817 1.00 81.94 350 ALA A CA 1
ATOM 2842 C C . ALA A 1 350 ? -9.470 -26.093 14.934 1.00 81.94 350 ALA A C 1
ATOM 2844 O O . ALA A 1 350 ? -8.536 -25.833 15.690 1.00 81.94 350 ALA A O 1
ATOM 2845 N N . ASP A 1 351 ? -10.098 -25.157 14.214 1.00 86.62 351 ASP A N 1
ATOM 2846 C CA . ASP A 1 351 ? -9.766 -23.729 14.248 1.00 86.62 351 ASP A CA 1
ATOM 2847 C C . ASP A 1 351 ? -11.039 -22.849 14.282 1.00 86.62 351 ASP A C 1
ATOM 2849 O O . ASP A 1 351 ? -11.494 -22.321 13.251 1.00 86.62 351 ASP A O 1
ATOM 2853 N N . PRO A 1 352 ? -11.657 -22.684 15.470 1.00 85.88 352 PRO A N 1
ATOM 2854 C CA . PRO A 1 352 ? -12.838 -21.837 15.625 1.00 85.88 352 PRO A CA 1
ATOM 2855 C C . PRO A 1 352 ? -12.525 -20.358 15.343 1.00 85.88 352 PRO A C 1
ATOM 2857 O O . PRO A 1 352 ? -13.402 -19.616 14.895 1.00 85.88 352 PRO A O 1
ATOM 2860 N N . GLU A 1 353 ? -11.277 -19.925 15.554 1.00 85.31 353 GLU A N 1
ATOM 2861 C CA . GLU A 1 353 ? -10.837 -18.554 15.294 1.00 85.31 353 GLU A CA 1
ATOM 2862 C C . GLU A 1 353 ? -10.740 -18.287 13.789 1.00 85.31 353 GLU A C 1
ATOM 2864 O O . GLU A 1 353 ? -11.286 -17.295 13.307 1.00 85.31 353 GLU A O 1
ATOM 2869 N N . GLY A 1 354 ? -10.156 -19.210 13.022 1.00 84.38 354 GLY A N 1
ATOM 2870 C CA . GLY A 1 354 ? -10.113 -19.140 11.561 1.00 84.38 354 GLY A CA 1
ATOM 2871 C C . GLY A 1 354 ? -11.506 -19.079 10.927 1.00 84.38 354 GLY A C 1
ATOM 2872 O O . GLY A 1 354 ? -11.741 -18.285 10.008 1.00 84.38 354 GLY A O 1
ATOM 2873 N N . THR A 1 355 ? -12.463 -19.845 11.461 1.00 86.31 355 THR A N 1
ATOM 2874 C CA . THR A 1 355 ? -13.867 -19.804 11.013 1.00 86.31 355 THR A CA 1
ATOM 2875 C C . THR A 1 355 ? -14.487 -18.430 11.268 1.00 86.31 355 THR A C 1
ATOM 2877 O O . THR A 1 355 ? -15.096 -17.844 10.368 1.00 86.31 355 THR A O 1
ATOM 2880 N N . ARG A 1 356 ? -14.255 -17.869 12.458 1.00 89.12 356 ARG A N 1
ATOM 2881 C CA . ARG A 1 356 ? -14.722 -16.533 12.837 1.00 89.12 356 ARG A CA 1
ATOM 2882 C C . ARG A 1 356 ? -14.080 -15.426 11.998 1.00 89.12 356 ARG A C 1
ATOM 2884 O O . ARG A 1 356 ? -14.773 -14.508 11.569 1.00 89.12 356 ARG A O 1
ATOM 2891 N N . ILE A 1 357 ? -12.782 -15.516 11.700 1.00 88.88 357 ILE A N 1
ATOM 2892 C CA . ILE A 1 357 ? -12.094 -14.583 10.793 1.00 88.88 357 ILE A CA 1
ATOM 2893 C C . ILE A 1 357 ? -12.739 -14.630 9.408 1.00 88.88 357 ILE A C 1
ATOM 2895 O O . ILE A 1 357 ? -13.025 -13.581 8.832 1.00 88.88 357 ILE A O 1
ATOM 2899 N N . CYS A 1 358 ? -13.006 -15.826 8.876 1.00 83.25 358 CYS A N 1
ATOM 2900 C CA . CYS A 1 358 ? -13.673 -15.969 7.584 1.00 83.25 358 CYS A CA 1
ATOM 2901 C C . CYS A 1 358 ? -15.063 -15.322 7.596 1.00 83.25 358 CYS A C 1
ATOM 2903 O O . CYS A 1 358 ? -15.394 -14.583 6.673 1.00 83.25 358 CYS A O 1
ATOM 2905 N N . GLU A 1 359 ? -15.857 -15.544 8.641 1.00 89.69 359 GLU A N 1
ATOM 2906 C CA . GLU A 1 359 ? -17.170 -14.914 8.805 1.00 89.69 359 GLU A CA 1
ATOM 2907 C C . GLU A 1 359 ? -17.080 -13.381 8.830 1.00 89.69 359 GLU A C 1
ATOM 2909 O O . GLU A 1 359 ? -17.793 -12.700 8.089 1.00 89.69 359 GLU A O 1
ATOM 2914 N N . LEU A 1 360 ? -16.139 -12.830 9.599 1.00 91.44 360 LEU A N 1
ATOM 2915 C CA . LEU A 1 360 ? -15.887 -11.391 9.659 1.00 91.44 360 LEU A CA 1
ATOM 2916 C C . LEU A 1 360 ? -15.474 -10.822 8.296 1.00 91.44 360 LEU A C 1
ATOM 2918 O O . LEU A 1 360 ? -15.988 -9.787 7.872 1.00 91.44 360 LEU A O 1
ATOM 2922 N N . LEU A 1 361 ? -14.594 -11.510 7.566 1.00 88.31 361 LEU A N 1
ATOM 2923 C CA . LEU A 1 361 ? -14.186 -11.104 6.218 1.00 88.31 361 LEU A CA 1
ATOM 2924 C C . LEU A 1 361 ? -15.343 -11.147 5.216 1.00 88.31 361 LEU A C 1
ATOM 2926 O O . LEU A 1 361 ? -15.401 -10.311 4.318 1.00 88.31 361 LEU A O 1
ATOM 2930 N N . MET A 1 362 ? -16.276 -12.087 5.373 1.00 85.50 362 MET A N 1
ATOM 2931 C CA . MET A 1 362 ? -17.497 -12.137 4.566 1.00 85.50 362 MET A CA 1
ATOM 2932 C C . MET A 1 362 ? -18.468 -11.003 4.926 1.00 85.50 362 MET A C 1
ATOM 2934 O O . MET A 1 362 ? -19.192 -10.527 4.049 1.00 85.50 362 MET A O 1
ATOM 2938 N N . ARG A 1 363 ? -18.483 -10.567 6.193 1.00 88.56 363 ARG A N 1
ATOM 2939 C CA . ARG A 1 363 ? -19.334 -9.474 6.689 1.00 88.56 363 ARG A CA 1
ATOM 2940 C C . ARG A 1 363 ? -18.853 -8.099 6.225 1.00 88.56 363 ARG A C 1
ATOM 2942 O O . ARG A 1 363 ? -19.672 -7.246 5.888 1.00 88.56 363 ARG A O 1
ATOM 2949 N N . PHE A 1 364 ? -17.544 -7.871 6.175 1.00 91.44 364 PHE A N 1
ATOM 2950 C CA . PHE A 1 364 ? -16.983 -6.584 5.771 1.00 91.44 364 PHE A CA 1
ATOM 2951 C C . PHE A 1 364 ? -16.828 -6.476 4.251 1.00 91.44 364 PHE A C 1
ATOM 2953 O O . PHE A 1 364 ? -15.992 -7.143 3.652 1.00 91.44 364 PHE A O 1
ATOM 2960 N N . ASN A 1 365 ? -17.567 -5.565 3.609 1.00 86.56 365 ASN A N 1
ATOM 2961 C CA . ASN A 1 365 ? -17.346 -5.251 2.196 1.00 86.56 365 ASN A CA 1
ATOM 2962 C C . ASN A 1 365 ? -16.175 -4.252 2.046 1.00 86.56 365 ASN A C 1
ATOM 2964 O O . ASN A 1 365 ? -16.365 -3.056 2.304 1.00 86.56 365 ASN A O 1
ATOM 2968 N N . PRO A 1 366 ? -14.978 -4.680 1.588 1.00 86.44 366 PRO A N 1
ATOM 2969 C CA . PRO A 1 366 ? -13.788 -3.823 1.555 1.00 86.44 366 PRO A CA 1
ATOM 2970 C C . PRO A 1 366 ? -13.978 -2.581 0.683 1.00 86.44 366 PRO A C 1
ATOM 2972 O O . PRO A 1 366 ? -13.510 -1.494 1.022 1.00 86.44 366 PRO A O 1
ATOM 2975 N N . LYS A 1 367 ? -14.687 -2.720 -0.445 1.00 86.75 367 LYS A N 1
ATOM 2976 C CA . LYS A 1 367 ? -14.890 -1.629 -1.407 1.00 86.75 367 LYS A CA 1
ATOM 2977 C C . LYS A 1 367 ? -15.800 -0.555 -0.831 1.00 86.75 367 LYS A C 1
ATOM 2979 O O . LYS A 1 367 ? -15.501 0.633 -0.956 1.00 86.75 367 LYS A O 1
ATOM 2984 N N . GLN A 1 368 ? -16.885 -0.975 -0.186 1.00 88.94 368 GLN A N 1
ATOM 2985 C CA . GLN A 1 368 ? -17.806 -0.055 0.467 1.00 88.94 368 GLN A CA 1
ATOM 2986 C C . GLN A 1 368 ? -17.112 0.675 1.617 1.00 88.94 368 GLN A C 1
ATOM 2988 O O . GLN A 1 368 ? -17.104 1.904 1.623 1.00 88.94 368 GLN A O 1
ATOM 2993 N N . LEU A 1 369 ? -16.447 -0.067 2.512 1.00 90.06 369 LEU A N 1
ATOM 2994 C CA . LEU A 1 369 ? -15.707 0.512 3.633 1.00 90.06 369 LEU A CA 1
ATOM 2995 C C . LEU A 1 369 ? -14.700 1.555 3.154 1.00 90.06 369 LEU A C 1
ATOM 2997 O O . LEU A 1 369 ? -14.724 2.696 3.603 1.00 90.06 369 LEU A O 1
ATOM 3001 N N . ARG A 1 370 ? -13.864 1.228 2.168 1.00 87.44 370 ARG A N 1
ATOM 3002 C CA . ARG A 1 370 ? -12.904 2.208 1.648 1.00 87.44 370 ARG A CA 1
ATOM 3003 C C . ARG A 1 370 ? -13.558 3.414 1.019 1.00 87.44 370 ARG A C 1
ATOM 3005 O O . ARG A 1 370 ? -13.016 4.501 1.153 1.00 87.44 370 ARG A O 1
ATOM 3012 N N . THR A 1 371 ? -14.680 3.249 0.330 1.00 87.69 371 THR A N 1
ATOM 3013 C CA . THR A 1 371 ? -15.365 4.383 -0.297 1.00 87.69 371 THR A CA 1
ATOM 3014 C C . THR A 1 371 ? -15.907 5.335 0.769 1.00 87.69 371 THR A C 1
ATOM 3016 O O . THR A 1 371 ? -15.639 6.534 0.700 1.00 87.69 371 THR A O 1
ATOM 3019 N N . GLU A 1 372 ? -16.566 4.798 1.798 1.00 87.00 372 GLU A N 1
ATOM 3020 C CA . GLU A 1 372 ? -17.110 5.577 2.917 1.00 87.00 372 GLU A CA 1
ATOM 3021 C C . GLU A 1 372 ? -15.995 6.273 3.723 1.00 87.00 372 GLU A C 1
ATOM 3023 O O . GLU A 1 372 ? -16.044 7.483 3.955 1.00 87.00 372 GLU A O 1
ATOM 3028 N N . PHE A 1 373 ? -14.929 5.551 4.083 1.00 86.81 373 PHE A N 1
ATOM 3029 C CA . PHE A 1 373 ? -13.819 6.119 4.857 1.00 86.81 373 PHE A CA 1
ATOM 3030 C C . PHE A 1 373 ? -12.904 7.034 4.040 1.00 86.81 373 PHE A C 1
ATOM 3032 O O . PHE A 1 373 ? -12.338 7.977 4.594 1.00 86.81 373 PHE A O 1
ATOM 3039 N N . LYS A 1 374 ? -12.769 6.818 2.726 1.00 86.88 374 LYS A N 1
ATOM 3040 C CA . LYS A 1 374 ? -12.039 7.736 1.841 1.00 86.88 374 LYS A CA 1
ATOM 3041 C C . LYS A 1 374 ? -12.704 9.103 1.820 1.00 86.88 374 LYS A C 1
ATOM 3043 O O . LYS A 1 374 ? -11.995 10.104 1.844 1.00 86.88 374 LYS A O 1
ATOM 3048 N N . GLN A 1 375 ? -14.035 9.153 1.797 1.00 83.12 375 GLN A N 1
ATOM 3049 C CA . GLN A 1 375 ? -14.759 10.417 1.850 1.00 83.12 375 GLN A CA 1
ATOM 3050 C C . GLN A 1 375 ? -14.509 11.136 3.181 1.00 83.12 375 GLN A C 1
ATOM 3052 O O . GLN A 1 375 ? -14.070 12.281 3.165 1.00 83.12 375 GLN A O 1
ATOM 3057 N N . LEU A 1 376 ? -14.622 10.430 4.312 1.00 78.69 376 LEU A N 1
ATOM 3058 C CA . LEU A 1 376 ? -14.295 10.986 5.634 1.00 78.69 376 LEU A CA 1
ATOM 3059 C C . LEU A 1 376 ? -12.840 11.478 5.734 1.00 78.69 376 LEU A C 1
ATOM 3061 O O . LEU A 1 376 ? -12.567 12.518 6.335 1.00 78.69 376 LEU A O 1
ATOM 3065 N N . TYR A 1 377 ? -11.894 10.749 5.137 1.00 81.62 377 TYR A N 1
ATOM 3066 C CA . TYR A 1 377 ? -10.490 11.150 5.087 1.00 81.62 377 TYR A CA 1
ATOM 3067 C C . TYR A 1 377 ? -10.286 12.424 4.259 1.00 81.62 377 TYR A C 1
ATOM 3069 O O . TYR A 1 377 ? -9.588 13.338 4.703 1.00 81.62 377 TYR A O 1
ATOM 3077 N N . LEU A 1 378 ? -10.895 12.501 3.073 1.00 81.81 378 LEU A N 1
ATOM 3078 C CA . LEU A 1 378 ? -10.821 13.681 2.212 1.00 81.81 378 LEU A CA 1
ATOM 3079 C C . LEU A 1 378 ? -11.468 14.893 2.882 1.00 81.81 378 LEU A C 1
ATOM 3081 O O . LEU A 1 378 ? -10.851 15.957 2.901 1.00 81.81 378 LEU A O 1
ATOM 3085 N N . ASP A 1 379 ? -12.639 14.724 3.494 1.00 78.25 379 ASP A N 1
ATOM 3086 C CA . ASP A 1 379 ? -13.329 15.781 4.235 1.00 78.25 379 ASP A CA 1
ATOM 3087 C C . ASP A 1 379 ? -12.432 16.326 5.349 1.00 78.25 379 ASP A C 1
ATOM 3089 O O . ASP A 1 379 ? -12.181 17.531 5.413 1.00 78.25 379 ASP A O 1
ATOM 3093 N N . ARG A 1 380 ? -11.816 15.443 6.144 1.00 78.94 380 ARG A N 1
ATOM 3094 C CA . ARG A 1 380 ? -10.859 15.835 7.187 1.00 78.94 380 ARG A CA 1
ATOM 3095 C C . ARG A 1 380 ? -9.626 16.547 6.618 1.00 78.94 380 ARG A C 1
ATOM 3097 O O . ARG A 1 380 ? -9.129 17.503 7.219 1.00 78.94 380 ARG A O 1
ATOM 3104 N N . LEU A 1 381 ? -9.106 16.103 5.474 1.00 76.50 381 LEU A N 1
ATOM 3105 C CA . LEU A 1 381 ? -7.937 16.705 4.827 1.00 76.50 381 LEU A CA 1
ATOM 3106 C C . LEU A 1 381 ? -8.257 18.110 4.288 1.00 76.50 381 LEU A C 1
ATOM 3108 O O . LEU A 1 381 ? -7.467 19.042 4.473 1.00 76.50 381 LEU A O 1
ATOM 3112 N N . HIS A 1 382 ? -9.441 18.291 3.700 1.00 81.06 382 HIS A N 1
ATOM 3113 C CA . HIS A 1 382 ? -9.953 19.588 3.263 1.00 81.06 382 HIS A CA 1
ATOM 3114 C C . HIS A 1 382 ? -10.222 20.523 4.443 1.00 81.06 382 HIS A C 1
ATOM 3116 O O . HIS A 1 382 ? -9.814 21.683 4.403 1.00 81.06 382 HIS A O 1
ATOM 3122 N N . GLN A 1 383 ? -10.821 20.022 5.521 1.00 76.00 383 GLN A N 1
ATOM 3123 C CA . GLN A 1 383 ? -11.087 20.795 6.732 1.00 76.00 383 GLN A CA 1
ATOM 3124 C C . GLN A 1 383 ? -9.809 21.214 7.453 1.00 76.00 383 GLN A C 1
ATOM 3126 O O . GLN A 1 383 ? -9.703 22.362 7.871 1.00 76.00 383 GLN A O 1
ATOM 3131 N N . THR A 1 384 ? -8.802 20.341 7.536 1.00 74.50 384 THR A N 1
ATOM 3132 C CA . THR A 1 384 ? -7.493 20.696 8.113 1.00 74.50 384 THR A CA 1
ATOM 3133 C C . THR A 1 384 ? -6.850 21.839 7.323 1.00 74.50 384 THR A C 1
ATOM 3135 O O . THR A 1 384 ? -6.240 22.743 7.896 1.00 74.50 384 THR A O 1
ATOM 3138 N N . ARG A 1 385 ? -7.003 21.833 5.992 1.00 80.25 385 ARG A N 1
ATOM 3139 C CA . ARG A 1 385 ? -6.523 22.917 5.128 1.00 80.25 385 ARG A CA 1
ATOM 3140 C C . ARG A 1 385 ? -7.342 24.197 5.305 1.00 80.25 385 ARG A C 1
ATOM 3142 O O . ARG A 1 385 ? -6.747 25.266 5.382 1.00 80.25 385 ARG A O 1
ATOM 3149 N N . ALA A 1 386 ? -8.665 24.088 5.411 1.00 77.44 386 ALA A N 1
ATOM 3150 C CA . ALA A 1 386 ? -9.556 25.221 5.645 1.00 77.44 386 ALA A CA 1
ATOM 3151 C C . ALA A 1 386 ? -9.320 25.861 7.022 1.00 77.44 386 ALA A C 1
ATOM 3153 O O . ALA A 1 386 ? -9.218 27.076 7.104 1.00 77.44 386 ALA A O 1
ATOM 3154 N N . GLN A 1 387 ? -9.133 25.073 8.086 1.00 70.81 387 GLN A N 1
ATOM 3155 C CA . GLN A 1 387 ? -8.774 25.573 9.420 1.00 70.81 387 GLN A CA 1
ATOM 3156 C C . GLN A 1 387 ? -7.447 26.336 9.408 1.00 70.81 387 GLN A C 1
ATOM 3158 O O . GLN A 1 387 ? -7.358 27.405 9.999 1.00 70.81 387 GLN A O 1
ATOM 3163 N N . ARG A 1 388 ? -6.437 25.846 8.675 1.00 74.56 388 ARG A N 1
ATOM 3164 C CA . ARG A 1 388 ? -5.169 26.576 8.499 1.00 74.56 388 ARG A CA 1
ATOM 3165 C C . ARG A 1 388 ? -5.320 27.905 7.757 1.00 74.56 388 ARG A C 1
ATOM 3167 O O . ARG A 1 388 ? -4.449 28.751 7.890 1.00 74.56 388 ARG A O 1
ATOM 3174 N N . GLN A 1 389 ? -6.364 28.064 6.947 1.00 73.00 389 GLN A N 1
ATOM 3175 C CA . GLN A 1 389 ? -6.628 29.290 6.186 1.00 73.00 389 GLN A CA 1
ATOM 3176 C C . GLN A 1 389 ? -7.616 30.230 6.891 1.00 73.00 389 GLN A C 1
ATOM 3178 O O . GLN A 1 389 ? -7.610 31.424 6.615 1.00 73.00 389 GLN A O 1
ATOM 3183 N N . ALA A 1 390 ? -8.474 29.693 7.761 1.00 62.62 390 ALA A N 1
ATOM 3184 C CA . ALA A 1 390 ? -9.541 30.416 8.445 1.00 62.62 390 ALA A CA 1
ATOM 3185 C C . ALA A 1 390 ? -9.155 30.915 9.842 1.00 62.62 390 ALA A C 1
ATOM 3187 O O . ALA A 1 390 ? -9.918 31.683 10.413 1.00 62.62 390 ALA A O 1
ATOM 3188 N N . GLU A 1 391 ? -8.007 30.510 10.390 1.00 53.88 391 GLU A N 1
ATOM 3189 C CA . GLU A 1 391 ? -7.349 31.256 11.466 1.00 53.88 391 GLU A CA 1
ATOM 3190 C C . GLU A 1 391 ? -6.871 32.590 10.866 1.00 53.88 391 GLU A C 1
ATOM 3192 O O . GLU A 1 391 ? -5.911 32.590 10.089 1.00 53.88 391 GLU A O 1
ATOM 3197 N N . PRO A 1 392 ? -7.554 33.725 11.127 1.00 52.22 392 PRO A N 1
ATOM 3198 C CA . PRO A 1 392 ? -7.079 35.009 10.645 1.00 52.22 392 PRO A CA 1
ATOM 3199 C C . PRO A 1 392 ? -5.718 35.257 11.290 1.00 52.22 392 PRO A C 1
ATOM 3201 O O . PRO A 1 392 ? -5.614 35.250 12.515 1.00 52.22 392 PRO A O 1
ATOM 3204 N N . GLU A 1 393 ? -4.689 35.465 10.468 1.00 46.28 393 GLU A N 1
ATOM 3205 C CA . GLU A 1 393 ? -3.331 35.841 10.868 1.00 46.28 393 GLU A CA 1
ATOM 3206 C C . GLU A 1 393 ? -3.339 37.028 11.855 1.00 46.28 393 GLU A C 1
ATOM 3208 O O . GLU A 1 393 ? -3.189 38.191 11.491 1.00 46.28 393 GLU A O 1
ATOM 3213 N N . LYS A 1 394 ? -3.517 36.746 13.144 1.00 50.25 394 LYS A N 1
ATOM 3214 C CA . LYS A 1 394 ? -3.105 37.603 14.262 1.00 50.25 394 LYS A CA 1
ATOM 3215 C C . LYS A 1 394 ? -1.929 36.999 15.015 1.00 50.25 394 LYS A C 1
ATOM 3217 O O . LYS A 1 394 ? -1.467 37.571 15.997 1.00 50.25 394 LYS A O 1
ATOM 3222 N N . THR A 1 395 ? -1.392 35.881 14.539 1.00 52.06 395 THR A N 1
ATOM 3223 C CA . THR A 1 395 ? -0.029 35.493 14.872 1.00 52.06 395 THR A CA 1
ATOM 3224 C C . THR A 1 395 ? 0.911 36.317 13.993 1.00 52.06 395 THR A C 1
ATOM 3226 O O . THR A 1 395 ? 0.778 36.243 12.769 1.00 52.06 395 THR A O 1
ATOM 3229 N N . PRO A 1 396 ? 1.834 37.115 14.566 1.00 55.88 396 PRO A N 1
ATOM 3230 C CA . PRO A 1 396 ? 2.826 37.838 13.782 1.00 55.88 396 PRO A CA 1
ATOM 3231 C C . PRO A 1 396 ? 3.514 36.826 12.874 1.00 55.88 396 PRO A C 1
ATOM 3233 O O . PRO A 1 396 ? 3.964 35.790 13.366 1.00 55.88 396 PRO A O 1
ATOM 3236 N N . SER A 1 397 ? 3.538 37.109 11.566 1.00 47.97 397 SER A N 1
ATOM 3237 C CA . SER A 1 397 ? 4.268 36.345 10.549 1.00 47.97 397 SER A CA 1
ATOM 3238 C C . SER A 1 397 ? 5.503 35.717 11.196 1.00 47.97 397 SER A C 1
ATOM 3240 O O . SER A 1 397 ? 6.282 36.504 11.756 1.00 47.97 397 SER A O 1
ATOM 3242 N N . PRO A 1 398 ? 5.657 34.374 11.211 1.00 59.75 398 PRO A N 1
ATOM 3243 C CA . PRO A 1 398 ? 6.728 33.711 11.944 1.00 59.75 398 PRO A CA 1
ATOM 3244 C C . PRO A 1 398 ? 8.006 34.423 11.558 1.00 59.75 398 PRO A C 1
ATOM 3246 O O . PRO A 1 398 ? 8.381 34.431 10.382 1.00 59.75 398 PRO A O 1
ATOM 3249 N N . SER A 1 399 ? 8.566 35.172 12.510 1.00 56.53 399 SER A N 1
ATOM 3250 C CA . SER A 1 399 ? 9.654 36.075 12.201 1.00 56.53 399 SER A CA 1
ATOM 3251 C C . SER A 1 399 ? 10.759 35.163 11.713 1.00 56.53 399 SER A C 1
ATOM 3253 O O . SER A 1 399 ? 11.276 34.349 12.472 1.00 56.53 399 SER A O 1
ATOM 3255 N N . LEU A 1 400 ? 11.020 35.209 10.398 1.00 66.06 400 LEU A N 1
ATOM 3256 C CA . LEU A 1 400 ? 12.084 34.432 9.782 1.00 66.06 400 LEU A CA 1
ATOM 3257 C C . LEU A 1 400 ? 13.290 34.642 10.681 1.00 66.06 400 LEU A C 1
ATOM 3259 O O . LEU A 1 400 ? 13.760 35.785 10.801 1.00 66.06 400 LEU A O 1
ATOM 3263 N N . THR A 1 401 ? 13.695 33.575 11.376 1.00 76.88 401 THR A N 1
ATOM 3264 C CA . THR A 1 401 ? 14.804 33.612 12.322 1.00 76.88 401 THR A CA 1
ATOM 3265 C C . THR A 1 401 ? 15.969 34.264 11.598 1.00 76.88 401 THR A C 1
ATOM 3267 O O . THR A 1 401 ? 16.138 34.065 10.390 1.00 76.88 401 THR A O 1
ATOM 3270 N N . SER A 1 402 ? 16.762 35.082 12.286 1.00 81.56 402 SER A N 1
ATOM 3271 C CA . SER A 1 402 ? 17.908 35.776 11.676 1.00 81.56 402 SER A CA 1
ATOM 3272 C C . SER A 1 402 ? 18.774 34.825 10.833 1.00 81.56 402 SER A C 1
ATOM 3274 O O . SER A 1 402 ? 19.257 35.197 9.764 1.00 81.56 402 SER A O 1
ATOM 3276 N N . HIS A 1 403 ? 18.864 33.563 11.262 1.00 85.25 403 HIS A N 1
ATOM 3277 C CA . HIS A 1 403 ? 19.489 32.468 10.534 1.00 85.25 403 HIS A CA 1
ATOM 3278 C C . HIS A 1 403 ? 18.816 32.135 9.190 1.00 85.25 403 HIS A C 1
ATOM 3280 O O . HIS A 1 403 ? 19.492 32.129 8.164 1.00 85.25 403 HIS A O 1
ATOM 3286 N N . SER A 1 404 ? 17.495 31.930 9.153 1.00 84.19 404 SER A N 1
ATOM 3287 C CA . SER A 1 404 ? 16.762 31.668 7.902 1.00 84.19 404 SER A CA 1
ATOM 3288 C C . SER A 1 404 ? 16.847 32.835 6.909 1.00 84.19 404 SER A C 1
ATOM 3290 O O . SER A 1 404 ? 17.009 32.606 5.711 1.00 84.19 404 SER A O 1
ATOM 3292 N N . ARG A 1 405 ? 16.842 34.091 7.387 1.00 86.31 405 ARG A N 1
ATOM 3293 C CA . ARG A 1 405 ? 17.068 35.267 6.520 1.00 86.31 405 ARG A CA 1
ATOM 3294 C C . ARG A 1 405 ? 18.474 35.281 5.943 1.00 86.31 405 ARG A C 1
ATOM 3296 O O . ARG A 1 405 ? 18.635 35.566 4.759 1.00 86.31 405 ARG A O 1
ATOM 3303 N N . ARG A 1 406 ? 19.480 34.956 6.759 1.00 90.62 406 ARG A N 1
ATOM 3304 C CA . ARG A 1 406 ? 20.876 34.886 6.317 1.00 90.62 406 ARG A CA 1
ATOM 3305 C C . ARG A 1 406 ? 21.071 33.766 5.290 1.00 90.62 406 ARG A C 1
ATOM 3307 O O . ARG A 1 406 ? 21.707 34.010 4.273 1.00 90.62 406 ARG A O 1
ATOM 3314 N N . LEU A 1 407 ? 20.459 32.596 5.486 1.00 84.06 407 LEU A N 1
ATOM 3315 C CA . LEU A 1 407 ? 20.470 31.504 4.503 1.00 84.06 407 LEU A CA 1
ATOM 3316 C C . LEU A 1 407 ? 19.760 31.890 3.201 1.00 84.06 407 LEU A C 1
ATOM 3318 O O . LEU A 1 407 ? 20.291 31.643 2.123 1.00 84.06 407 LEU A O 1
ATOM 3322 N N . ALA A 1 408 ? 18.603 32.551 3.279 1.00 83.12 408 ALA A N 1
ATOM 3323 C CA . ALA A 1 408 ? 17.897 33.035 2.095 1.00 83.12 408 ALA A CA 1
ATOM 3324 C C . ALA A 1 408 ? 18.714 34.094 1.329 1.00 83.12 408 ALA A C 1
ATOM 3326 O O . ALA A 1 408 ? 18.746 34.074 0.099 1.00 83.12 408 ALA A O 1
ATOM 3327 N N . GLN A 1 409 ? 19.418 34.987 2.034 1.00 86.06 409 GLN A N 1
ATOM 3328 C CA . GLN A 1 409 ? 20.346 35.943 1.421 1.00 86.06 409 GLN A CA 1
ATOM 3329 C C . GLN A 1 409 ? 21.555 35.250 0.786 1.00 86.06 409 GLN A C 1
ATOM 3331 O O . GLN A 1 409 ? 21.882 35.562 -0.355 1.00 86.06 409 GLN A O 1
ATOM 3336 N N . GLN A 1 410 ? 22.171 34.283 1.469 1.00 88.12 410 GLN A N 1
ATOM 3337 C CA . GLN A 1 410 ? 23.275 33.492 0.917 1.00 88.12 410 GLN A CA 1
ATOM 3338 C C . GLN A 1 410 ? 22.841 32.709 -0.325 1.00 88.12 410 GLN A C 1
ATOM 3340 O O . GLN A 1 410 ? 23.577 32.643 -1.304 1.00 88.12 410 GLN A O 1
ATOM 3345 N N . PHE A 1 411 ? 21.632 32.148 -0.321 1.00 81.38 411 PHE A N 1
ATOM 3346 C CA . PHE A 1 411 ? 21.089 31.435 -1.472 1.00 81.38 411 PHE A CA 1
ATOM 3347 C C . PHE A 1 411 ? 20.846 32.378 -2.658 1.00 81.38 411 PHE A C 1
ATOM 3349 O O . PHE A 1 411 ? 21.210 32.056 -3.786 1.00 81.38 411 PHE A O 1
ATOM 3356 N N . ARG A 1 412 ? 20.315 33.583 -2.405 1.00 81.62 412 ARG A N 1
ATOM 3357 C CA . ARG A 1 412 ? 20.173 34.627 -3.433 1.00 81.62 412 ARG A CA 1
ATOM 3358 C C . ARG A 1 412 ? 21.522 35.106 -3.973 1.00 81.62 412 ARG A C 1
ATOM 3360 O O . ARG A 1 412 ? 21.641 35.299 -5.174 1.00 81.62 412 ARG A O 1
ATOM 3367 N N . GLN A 1 413 ? 22.538 35.259 -3.123 1.00 84.31 413 GLN A N 1
ATOM 3368 C CA . GLN A 1 413 ? 23.898 35.600 -3.560 1.00 84.31 413 GLN A CA 1
ATOM 3369 C C . GLN A 1 413 ? 24.489 34.505 -4.453 1.00 84.31 413 G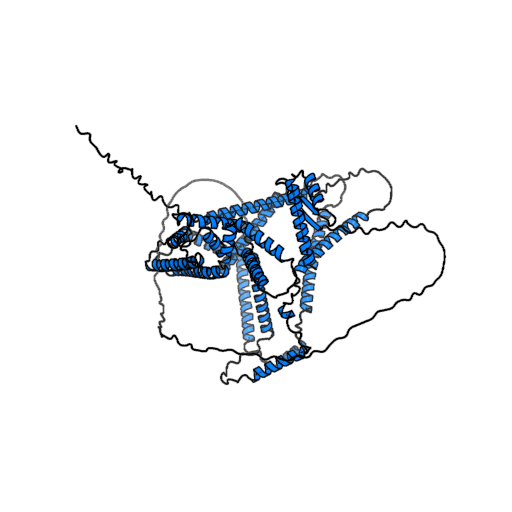LN A C 1
ATOM 3371 O O . GLN A 1 413 ? 24.940 34.813 -5.551 1.00 84.31 413 GLN A O 1
ATOM 3376 N N . LYS A 1 414 ? 24.370 33.230 -4.057 1.00 83.44 414 LYS A N 1
ATOM 3377 C CA . LYS A 1 414 ? 24.819 32.090 -4.875 1.00 83.44 414 LYS A CA 1
ATOM 3378 C C . LYS A 1 414 ? 24.120 32.014 -6.234 1.00 83.44 414 LYS A C 1
ATOM 3380 O O . LYS A 1 414 ? 24.761 31.670 -7.221 1.00 83.44 414 LYS A O 1
ATOM 3385 N N . LEU A 1 415 ? 22.825 32.335 -6.304 1.00 77.69 415 LEU A N 1
ATOM 3386 C CA . LEU A 1 415 ? 22.092 32.386 -7.576 1.00 77.69 415 LEU A CA 1
ATOM 3387 C C . LEU A 1 415 ? 22.619 33.493 -8.496 1.00 77.69 415 LEU A C 1
ATOM 3389 O O . LEU A 1 415 ? 22.811 33.257 -9.689 1.00 77.69 415 LEU A O 1
ATOM 3393 N N . THR A 1 416 ? 22.903 34.670 -7.935 1.00 80.81 416 THR A N 1
ATOM 3394 C CA . THR A 1 416 ? 23.495 35.792 -8.676 1.00 80.81 416 THR A CA 1
ATOM 3395 C C . THR A 1 416 ? 24.907 35.459 -9.168 1.00 80.81 416 THR A C 1
ATOM 3397 O O . THR A 1 416 ? 25.227 35.720 -10.324 1.00 80.81 416 THR A O 1
ATOM 3400 N N . GLU A 1 417 ? 25.736 34.831 -8.330 1.00 82.94 417 GLU A N 1
ATOM 3401 C CA . GLU A 1 417 ? 27.101 34.402 -8.676 1.00 82.94 417 GLU A CA 1
ATOM 3402 C C . GLU A 1 417 ? 27.121 33.302 -9.747 1.00 82.94 417 GLU A C 1
ATOM 3404 O O . GLU A 1 417 ? 27.984 33.305 -10.622 1.00 82.94 417 GLU A O 1
ATOM 3409 N N . ALA A 1 418 ? 26.145 32.390 -9.731 1.00 79.12 418 ALA A N 1
ATOM 3410 C CA . ALA A 1 418 ? 26.011 31.330 -10.729 1.00 79.12 418 ALA A CA 1
ATOM 3411 C C . ALA A 1 418 ? 25.463 31.820 -12.086 1.00 79.12 418 ALA A C 1
ATOM 3413 O O . ALA A 1 418 ? 25.232 31.004 -12.979 1.00 79.12 418 ALA A O 1
ATOM 3414 N N . GLY A 1 419 ? 25.210 33.126 -12.247 1.00 80.00 419 GLY A N 1
ATOM 3415 C CA . GLY A 1 419 ? 24.638 33.703 -13.468 1.00 80.00 419 GLY A CA 1
ATOM 3416 C C . GLY A 1 419 ? 23.179 33.304 -13.724 1.00 80.00 419 GLY A C 1
ATOM 3417 O O . GLY A 1 419 ? 22.653 33.559 -14.808 1.00 80.00 419 GLY A O 1
ATOM 3418 N N . ALA A 1 420 ? 22.503 32.700 -12.742 1.00 70.81 420 ALA A N 1
ATOM 3419 C CA . ALA A 1 420 ? 21.115 32.264 -12.836 1.00 70.81 420 ALA A CA 1
ATOM 3420 C C . ALA A 1 420 ? 20.166 33.440 -12.538 1.00 70.81 420 ALA A C 1
ATOM 3422 O O . ALA A 1 420 ? 19.444 33.450 -11.546 1.00 70.81 420 ALA A O 1
ATOM 3423 N N . VAL A 1 421 ? 20.175 34.458 -13.403 1.00 57.97 421 VAL A N 1
ATOM 3424 C CA . VAL A 1 421 ? 19.319 35.660 -13.293 1.00 57.97 421 VAL A CA 1
ATOM 3425 C C . VAL A 1 421 ? 17.954 35.417 -13.958 1.00 57.97 421 VAL A C 1
ATOM 3427 O O . VAL A 1 421 ? 17.461 36.218 -14.750 1.00 57.97 421 VAL A O 1
ATOM 3430 N N . GLY A 1 422 ? 17.358 34.256 -13.689 1.00 63.78 422 GLY A N 1
ATOM 3431 C CA . GLY A 1 422 ? 15.999 33.930 -14.099 1.00 63.78 422 GLY A CA 1
ATOM 3432 C C . GLY A 1 422 ? 15.051 34.152 -12.930 1.00 63.78 422 GLY A C 1
ATOM 3433 O O . GLY A 1 422 ? 14.967 33.311 -12.043 1.00 63.78 422 GLY A O 1
ATOM 3434 N N . ASP A 1 423 ? 14.304 35.258 -12.929 1.00 62.19 423 ASP A N 1
ATOM 3435 C CA . ASP A 1 423 ? 13.282 35.571 -11.908 1.00 62.19 423 ASP A CA 1
ATOM 3436 C C . ASP A 1 423 ? 12.080 34.596 -11.943 1.00 62.19 423 ASP A C 1
ATOM 3438 O O . ASP A 1 423 ? 11.099 34.725 -11.208 1.00 62.19 423 ASP A O 1
ATOM 3442 N N . ARG A 1 424 ? 12.123 33.597 -12.834 1.00 77.50 424 ARG A N 1
ATOM 3443 C CA . ARG A 1 424 ? 11.094 32.576 -12.985 1.00 77.50 424 ARG A CA 1
ATOM 3444 C C . ARG A 1 424 ? 11.462 31.349 -12.167 1.00 77.50 424 ARG A C 1
ATOM 3446 O O . ARG A 1 424 ? 12.495 30.725 -12.369 1.00 77.50 424 ARG A O 1
ATOM 3453 N N . HIS A 1 425 ? 10.532 30.934 -11.313 1.00 77.25 425 HIS A N 1
ATOM 3454 C CA . HIS A 1 425 ? 10.600 29.702 -10.521 1.00 77.25 425 HIS A CA 1
ATOM 3455 C C . HIS A 1 425 ? 11.023 28.455 -11.330 1.00 77.25 425 HIS A C 1
ATOM 3457 O O . HIS A 1 425 ? 11.694 27.572 -10.804 1.00 77.25 425 HIS A O 1
ATOM 3463 N N . VAL A 1 426 ? 10.683 28.404 -12.622 1.00 76.50 426 VAL A N 1
ATOM 3464 C CA . VAL A 1 426 ? 11.073 27.324 -13.544 1.00 76.50 426 VAL A CA 1
ATOM 3465 C C . VAL A 1 426 ? 12.594 27.247 -13.742 1.00 76.50 426 VAL A C 1
ATOM 3467 O O . VAL A 1 426 ? 13.148 26.150 -13.743 1.00 76.50 426 VAL A O 1
ATOM 3470 N N . ASP A 1 427 ? 13.278 28.388 -13.839 1.00 78.75 427 ASP A N 1
ATOM 3471 C CA . ASP A 1 427 ? 14.732 28.446 -14.030 1.00 78.75 427 ASP A CA 1
ATOM 3472 C C . ASP A 1 427 ? 15.469 27.975 -12.768 1.00 78.75 427 ASP A C 1
ATOM 3474 O O . ASP A 1 427 ? 16.487 27.288 -12.853 1.00 78.75 427 ASP A O 1
ATOM 3478 N N . LEU A 1 428 ? 14.899 28.251 -11.589 1.00 79.75 428 LEU A N 1
ATOM 3479 C CA . LEU A 1 428 ? 15.408 27.747 -10.313 1.00 79.75 428 LEU A CA 1
ATOM 3480 C C . LEU A 1 428 ? 15.324 26.214 -10.225 1.00 79.75 428 LEU A C 1
ATOM 3482 O O . LEU A 1 428 ? 16.273 25.574 -9.771 1.00 79.75 428 LEU A O 1
ATOM 3486 N N . LEU A 1 429 ? 14.211 25.619 -10.671 1.00 81.25 429 LEU A N 1
ATOM 3487 C CA . LEU A 1 429 ? 14.039 24.161 -10.694 1.00 81.25 429 LEU A CA 1
ATOM 3488 C C . LEU A 1 429 ? 15.001 23.490 -11.684 1.00 81.25 429 LEU A C 1
ATOM 3490 O O . LEU A 1 429 ? 15.602 22.465 -11.362 1.00 81.25 429 LEU A O 1
ATOM 3494 N N . LEU A 1 430 ? 15.191 24.083 -12.867 1.00 83.69 430 LEU A N 1
ATOM 3495 C CA . LEU A 1 430 ? 16.169 23.616 -13.856 1.00 83.69 430 LEU A CA 1
ATOM 3496 C C . LEU A 1 430 ? 17.599 23.699 -13.315 1.00 83.69 430 LEU A C 1
ATOM 3498 O O . LEU A 1 430 ? 18.371 22.754 -13.464 1.00 83.69 430 LEU A O 1
ATOM 3502 N N . TRP A 1 431 ? 17.943 24.789 -12.629 1.00 84.00 431 TRP A N 1
ATOM 3503 C CA . TRP A 1 431 ? 19.247 24.940 -11.989 1.00 84.00 431 TRP A CA 1
ATOM 3504 C C . TRP A 1 431 ? 19.474 23.901 -10.881 1.00 84.00 431 TRP A C 1
ATOM 3506 O O . TRP A 1 431 ? 20.536 23.279 -10.845 1.00 84.00 431 TRP A O 1
ATOM 3516 N N . GLN A 1 432 ? 18.477 23.645 -10.024 1.00 82.12 432 GLN A N 1
ATOM 3517 C CA . GLN A 1 432 ? 18.562 22.589 -9.005 1.00 82.12 432 GLN A CA 1
ATOM 3518 C C . GLN A 1 432 ? 18.756 21.207 -9.635 1.00 82.12 432 GLN A C 1
ATOM 3520 O O . GLN A 1 432 ? 19.606 20.440 -9.181 1.00 82.12 432 GLN A O 1
ATOM 3525 N N . LYS A 1 433 ? 18.020 20.901 -10.709 1.00 87.25 433 LYS A N 1
ATOM 3526 C CA . LYS A 1 433 ? 18.185 19.650 -11.455 1.00 87.25 433 LYS A CA 1
ATOM 3527 C C . LYS A 1 433 ? 19.605 19.515 -12.011 1.00 87.25 433 LYS A C 1
ATOM 3529 O O . LYS A 1 433 ? 20.239 18.485 -11.800 1.00 87.25 433 LYS A O 1
ATOM 3534 N N . ASN A 1 434 ? 20.128 20.568 -12.638 1.00 83.19 434 ASN A N 1
ATOM 3535 C CA . ASN A 1 434 ? 21.484 20.575 -13.188 1.00 83.19 434 ASN A CA 1
ATOM 3536 C C . ASN A 1 434 ? 22.554 20.407 -12.095 1.00 83.19 434 ASN A C 1
ATOM 3538 O O . ASN A 1 434 ? 23.554 19.734 -12.323 1.00 83.19 434 ASN A O 1
ATOM 3542 N N . GLN A 1 435 ? 22.349 20.967 -10.897 1.00 81.44 435 GLN A N 1
ATOM 3543 C CA . GLN A 1 435 ? 23.250 20.768 -9.753 1.00 81.44 435 GLN A CA 1
ATOM 3544 C C . GLN A 1 435 ? 23.257 19.316 -9.267 1.00 81.44 435 GLN A C 1
ATOM 3546 O O . GLN A 1 435 ? 24.323 18.755 -9.016 1.00 81.44 435 GLN A O 1
ATOM 3551 N N . VAL A 1 436 ? 22.084 18.685 -9.171 1.00 85.50 436 VAL A N 1
ATOM 3552 C CA . VAL A 1 436 ? 21.978 17.267 -8.795 1.00 85.50 436 VAL A CA 1
ATOM 3553 C C . VAL A 1 436 ? 22.638 16.377 -9.849 1.00 85.50 436 VAL A C 1
ATOM 3555 O O . VAL A 1 436 ? 23.390 15.469 -9.498 1.00 85.50 436 VAL A O 1
ATOM 3558 N N . GLU A 1 437 ? 22.416 16.653 -11.136 1.00 83.81 437 GLU A N 1
ATOM 3559 C CA . GLU A 1 437 ? 23.053 15.917 -12.233 1.00 83.81 437 GLU A CA 1
ATOM 3560 C C . GLU A 1 437 ? 24.576 16.100 -12.237 1.00 83.81 437 GLU A C 1
ATOM 3562 O O . GLU A 1 437 ? 25.303 15.111 -12.328 1.00 83.81 437 GLU A O 1
ATOM 3567 N N . ALA A 1 438 ? 25.073 17.323 -12.034 1.00 87.88 438 ALA A N 1
ATOM 3568 C CA . ALA A 1 438 ? 26.504 17.599 -11.922 1.00 87.88 438 ALA A CA 1
ATOM 3569 C C . ALA A 1 438 ? 27.138 16.914 -10.698 1.00 87.88 438 ALA A C 1
ATOM 3571 O O . ALA A 1 438 ? 28.218 16.336 -10.805 1.00 87.88 438 ALA A O 1
ATOM 3572 N N . SER A 1 439 ? 26.463 16.914 -9.543 1.00 90.06 439 SER A N 1
ATOM 3573 C CA . SER A 1 439 ? 26.927 16.199 -8.347 1.00 90.06 439 SER A CA 1
ATOM 3574 C C . SER A 1 439 ? 26.968 14.688 -8.573 1.00 90.06 439 SER A C 1
ATOM 3576 O O . SER A 1 439 ? 27.920 14.025 -8.166 1.00 90.06 439 SER A O 1
ATOM 3578 N N . ARG A 1 440 ? 25.961 14.136 -9.257 1.00 89.81 440 ARG A N 1
ATOM 3579 C CA . ARG A 1 440 ? 25.919 12.718 -9.628 1.00 89.81 440 ARG A CA 1
ATOM 3580 C C . ARG A 1 440 ? 27.036 12.358 -10.605 1.00 89.81 440 ARG A C 1
ATOM 3582 O O . ARG A 1 440 ? 27.598 11.274 -10.495 1.00 89.81 440 ARG A O 1
ATOM 3589 N N . GLN A 1 441 ? 27.359 13.250 -11.537 1.00 92.25 441 GLN A N 1
ATOM 3590 C CA . GLN A 1 441 ? 28.462 13.064 -12.473 1.00 92.25 441 GLN A CA 1
ATOM 3591 C C . GLN A 1 441 ? 29.819 13.080 -11.754 1.00 92.25 441 GLN A C 1
ATOM 3593 O O . GLN A 1 441 ? 30.614 12.175 -11.970 1.00 92.25 441 GLN A O 1
ATOM 3598 N N . ARG A 1 442 ? 30.036 14.005 -10.810 1.00 92.62 442 ARG A N 1
ATOM 3599 C CA . ARG A 1 442 ? 31.255 14.029 -9.979 1.00 92.62 442 ARG A CA 1
ATOM 3600 C C . ARG A 1 442 ? 31.436 12.764 -9.146 1.00 92.62 442 ARG A C 1
ATOM 3602 O O . ARG A 1 442 ? 32.543 12.260 -9.056 1.00 92.62 442 ARG A O 1
ATOM 3609 N N . LEU A 1 443 ? 30.360 12.235 -8.561 1.00 89.88 443 LEU A N 1
ATOM 3610 C CA . LEU A 1 443 ? 30.402 10.963 -7.826 1.00 89.88 443 LEU A CA 1
ATOM 3611 C C . LEU A 1 443 ? 30.764 9.781 -8.734 1.00 89.88 443 LEU A C 1
ATOM 3613 O O . LEU A 1 443 ? 31.465 8.874 -8.298 1.00 89.88 443 LEU A O 1
ATOM 3617 N N . ARG A 1 444 ? 30.308 9.785 -9.996 1.00 90.62 444 ARG A N 1
ATOM 3618 C CA . ARG A 1 444 ? 30.728 8.779 -10.984 1.00 90.62 444 ARG A CA 1
ATOM 3619 C C . ARG A 1 444 ? 32.211 8.909 -11.295 1.00 90.62 444 ARG A C 1
ATOM 3621 O O . ARG A 1 444 ? 32.909 7.917 -11.214 1.00 90.62 444 ARG A O 1
ATOM 3628 N N . GLU A 1 445 ? 32.684 10.121 -11.571 1.00 93.62 445 GLU A N 1
ATOM 3629 C CA . GLU A 1 445 ? 34.102 10.385 -11.846 1.00 93.62 445 GLU A CA 1
ATOM 3630 C C . GLU A 1 445 ? 35.000 10.024 -10.654 1.00 93.62 445 GLU A C 1
ATOM 3632 O O . GLU A 1 445 ? 36.064 9.452 -10.853 1.00 93.62 445 GLU A O 1
ATOM 3637 N N . GLN A 1 446 ? 34.563 10.301 -9.419 1.00 92.00 446 GLN A N 1
ATOM 3638 C CA . GLN A 1 446 ? 35.265 9.882 -8.202 1.00 92.00 446 GLN A CA 1
ATOM 3639 C C . GLN A 1 446 ? 35.329 8.367 -8.081 1.00 92.00 446 GLN A C 1
ATOM 3641 O O . GLN A 1 446 ? 36.407 7.830 -7.876 1.00 92.00 446 GLN A O 1
ATOM 3646 N N . ARG A 1 447 ? 34.202 7.673 -8.261 1.00 90.88 447 ARG A N 1
ATOM 3647 C CA . ARG A 1 447 ? 34.181 6.211 -8.226 1.00 90.88 447 ARG A CA 1
ATOM 3648 C C . ARG A 1 447 ? 35.052 5.618 -9.333 1.00 90.88 447 ARG A C 1
ATOM 3650 O O . ARG A 1 447 ? 35.790 4.684 -9.073 1.00 90.88 447 ARG A O 1
ATOM 3657 N N . ASP A 1 448 ? 34.999 6.161 -10.544 1.00 90.19 448 ASP A N 1
ATOM 3658 C CA . ASP A 1 448 ? 35.823 5.690 -11.658 1.00 90.19 448 ASP A CA 1
ATOM 3659 C C . ASP A 1 448 ? 37.323 5.953 -11.377 1.00 90.19 448 ASP A C 1
ATOM 3661 O O . ASP A 1 448 ? 38.168 5.125 -11.708 1.00 90.19 448 ASP A O 1
ATOM 3665 N N . ALA A 1 449 ? 37.671 7.061 -10.709 1.00 92.38 449 ALA A N 1
ATOM 3666 C CA . ALA A 1 449 ? 39.034 7.329 -10.245 1.00 92.38 449 ALA A CA 1
ATOM 3667 C C . ALA A 1 449 ? 39.469 6.369 -9.123 1.00 92.38 449 ALA A C 1
ATOM 3669 O O . ALA A 1 449 ? 40.567 5.825 -9.184 1.00 92.38 449 ALA A O 1
ATOM 3670 N N . GLU A 1 450 ? 38.601 6.102 -8.144 1.00 92.31 450 GLU A N 1
ATOM 3671 C CA . GLU A 1 450 ? 38.832 5.111 -7.088 1.00 92.31 450 GLU A CA 1
ATOM 3672 C C . GLU A 1 450 ? 38.968 3.697 -7.668 1.00 92.31 450 GLU A C 1
ATOM 3674 O O . GLU A 1 450 ? 39.825 2.942 -7.225 1.00 92.31 450 GLU A O 1
ATOM 3679 N N . GLU A 1 451 ? 38.185 3.337 -8.690 1.00 89.56 451 GLU A N 1
ATOM 3680 C CA . GLU A 1 451 ? 38.315 2.071 -9.421 1.00 89.56 451 GLU A CA 1
ATOM 3681 C C . GLU A 1 451 ? 39.682 1.974 -10.119 1.00 89.56 451 GLU A C 1
ATOM 3683 O O . GLU A 1 451 ? 40.301 0.910 -10.105 1.00 89.56 451 GLU A O 1
ATOM 3688 N N . VAL A 1 452 ? 40.196 3.077 -10.680 1.00 87.94 452 VAL A N 1
ATOM 3689 C CA . VAL A 1 452 ? 41.550 3.140 -11.260 1.00 87.94 452 VAL A CA 1
ATOM 3690 C C . VAL A 1 452 ? 42.631 3.014 -10.181 1.00 87.94 452 VAL A C 1
ATOM 3692 O O . VAL A 1 452 ? 43.607 2.294 -10.395 1.00 87.94 452 VAL A O 1
ATOM 3695 N N . GLU A 1 453 ? 42.467 3.661 -9.026 1.00 86.06 453 GLU A N 1
ATOM 3696 C CA . GLU A 1 453 ? 43.411 3.577 -7.901 1.00 86.06 453 GLU A CA 1
ATOM 3697 C C . GLU A 1 453 ? 43.414 2.192 -7.233 1.00 86.06 453 GLU A C 1
ATOM 3699 O O . GLU A 1 453 ? 44.473 1.670 -6.882 1.00 86.06 453 GLU A O 1
ATOM 3704 N N . GLN A 1 454 ? 42.240 1.572 -7.087 1.00 84.81 454 GLN A N 1
ATOM 3705 C CA . GLN A 1 454 ? 42.061 0.236 -6.510 1.00 84.81 454 GLN A CA 1
ATOM 3706 C C . GLN A 1 454 ? 42.363 -0.891 -7.505 1.00 84.81 454 GLN A C 1
ATOM 3708 O O . GLN A 1 454 ? 42.415 -2.063 -7.118 1.00 84.81 454 GLN A O 1
ATOM 3713 N N . CYS A 1 455 ? 42.583 -0.573 -8.782 1.00 83.81 455 CYS A N 1
ATOM 3714 C CA . CYS A 1 455 ? 42.993 -1.547 -9.779 1.00 83.81 455 CYS A CA 1
ATOM 3715 C C . CYS A 1 455 ? 44.407 -2.060 -9.457 1.00 83.81 455 CYS A C 1
ATOM 3717 O O . CYS A 1 455 ? 45.422 -1.471 -9.825 1.00 83.81 455 CYS A O 1
ATOM 3719 N N . THR A 1 456 ? 44.484 -3.211 -8.785 1.00 74.06 456 THR A N 1
ATOM 3720 C CA . THR A 1 456 ? 45.745 -3.906 -8.470 1.00 74.06 456 THR A CA 1
ATOM 3721 C C . THR A 1 456 ? 46.439 -4.475 -9.708 1.00 74.06 456 THR A C 1
ATOM 3723 O O . THR A 1 456 ? 47.598 -4.889 -9.640 1.00 74.06 456 THR A O 1
ATOM 3726 N N . PHE A 1 457 ? 45.765 -4.467 -10.863 1.00 65.44 457 PHE A N 1
ATOM 3727 C CA . PHE A 1 457 ? 46.362 -4.788 -12.150 1.00 65.44 457 PHE A CA 1
ATOM 3728 C C . PHE A 1 457 ? 47.179 -3.595 -12.657 1.00 65.44 457 PHE A C 1
ATOM 3730 O O . PHE A 1 457 ? 46.811 -2.899 -13.600 1.00 65.44 457 PHE A O 1
ATOM 3737 N N . GLN A 1 458 ? 48.331 -3.373 -12.029 1.00 62.59 458 GLN A N 1
ATOM 3738 C CA . GLN A 1 458 ? 49.416 -2.626 -12.642 1.00 62.59 458 GLN A CA 1
ATOM 3739 C C . GLN A 1 458 ? 50.182 -3.619 -13.513 1.00 62.59 458 GLN A C 1
ATOM 3741 O O . GLN A 1 458 ? 50.932 -4.434 -12.969 1.00 62.59 458 GLN A O 1
ATOM 3746 N N . PRO A 1 459 ? 50.002 -3.633 -14.849 1.00 63.34 459 PRO A N 1
ATOM 3747 C CA . PRO A 1 459 ? 50.861 -4.441 -15.689 1.00 63.34 459 PRO A CA 1
ATOM 3748 C C . PRO A 1 459 ? 52.287 -3.942 -15.465 1.00 63.34 459 PRO A C 1
ATOM 3750 O O . PRO A 1 459 ? 52.672 -2.877 -15.946 1.00 63.34 459 PRO A O 1
ATOM 3753 N N . CYS A 1 460 ? 53.068 -4.710 -14.705 1.00 50.62 460 CYS A N 1
ATOM 3754 C CA . CYS A 1 460 ? 54.503 -4.544 -14.602 1.00 50.62 460 CYS A CA 1
ATOM 3755 C C . CYS A 1 460 ? 55.061 -4.788 -16.001 1.00 50.62 460 CYS A C 1
ATOM 3757 O O . CYS A 1 460 ? 55.420 -5.908 -16.367 1.00 50.62 460 CYS A O 1
ATOM 3759 N N . LEU A 1 461 ? 55.101 -3.730 -16.809 1.00 55.88 461 LEU A N 1
ATOM 3760 C CA . LEU A 1 461 ? 55.849 -3.680 -18.049 1.00 55.88 461 LEU A CA 1
ATOM 3761 C C . LEU A 1 461 ? 57.315 -3.691 -17.638 1.00 55.88 461 LEU A C 1
ATOM 3763 O O . LEU A 1 461 ? 57.975 -2.655 -17.576 1.00 55.88 461 LEU A O 1
ATOM 3767 N N . VAL A 1 462 ? 57.807 -4.876 -17.270 1.00 47.28 462 VAL A N 1
ATOM 3768 C CA . VAL A 1 462 ? 59.215 -5.100 -16.987 1.00 47.28 462 VAL A CA 1
ATOM 3769 C C . VAL A 1 462 ? 59.933 -4.705 -18.264 1.00 47.28 462 VAL A C 1
ATOM 3771 O O . VAL A 1 462 ? 59.903 -5.428 -19.261 1.00 47.28 462 VAL A O 1
ATOM 3774 N N . SER A 1 463 ? 60.542 -3.522 -18.234 1.00 53.88 463 SER A N 1
ATOM 3775 C CA . SER A 1 463 ? 61.431 -3.023 -19.268 1.00 53.88 463 SER A CA 1
ATOM 3776 C C . SER A 1 463 ? 62.679 -3.902 -19.224 1.00 53.88 463 SER A C 1
ATOM 3778 O O . SER A 1 463 ? 63.703 -3.563 -18.630 1.00 53.88 463 SER A O 1
ATOM 3780 N N . ARG A 1 464 ? 62.555 -5.132 -19.741 1.00 47.25 464 ARG A N 1
ATOM 3781 C CA . ARG A 1 464 ? 63.671 -6.058 -19.873 1.00 47.25 464 ARG A CA 1
ATOM 3782 C C . ARG A 1 464 ? 64.637 -5.406 -20.840 1.00 47.25 464 ARG A C 1
ATOM 3784 O O . ARG A 1 464 ? 64.355 -5.281 -22.030 1.00 47.25 464 ARG A O 1
ATOM 3791 N N . ARG A 1 465 ? 65.765 -4.974 -20.276 1.00 50.00 465 ARG A N 1
ATOM 3792 C CA . ARG A 1 465 ? 66.922 -4.469 -21.001 1.00 50.00 465 ARG A CA 1
ATOM 3793 C C . ARG A 1 465 ? 67.219 -5.394 -22.175 1.00 50.00 465 ARG A C 1
ATOM 3795 O O . ARG A 1 465 ? 67.540 -6.568 -22.005 1.00 50.00 465 ARG A O 1
ATOM 3802 N N . SER A 1 466 ? 67.062 -4.797 -23.344 1.00 58.38 466 SER A N 1
ATOM 3803 C CA . SER A 1 466 ? 67.675 -5.076 -24.629 1.00 58.38 466 SER A CA 1
ATOM 3804 C C . SER A 1 466 ? 68.738 -6.167 -24.603 1.00 58.38 466 SER A C 1
ATOM 3806 O O . SER A 1 466 ? 69.820 -5.942 -24.065 1.00 58.38 466 SER A O 1
ATOM 3808 N N . ARG A 1 467 ? 68.499 -7.260 -25.332 1.00 49.03 467 ARG A N 1
ATOM 3809 C CA . ARG A 1 467 ? 69.515 -7.793 -26.246 1.00 49.03 467 ARG A CA 1
ATOM 3810 C C . ARG A 1 467 ? 68.864 -8.298 -27.533 1.00 49.03 467 ARG A C 1
ATOM 3812 O O . ARG A 1 467 ? 68.086 -9.243 -27.530 1.00 49.03 467 ARG A O 1
ATOM 3819 N N . SER A 1 468 ? 69.303 -7.663 -28.615 1.00 49.84 468 SER A N 1
ATOM 3820 C CA . SER A 1 468 ? 69.253 -8.065 -30.022 1.00 49.84 468 SER A CA 1
ATOM 3821 C C . SER A 1 468 ? 67.982 -7.791 -30.846 1.00 49.84 468 SER A C 1
ATOM 3823 O O . SER A 1 468 ? 66.903 -8.310 -30.589 1.00 49.84 468 SER A O 1
ATOM 3825 N N . ALA A 1 469 ? 68.240 -7.007 -31.901 1.00 51.28 469 ALA A N 1
ATOM 3826 C CA . ALA A 1 469 ? 67.567 -6.911 -33.194 1.00 51.28 469 ALA A CA 1
ATOM 3827 C C . ALA A 1 469 ? 66.197 -6.214 -33.263 1.00 51.28 469 ALA A C 1
ATOM 3829 O O . ALA A 1 469 ? 65.136 -6.826 -33.178 1.00 51.28 469 ALA A O 1
ATOM 3830 N N . GLU A 1 470 ? 66.277 -4.899 -33.494 1.00 53.66 470 GLU A N 1
ATOM 3831 C CA . GLU A 1 470 ? 65.449 -4.107 -34.416 1.00 53.66 470 GLU A CA 1
ATOM 3832 C C . GLU A 1 470 ? 64.218 -4.819 -35.006 1.00 53.66 470 GLU A C 1
ATOM 3834 O O . GLU A 1 470 ? 64.218 -5.317 -36.130 1.00 53.66 470 GLU A O 1
ATOM 3839 N N . ARG A 1 471 ? 63.103 -4.794 -34.274 1.00 59.38 471 ARG A N 1
ATOM 3840 C CA . ARG A 1 471 ? 61.772 -4.837 -34.888 1.00 59.38 471 ARG A CA 1
ATOM 3841 C C . ARG A 1 471 ? 60.902 -3.749 -34.259 1.00 59.38 471 ARG A C 1
ATOM 3843 O O . ARG A 1 471 ? 60.856 -3.660 -33.031 1.00 59.38 471 ARG A O 1
ATOM 3850 N N . PRO A 1 472 ? 60.212 -2.914 -35.057 1.00 57.69 472 PRO A N 1
ATOM 3851 C CA . PRO A 1 472 ? 59.465 -1.763 -34.558 1.00 57.69 472 PRO A CA 1
ATOM 3852 C C . PRO A 1 472 ? 58.169 -2.218 -33.863 1.00 57.69 472 PRO A C 1
ATOM 38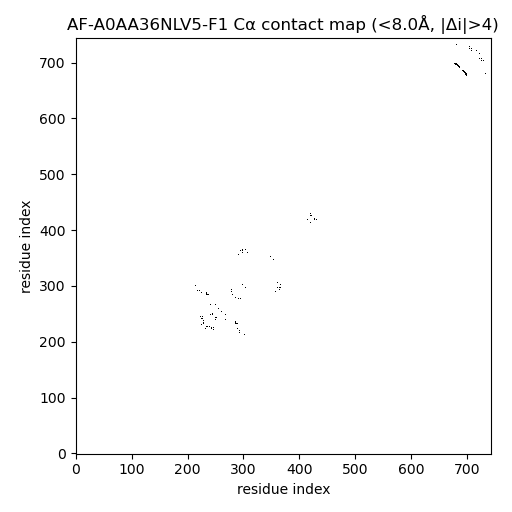54 O O . PRO A 1 472 ? 57.086 -2.189 -34.442 1.00 57.69 472 PRO A O 1
ATOM 3857 N N . SER A 1 473 ? 58.256 -2.649 -32.599 1.00 60.56 473 SER A N 1
ATOM 3858 C CA . SER A 1 473 ? 57.100 -3.159 -31.840 1.00 60.56 473 SER A CA 1
ATOM 3859 C C . SER A 1 473 ? 56.094 -2.075 -31.419 1.00 60.56 473 SER A C 1
ATOM 3861 O O . SER A 1 473 ? 54.969 -2.405 -31.044 1.00 60.56 473 SER A O 1
ATOM 3863 N N . ARG A 1 474 ? 56.428 -0.780 -31.575 1.00 57.34 474 ARG A N 1
ATOM 3864 C CA . ARG A 1 474 ? 55.486 0.341 -31.367 1.00 57.34 474 ARG A CA 1
ATOM 3865 C C . ARG A 1 474 ? 54.256 0.283 -32.287 1.00 57.34 474 ARG A C 1
ATOM 3867 O O . ARG A 1 474 ? 53.216 0.823 -31.928 1.00 57.34 474 ARG A O 1
ATOM 3874 N N . GLN A 1 475 ? 54.337 -0.413 -33.422 1.00 66.06 475 GLN A N 1
ATOM 3875 C CA . GLN A 1 475 ? 53.227 -0.500 -34.376 1.00 66.06 475 GLN A CA 1
ATOM 3876 C C . GLN A 1 475 ? 52.117 -1.467 -33.949 1.00 66.06 475 GLN A C 1
ATOM 3878 O O . GLN A 1 475 ? 50.999 -1.349 -34.439 1.00 66.06 475 GLN A O 1
ATOM 3883 N N . LEU A 1 476 ? 52.374 -2.423 -33.049 1.00 75.06 476 LEU A N 1
ATOM 3884 C CA . LEU A 1 476 ? 51.355 -3.422 -32.708 1.00 75.06 476 LEU A CA 1
ATOM 3885 C C . LEU A 1 476 ? 50.232 -2.821 -31.849 1.00 75.06 476 LEU A C 1
ATOM 3887 O O . LEU A 1 476 ? 49.061 -3.072 -32.113 1.00 75.06 476 LEU A O 1
ATOM 3891 N N . GLY A 1 477 ? 50.584 -1.985 -30.866 1.00 77.19 477 GLY A N 1
ATOM 3892 C CA . GLY A 1 477 ? 49.604 -1.285 -30.027 1.00 77.19 477 GLY A CA 1
ATOM 3893 C C . GLY A 1 477 ? 48.766 -0.285 -30.825 1.00 77.19 477 GLY A C 1
ATOM 3894 O O . GLY A 1 477 ? 47.547 -0.253 -30.676 1.00 77.19 477 GLY A O 1
ATOM 3895 N N . GLN A 1 478 ? 49.401 0.457 -31.740 1.00 77.50 478 GLN A N 1
ATOM 3896 C CA . GLN A 1 478 ? 48.697 1.348 -32.668 1.00 77.50 478 GLN A CA 1
ATOM 3897 C C . GLN A 1 478 ? 47.743 0.571 -33.580 1.00 77.50 478 GLN A C 1
ATOM 3899 O O . GLN A 1 478 ? 46.579 0.936 -33.670 1.00 77.50 478 GLN A O 1
ATOM 3904 N N . ARG A 1 479 ? 48.168 -0.569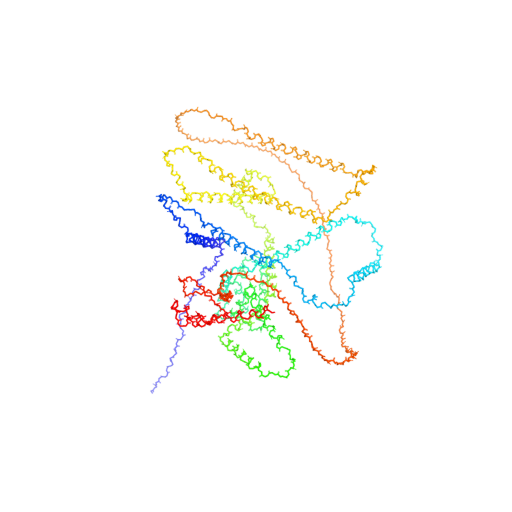 -34.142 1.00 79.69 479 ARG A N 1
ATOM 3905 C CA . ARG A 1 479 ? 47.298 -1.422 -34.971 1.00 79.69 479 ARG A CA 1
ATOM 3906 C C . ARG A 1 479 ? 46.098 -1.989 -34.215 1.00 79.69 479 ARG A C 1
ATOM 3908 O O . ARG A 1 479 ? 45.040 -2.164 -34.811 1.00 79.69 479 ARG A O 1
ATOM 3915 N N . LEU A 1 480 ? 46.239 -2.300 -32.925 1.00 79.75 480 LEU A N 1
ATOM 3916 C CA . LEU A 1 480 ? 45.116 -2.767 -32.107 1.00 79.75 480 LEU A CA 1
ATOM 3917 C C . LEU A 1 480 ? 44.113 -1.641 -31.828 1.00 79.75 480 LEU A C 1
ATOM 3919 O O . LEU A 1 480 ? 42.913 -1.873 -31.954 1.00 79.75 480 LEU A O 1
ATOM 3923 N N . TYR A 1 481 ? 44.588 -0.429 -31.529 1.00 84.00 481 TYR A N 1
ATOM 3924 C CA . TYR A 1 481 ? 43.728 0.752 -31.387 1.00 84.00 481 TYR A CA 1
ATOM 3925 C C . TYR A 1 481 ? 43.042 1.134 -32.704 1.00 84.00 481 TYR A C 1
ATOM 3927 O O . TYR A 1 481 ? 41.840 1.377 -32.725 1.00 84.00 481 TYR A O 1
ATOM 3935 N N . GLU A 1 482 ? 43.772 1.121 -33.819 1.00 86.44 482 GLU A N 1
ATOM 3936 C CA . GLU A 1 482 ? 43.218 1.348 -35.157 1.00 86.44 482 GLU A CA 1
ATOM 3937 C C . GLU A 1 482 ? 42.150 0.307 -35.499 1.00 86.44 482 GLU A C 1
ATOM 3939 O O . GLU A 1 482 ? 41.083 0.660 -35.996 1.00 86.44 482 GLU A O 1
ATOM 3944 N N . ARG A 1 483 ? 42.392 -0.968 -35.173 1.00 92.38 483 ARG A N 1
ATOM 3945 C CA . ARG A 1 483 ? 41.415 -2.045 -35.360 1.00 92.38 483 ARG A CA 1
ATOM 3946 C C . ARG A 1 483 ? 40.174 -1.861 -34.486 1.00 92.38 483 ARG A C 1
ATOM 3948 O O . ARG A 1 483 ? 39.069 -2.061 -34.984 1.00 92.38 483 ARG A O 1
ATOM 3955 N N . ALA A 1 484 ? 40.339 -1.473 -33.222 1.00 87.31 484 ALA A N 1
ATOM 3956 C CA . ALA A 1 484 ? 39.222 -1.194 -32.322 1.00 87.31 484 ALA A CA 1
ATOM 3957 C C . ALA A 1 484 ? 38.378 -0.012 -32.827 1.00 87.31 484 ALA A C 1
ATOM 3959 O O . ALA A 1 484 ? 37.153 -0.115 -32.881 1.00 87.31 484 ALA A O 1
ATOM 3960 N N . ASN A 1 485 ? 39.025 1.058 -33.298 1.00 91.75 485 ASN A N 1
ATOM 3961 C CA . ASN A 1 485 ? 38.348 2.198 -33.917 1.00 91.75 485 ASN A CA 1
ATOM 3962 C C . ASN A 1 485 ? 37.601 1.793 -35.195 1.00 91.75 485 ASN A C 1
ATOM 3964 O O . ASN A 1 485 ? 36.472 2.224 -35.405 1.00 91.75 485 ASN A O 1
ATOM 3968 N N . LEU A 1 486 ? 38.188 0.931 -36.029 1.00 94.88 486 LEU A N 1
ATOM 3969 C CA . LEU A 1 486 ? 37.536 0.394 -37.228 1.00 94.88 486 LEU A CA 1
ATOM 3970 C C . LEU A 1 486 ? 36.302 -0.450 -36.887 1.00 94.88 486 LEU A C 1
ATOM 3972 O O . LEU A 1 486 ? 35.267 -0.335 -37.542 1.00 94.88 486 LEU A O 1
ATOM 3976 N N . GLU A 1 487 ? 36.381 -1.290 -35.854 1.00 90.56 487 GLU A N 1
ATOM 3977 C CA . GLU A 1 487 ? 35.230 -2.061 -35.377 1.00 90.56 487 GLU A CA 1
ATOM 3978 C C . GLU A 1 487 ? 34.140 -1.159 -34.790 1.00 90.56 487 GLU A C 1
ATOM 3980 O O . GLU A 1 487 ? 32.958 -1.386 -35.060 1.00 90.56 487 GLU A O 1
ATOM 3985 N N . GLN A 1 488 ? 34.515 -0.116 -34.048 1.00 94.38 488 GLN A N 1
ATOM 3986 C CA . GLN A 1 488 ? 33.575 0.882 -33.547 1.00 94.38 488 GLN A CA 1
ATOM 3987 C C . GLN A 1 488 ? 32.883 1.623 -34.697 1.00 94.38 488 GLN A C 1
ATOM 3989 O O . GLN A 1 488 ? 31.654 1.649 -34.744 1.00 94.38 488 GLN A O 1
ATOM 3994 N N . GLN A 1 489 ? 33.639 2.117 -35.679 1.00 93.50 489 GLN A N 1
ATOM 3995 C CA . GLN A 1 489 ? 33.085 2.752 -36.878 1.00 93.50 489 GLN A CA 1
ATOM 3996 C C . GLN A 1 489 ? 32.156 1.808 -37.645 1.00 93.50 489 GLN A C 1
ATOM 3998 O O . GLN A 1 489 ? 31.117 2.230 -38.142 1.00 93.50 489 GLN A O 1
ATOM 4003 N N . ARG A 1 490 ? 32.470 0.509 -37.707 1.00 93.38 490 ARG A N 1
ATOM 4004 C CA . ARG A 1 490 ? 31.599 -0.488 -38.343 1.00 93.38 490 ARG A CA 1
ATOM 4005 C C . ARG A 1 490 ? 30.290 -0.692 -37.574 1.00 93.38 490 ARG A C 1
ATOM 4007 O O . ARG A 1 490 ? 29.247 -0.882 -38.201 1.00 93.38 490 ARG A O 1
ATOM 4014 N N . ARG A 1 491 ? 30.316 -0.642 -36.237 1.00 90.50 491 ARG A N 1
ATOM 4015 C CA . ARG A 1 491 ? 29.103 -0.690 -35.398 1.00 90.50 491 ARG A CA 1
ATOM 4016 C C . ARG A 1 491 ? 28.256 0.564 -35.580 1.00 90.50 491 ARG A C 1
ATOM 4018 O O . ARG A 1 491 ? 27.051 0.439 -35.774 1.00 90.50 491 ARG A O 1
ATOM 4025 N N . GLU A 1 492 ? 28.880 1.737 -35.581 1.00 89.62 492 GLU A N 1
ATOM 4026 C CA . GLU A 1 492 ? 28.211 3.021 -35.813 1.00 89.62 492 GLU A CA 1
ATOM 4027 C C . GLU A 1 492 ? 27.612 3.092 -37.222 1.00 89.62 492 GLU A C 1
ATOM 4029 O O . GLU A 1 492 ? 26.443 3.435 -37.369 1.00 89.62 492 GLU A O 1
ATOM 4034 N N . ALA A 1 493 ? 28.344 2.657 -38.251 1.00 92.12 493 ALA A N 1
ATOM 4035 C CA . ALA A 1 493 ? 27.836 2.565 -39.619 1.00 92.12 493 ALA A CA 1
ATOM 4036 C C . ALA A 1 493 ? 26.674 1.566 -39.741 1.00 92.12 493 ALA A C 1
ATOM 4038 O O . ALA A 1 493 ? 25.696 1.841 -40.429 1.00 92.12 493 ALA A O 1
ATOM 4039 N N . SER A 1 494 ? 26.732 0.424 -39.047 1.00 93.44 494 SER A N 1
ATOM 4040 C CA . SER A 1 494 ? 25.621 -0.538 -39.004 1.00 93.44 494 SER A CA 1
ATOM 4041 C C . SER A 1 494 ? 24.392 0.017 -38.275 1.00 93.44 494 SER A C 1
ATOM 4043 O O . SER A 1 494 ? 23.266 -0.256 -38.689 1.00 93.44 494 SER A O 1
ATOM 4045 N N . ALA A 1 495 ? 24.587 0.787 -37.202 1.00 85.25 495 ALA A N 1
ATOM 4046 C CA . ALA A 1 495 ? 23.504 1.463 -36.494 1.00 85.25 495 ALA A CA 1
ATOM 4047 C C . ALA A 1 495 ? 22.879 2.567 -37.362 1.00 85.25 495 ALA A C 1
ATOM 4049 O O . ALA A 1 495 ? 21.659 2.619 -37.496 1.00 85.25 495 ALA A O 1
ATOM 4050 N N . ALA A 1 496 ? 23.704 3.378 -38.030 1.00 90.81 496 ALA A N 1
ATOM 4051 C CA . ALA A 1 496 ? 23.254 4.396 -38.973 1.00 90.81 496 ALA A CA 1
ATOM 4052 C C . ALA A 1 496 ? 22.501 3.785 -40.166 1.00 90.81 496 ALA A C 1
ATOM 4054 O O . ALA A 1 496 ? 21.460 4.303 -40.555 1.00 90.81 496 ALA A O 1
ATOM 4055 N N . ALA A 1 497 ? 22.967 2.651 -40.700 1.00 93.88 497 ALA A N 1
ATOM 4056 C CA . ALA A 1 497 ? 22.278 1.926 -41.767 1.00 93.88 497 ALA A CA 1
ATOM 4057 C C . ALA A 1 497 ? 20.914 1.378 -41.315 1.00 93.88 497 ALA A C 1
ATOM 4059 O O . ALA A 1 497 ? 19.964 1.395 -42.092 1.00 93.88 497 ALA A O 1
ATOM 4060 N N . ARG A 1 498 ? 20.790 0.922 -40.059 1.00 90.62 498 ARG A N 1
ATOM 4061 C CA . ARG A 1 498 ? 19.499 0.502 -39.487 1.00 90.62 498 ARG A CA 1
ATOM 4062 C C . ARG A 1 498 ? 18.528 1.669 -39.337 1.00 90.62 498 ARG A C 1
ATOM 4064 O O . ARG A 1 498 ? 17.363 1.518 -39.687 1.00 90.62 498 ARG A O 1
ATOM 4071 N N . GLU A 1 499 ? 19.000 2.818 -38.863 1.00 88.06 499 GLU A N 1
ATOM 4072 C CA . GLU A 1 499 ? 18.177 4.032 -38.796 1.00 88.06 499 GLU A CA 1
ATOM 4073 C C . GLU A 1 499 ? 17.767 4.520 -40.192 1.00 88.06 499 GLU A C 1
ATOM 4075 O O . GLU A 1 499 ? 16.604 4.841 -40.404 1.00 88.06 499 GLU A O 1
ATOM 4080 N N . GLN A 1 500 ? 18.666 4.490 -41.181 1.00 94.06 500 GLN A N 1
ATOM 4081 C CA . GLN A 1 500 ? 18.305 4.797 -42.571 1.00 94.06 500 GLN A CA 1
ATOM 4082 C C . GLN A 1 500 ? 17.267 3.822 -43.128 1.00 94.06 500 GLN A C 1
ATOM 4084 O O . GLN A 1 500 ? 16.267 4.269 -43.673 1.00 94.06 500 GLN A O 1
ATOM 4089 N N . ALA A 1 501 ? 17.444 2.512 -42.935 1.00 94.06 501 ALA A N 1
ATOM 4090 C CA . ALA A 1 501 ? 16.469 1.516 -43.377 1.00 94.06 501 ALA A CA 1
ATOM 4091 C C . ALA A 1 501 ? 15.096 1.730 -42.722 1.00 94.06 501 ALA A C 1
ATOM 4093 O O . ALA A 1 501 ? 14.066 1.587 -43.378 1.00 94.06 501 ALA A O 1
ATOM 4094 N N . ARG A 1 502 ? 15.078 2.121 -41.443 1.00 95.62 502 ARG A N 1
ATOM 4095 C CA . ARG A 1 502 ? 13.852 2.487 -40.736 1.00 95.62 502 ARG A CA 1
ATOM 4096 C C . ARG A 1 502 ? 13.210 3.741 -41.338 1.00 95.62 502 ARG A C 1
ATOM 4098 O O . ARG A 1 502 ? 12.008 3.732 -41.571 1.00 95.62 502 ARG A O 1
ATOM 4105 N N . LEU A 1 503 ? 13.984 4.786 -41.627 1.00 94.19 503 LEU A N 1
ATOM 4106 C CA . LEU A 1 503 ? 13.485 6.003 -42.281 1.00 94.19 503 LEU A CA 1
ATOM 4107 C C . LEU A 1 503 ? 12.969 5.731 -43.699 1.00 94.19 503 LEU A C 1
ATOM 4109 O O . LEU A 1 503 ? 11.936 6.271 -44.086 1.00 94.19 503 LEU A O 1
ATOM 4113 N N . ASP A 1 504 ? 13.647 4.876 -44.462 1.00 92.19 504 ASP A N 1
ATOM 4114 C CA . AS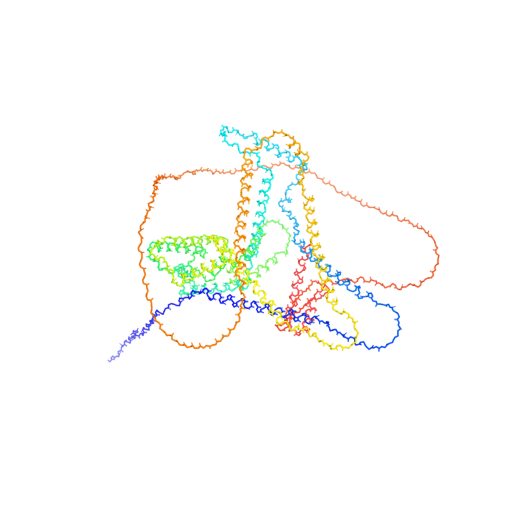P A 1 504 ? 13.215 4.460 -45.796 1.00 92.19 504 ASP A CA 1
ATOM 4115 C C . ASP A 1 504 ? 11.913 3.657 -45.723 1.00 92.19 504 ASP A C 1
ATOM 4117 O O . ASP A 1 504 ? 11.007 3.873 -46.526 1.00 92.19 504 ASP A O 1
ATOM 4121 N N . GLN A 1 505 ? 11.776 2.780 -44.726 1.00 93.50 505 GLN A N 1
ATOM 4122 C CA . GLN A 1 505 ? 10.530 2.069 -44.462 1.00 93.50 505 GLN A CA 1
ATOM 4123 C C . GLN A 1 505 ? 9.409 3.040 -44.067 1.00 93.50 505 GLN A C 1
ATOM 4125 O O . GLN A 1 505 ? 8.332 2.983 -44.650 1.00 93.50 505 GLN A O 1
ATOM 4130 N N . GLU A 1 506 ? 9.675 3.997 -43.174 1.00 90.25 506 GLU A N 1
ATOM 4131 C CA . GLU A 1 506 ? 8.729 5.063 -42.816 1.00 90.25 506 GLU A CA 1
ATOM 4132 C C . GLU A 1 506 ? 8.340 5.921 -44.046 1.00 90.25 506 GLU A C 1
ATOM 4134 O O . GLU A 1 506 ? 7.181 6.313 -44.189 1.00 90.25 506 GLU A O 1
ATOM 4139 N N . MET A 1 507 ? 9.267 6.173 -44.979 1.00 88.19 507 MET A N 1
ATOM 4140 C CA . MET A 1 507 ? 9.028 6.876 -46.251 1.00 88.19 507 MET A CA 1
ATOM 4141 C C . MET A 1 507 ? 8.202 6.055 -47.252 1.00 88.19 507 MET A C 1
ATOM 4143 O O . MET A 1 507 ? 7.381 6.620 -47.978 1.00 88.19 507 MET A O 1
ATOM 4147 N N . LEU A 1 508 ? 8.406 4.736 -47.311 1.00 87.62 508 LEU A N 1
ATOM 4148 C CA . LEU A 1 508 ? 7.626 3.821 -48.149 1.00 87.62 508 LEU A CA 1
ATOM 4149 C C . LEU A 1 508 ? 6.206 3.634 -47.602 1.00 87.62 508 LEU A C 1
ATOM 4151 O O . LEU A 1 508 ? 5.246 3.671 -48.377 1.00 87.62 508 LEU A O 1
ATOM 4155 N N . ASP A 1 509 ? 6.085 3.514 -46.280 1.00 85.38 509 ASP A N 1
ATOM 4156 C CA . ASP A 1 509 ? 4.821 3.397 -45.550 1.00 85.38 509 ASP A CA 1
ATOM 4157 C C . ASP A 1 509 ? 4.074 4.739 -45.463 1.00 85.38 509 ASP A C 1
ATOM 4159 O O . ASP A 1 509 ? 2.887 4.787 -45.124 1.00 85.38 509 ASP A O 1
ATOM 4163 N N . CYS A 1 510 ? 4.726 5.848 -45.829 1.00 82.81 510 CYS A N 1
ATOM 4164 C CA . CYS A 1 510 ? 4.083 7.145 -45.966 1.00 82.81 510 CYS A CA 1
ATOM 4165 C C . CYS A 1 510 ? 3.099 7.131 -47.149 1.00 82.81 510 CYS A C 1
ATOM 4167 O O . CYS A 1 510 ? 3.413 7.447 -48.299 1.00 82.81 510 CYS A O 1
ATOM 4169 N N . THR A 1 511 ? 1.839 6.808 -46.853 1.00 79.31 511 THR A N 1
ATOM 4170 C CA . THR A 1 511 ? 0.731 6.827 -47.822 1.00 79.31 511 THR A CA 1
ATOM 4171 C C . THR A 1 511 ? 0.368 8.238 -48.302 1.00 79.31 511 THR A C 1
ATOM 4173 O O . THR A 1 511 ? -0.435 8.400 -49.224 1.00 79.31 511 THR A O 1
ATOM 4176 N N . PHE A 1 512 ? 0.931 9.284 -47.691 1.00 71.38 512 PHE A N 1
ATOM 4177 C CA . PHE A 1 512 ? 0.707 10.670 -48.083 1.00 71.38 512 PHE A CA 1
ATOM 4178 C C . PHE A 1 512 ? 1.633 11.051 -49.244 1.00 71.38 512 PHE A C 1
ATOM 4180 O O . PHE A 1 512 ? 2.733 11.561 -49.057 1.00 71.38 512 PHE A O 1
ATOM 4187 N N . ARG A 1 513 ? 1.165 10.818 -50.476 1.00 75.62 513 ARG A N 1
ATOM 4188 C CA . ARG A 1 513 ? 1.800 11.322 -51.703 1.00 75.62 513 ARG A CA 1
ATOM 4189 C C . ARG A 1 513 ? 1.054 12.567 -52.188 1.00 75.62 513 ARG A C 1
ATOM 4191 O O . ARG A 1 513 ? 0.131 12.433 -52.999 1.00 75.62 513 ARG A O 1
ATOM 4198 N N . PRO A 1 514 ? 1.385 13.778 -51.695 1.00 69.06 514 PRO A N 1
ATOM 4199 C CA . PRO A 1 514 ? 0.741 14.989 -52.173 1.00 69.06 514 PRO A CA 1
ATOM 4200 C C . PRO A 1 514 ? 0.989 15.099 -53.676 1.00 69.06 514 PRO A C 1
ATOM 4202 O O . PRO A 1 514 ? 2.110 14.981 -54.168 1.00 69.06 514 PRO A O 1
ATOM 4205 N N . ASN A 1 515 ? -0.091 15.257 -54.432 1.00 64.62 515 ASN A N 1
ATOM 4206 C CA . ASN A 1 515 ? -0.048 15.242 -55.886 1.00 64.62 515 ASN A CA 1
ATOM 4207 C C . ASN A 1 515 ? 0.470 16.607 -56.383 1.00 64.62 515 ASN A C 1
ATOM 4209 O O . ASN A 1 515 ? -0.314 17.459 -56.801 1.00 64.62 515 ASN A O 1
ATOM 4213 N N . LEU A 1 516 ? 1.787 16.832 -56.301 1.00 67.88 516 LEU A N 1
ATOM 4214 C CA . LEU A 1 516 ? 2.441 18.118 -56.611 1.00 67.88 516 LEU A CA 1
ATOM 4215 C C . LEU A 1 516 ? 2.194 18.583 -58.059 1.00 67.88 516 LEU A C 1
ATOM 4217 O O . LEU A 1 516 ? 2.138 19.774 -58.339 1.00 67.88 516 LEU A O 1
ATOM 4221 N N . LYS A 1 517 ? 1.879 17.655 -58.973 1.00 70.00 517 LYS A N 1
ATOM 4222 C CA . LYS A 1 517 ? 1.494 17.978 -60.360 1.00 70.00 517 LYS A CA 1
ATOM 4223 C C . LYS A 1 517 ? 0.204 18.803 -60.467 1.00 70.00 517 LYS A C 1
ATOM 4225 O O . LYS A 1 517 ? -0.047 19.414 -61.504 1.00 70.00 517 LYS A O 1
ATOM 4230 N N . LYS A 1 518 ? -0.640 18.815 -59.427 1.00 60.06 518 LYS A N 1
ATOM 4231 C CA . LYS A 1 518 ? -1.850 19.650 -59.383 1.00 60.06 518 LYS A CA 1
ATOM 4232 C C . LYS A 1 518 ? -1.588 21.045 -58.801 1.00 60.06 518 LYS A C 1
ATOM 4234 O O . LYS A 1 518 ? -2.381 21.935 -59.091 1.00 60.06 518 LYS A O 1
ATOM 4239 N N . SER A 1 519 ? -0.504 21.260 -58.040 1.00 58.38 519 SER A N 1
ATOM 4240 C CA . SER A 1 519 ? -0.215 22.566 -57.422 1.00 58.38 519 SER A CA 1
ATOM 4241 C C . SER A 1 519 ? 0.533 23.533 -58.339 1.00 58.38 519 SER A C 1
ATOM 4243 O O . SER A 1 519 ? 0.341 24.742 -58.213 1.00 58.38 519 SER A O 1
ATOM 4245 N N . ASP A 1 520 ? 1.306 23.048 -59.313 1.00 56.56 520 ASP A N 1
ATOM 4246 C CA . ASP A 1 520 ? 2.053 23.942 -60.216 1.00 56.56 520 ASP A CA 1
ATOM 4247 C C . ASP A 1 520 ? 1.126 24.763 -61.130 1.00 56.56 520 ASP A C 1
ATOM 4249 O O . ASP A 1 520 ? 1.406 25.922 -61.444 1.00 56.56 520 ASP A O 1
ATOM 4253 N N . LYS A 1 521 ? -0.058 24.229 -61.466 1.00 57.62 521 LYS A N 1
ATOM 4254 C CA . LYS A 1 521 ? -1.095 24.980 -62.197 1.00 57.62 521 LYS A CA 1
ATOM 4255 C C . LYS A 1 521 ? -1.765 26.076 -61.362 1.00 57.62 521 LYS A C 1
ATOM 4257 O O . LYS A 1 521 ? -2.258 27.036 -61.942 1.00 57.62 521 LYS A O 1
ATOM 4262 N N . SER A 1 522 ? -1.758 25.979 -60.030 1.00 55.91 522 SER A N 1
ATOM 4263 C CA . SER A 1 522 ? -2.292 27.034 -59.152 1.00 55.91 522 SER A CA 1
ATOM 4264 C C . SER A 1 522 ? -1.301 28.168 -58.863 1.00 55.91 522 SER A C 1
ATOM 4266 O O . SER A 1 522 ? -1.745 29.254 -58.507 1.00 55.91 522 SER A O 1
ATOM 4268 N N . PHE A 1 523 ? 0.008 27.968 -59.066 1.00 54.88 523 PHE A N 1
ATOM 4269 C CA . PHE A 1 523 ? 1.016 29.028 -58.885 1.00 54.88 523 PHE A CA 1
ATOM 4270 C C . PHE A 1 523 ? 1.351 29.800 -60.173 1.00 54.88 523 PHE A C 1
ATOM 4272 O O . PHE A 1 523 ? 1.782 30.947 -60.094 1.00 54.88 523 PHE A O 1
ATOM 4279 N N . ALA A 1 524 ? 1.103 29.231 -61.361 1.00 54.16 524 ALA A N 1
ATOM 4280 C CA . ALA A 1 524 ? 1.323 29.918 -62.643 1.00 54.16 524 ALA A CA 1
ATOM 4281 C C . ALA A 1 524 ? 0.208 30.916 -63.031 1.00 54.16 524 ALA A C 1
ATOM 4283 O O . ALA A 1 524 ? 0.354 31.669 -63.996 1.00 54.16 524 ALA A O 1
ATOM 4284 N N . SER A 1 525 ? -0.893 30.963 -62.273 1.00 52.81 525 SER A N 1
ATOM 4285 C CA . SER A 1 525 ? -1.921 32.000 -62.387 1.00 52.81 525 SER A CA 1
ATOM 4286 C C . SER A 1 525 ? -1.376 33.326 -61.844 1.00 52.81 525 SER A C 1
ATOM 4288 O O . SER A 1 525 ? -1.631 33.701 -60.697 1.00 52.81 525 SER A O 1
ATOM 4290 N N . LYS A 1 526 ? -0.601 34.032 -62.680 1.00 58.59 526 LYS A N 1
ATOM 4291 C CA . LYS A 1 526 ? -0.255 35.453 -62.517 1.00 58.59 526 LYS A CA 1
ATOM 4292 C C . LYS A 1 526 ? -1.502 36.216 -62.053 1.00 58.59 526 LYS A C 1
ATOM 4294 O O . LYS A 1 526 ? -2.555 36.059 -62.649 1.00 58.59 526 LYS A O 1
ATOM 4299 N N . THR A 1 527 ? -1.330 37.037 -61.016 1.00 56.97 527 THR A N 1
ATOM 4300 C CA . THR A 1 527 ? -2.334 37.898 -60.357 1.00 56.97 527 THR A CA 1
ATOM 4301 C C . THR A 1 527 ? -3.300 37.206 -59.387 1.00 56.97 527 THR A C 1
ATOM 4303 O O . THR A 1 527 ? -4.513 37.253 -59.555 1.00 56.97 527 THR A O 1
ATOM 4306 N N . CYS A 1 528 ? -2.788 36.650 -58.289 1.00 51.75 528 CYS A N 1
ATOM 4307 C CA . CYS A 1 528 ? -3.570 36.593 -57.053 1.00 51.75 528 CYS A CA 1
ATOM 4308 C C . CYS A 1 528 ? -2.870 37.459 -56.011 1.00 51.75 528 CYS A C 1
ATOM 4310 O O . CYS A 1 528 ? -1.723 37.194 -55.653 1.00 51.75 528 CYS A O 1
ATOM 4312 N N . CYS A 1 529 ? -3.554 38.520 -55.573 1.00 61.12 529 CYS A N 1
ATOM 4313 C CA . CYS A 1 529 ? -3.119 39.420 -54.515 1.00 61.12 529 CYS A CA 1
ATOM 4314 C C . CYS A 1 529 ? -2.554 38.624 -53.336 1.00 61.12 529 CYS A C 1
ATOM 4316 O O . CYS A 1 529 ? -3.257 37.792 -52.757 1.00 61.12 529 CYS A O 1
ATOM 4318 N N . SER A 1 530 ? -1.296 38.906 -52.984 1.00 61.81 530 SER A N 1
ATOM 4319 C CA . SER A 1 530 ? -0.702 38.442 -51.733 1.00 61.81 530 SER A CA 1
ATOM 4320 C C . SER A 1 530 ? -1.687 38.770 -50.602 1.00 61.81 530 SER A C 1
ATOM 4322 O O . SER A 1 530 ? -2.161 39.913 -50.540 1.00 61.81 530 SER A O 1
ATOM 4324 N N . PRO A 1 531 ? -2.097 37.791 -49.774 1.00 65.44 531 PRO A N 1
ATOM 4325 C CA . PRO A 1 531 ? -3.134 38.003 -48.776 1.00 65.44 531 PRO A CA 1
ATOM 4326 C C . PRO A 1 531 ? -2.758 39.199 -47.903 1.00 65.44 531 PRO A C 1
ATOM 4328 O O . PRO A 1 531 ? -1.627 39.300 -47.426 1.00 65.44 531 PRO A O 1
ATOM 4331 N N . ARG A 1 532 ? -3.695 40.143 -47.750 1.00 64.88 532 ARG A N 1
ATOM 4332 C CA . ARG A 1 532 ? -3.476 41.433 -47.079 1.00 64.88 532 ARG A CA 1
ATOM 4333 C C . ARG A 1 532 ? -2.878 41.178 -45.687 1.00 64.88 532 ARG A C 1
ATOM 4335 O O . ARG A 1 532 ? -3.564 40.676 -44.804 1.00 64.88 532 ARG A O 1
ATOM 4342 N N . GLY A 1 533 ? -1.588 41.476 -45.515 1.00 75.75 533 GLY A N 1
ATOM 4343 C CA . GLY A 1 533 ? -0.844 41.237 -44.271 1.00 75.75 533 GLY A CA 1
ATOM 4344 C C . GLY A 1 533 ? 0.239 40.149 -44.323 1.00 75.75 533 GLY A C 1
ATOM 4345 O O . GLY A 1 533 ? 0.997 40.043 -43.359 1.00 75.75 533 GLY A O 1
ATOM 4346 N N . ALA A 1 534 ? 0.382 39.396 -45.420 1.00 79.00 534 ALA A N 1
ATOM 4347 C CA . ALA A 1 534 ? 1.494 38.456 -45.606 1.00 79.00 534 ALA A CA 1
ATOM 4348 C C . ALA A 1 534 ? 2.848 39.175 -45.552 1.00 79.00 534 ALA A C 1
ATOM 4350 O O . ALA A 1 534 ? 3.743 38.746 -44.826 1.00 79.00 534 ALA A O 1
ATOM 4351 N N . ASP A 1 535 ? 2.953 40.336 -46.199 1.00 81.12 535 ASP A N 1
ATOM 4352 C CA . ASP A 1 535 ? 4.172 41.148 -46.168 1.00 81.12 535 ASP A CA 1
ATOM 4353 C C . ASP A 1 535 ? 4.431 41.746 -44.781 1.00 81.12 535 ASP A C 1
ATOM 4355 O O . ASP A 1 535 ? 5.569 41.767 -44.322 1.00 81.12 535 ASP A O 1
ATOM 4359 N N . ALA A 1 536 ? 3.383 42.136 -44.048 1.00 83.31 536 ALA A N 1
ATOM 4360 C CA . ALA A 1 536 ? 3.509 42.607 -42.667 1.00 83.31 536 ALA A CA 1
ATOM 4361 C C . ALA A 1 536 ? 3.922 41.477 -41.702 1.00 83.31 536 ALA A C 1
ATOM 4363 O O . ALA A 1 536 ? 4.626 41.708 -40.718 1.00 83.31 536 ALA A O 1
ATOM 4364 N N . SER A 1 537 ? 3.493 40.239 -41.964 1.00 82.75 537 SER A N 1
ATOM 4365 C CA . SER A 1 537 ? 3.932 39.050 -41.223 1.00 82.75 537 SER A CA 1
ATOM 4366 C C . SER A 1 537 ? 5.388 38.703 -41.544 1.00 82.75 537 SER A C 1
ATOM 4368 O O . SER A 1 537 ? 6.201 38.533 -40.635 1.00 82.75 537 SER A O 1
ATOM 4370 N N . ALA A 1 538 ? 5.756 38.710 -42.827 1.00 87.31 538 ALA A N 1
ATOM 4371 C CA . ALA A 1 538 ? 7.127 38.495 -43.268 1.00 87.31 538 ALA A CA 1
ATOM 4372 C C . ALA A 1 538 ? 8.075 39.578 -42.723 1.00 87.31 538 ALA A C 1
ATOM 4374 O O . ALA A 1 538 ? 9.172 39.257 -42.272 1.00 87.31 538 ALA A O 1
ATOM 4375 N N . GLN A 1 539 ? 7.651 40.845 -42.691 1.00 90.31 539 GLN A N 1
ATOM 4376 C CA . GLN A 1 539 ? 8.416 41.936 -42.081 1.00 90.31 539 GLN A CA 1
ATOM 4377 C C . GLN A 1 539 ? 8.555 41.769 -40.565 1.00 90.31 539 GLN A C 1
ATOM 4379 O O . GLN A 1 539 ? 9.649 41.972 -40.044 1.00 90.31 539 GLN A O 1
ATOM 4384 N N . ARG A 1 540 ? 7.500 41.344 -39.853 1.00 90.44 540 ARG A N 1
ATOM 4385 C CA . ARG A 1 540 ? 7.587 41.040 -38.413 1.00 90.44 540 ARG A CA 1
ATOM 4386 C C . ARG A 1 540 ? 8.573 39.915 -38.122 1.00 90.44 540 ARG A C 1
ATOM 4388 O O . ARG A 1 540 ? 9.380 40.056 -37.210 1.00 90.44 540 ARG A O 1
ATOM 4395 N N . LEU A 1 541 ? 8.561 38.847 -38.920 1.00 88.38 541 LEU A N 1
ATOM 4396 C CA . LEU A 1 541 ? 9.518 37.749 -38.780 1.00 88.38 541 LEU A CA 1
ATOM 4397 C C . LEU A 1 541 ? 10.947 38.206 -39.079 1.00 88.38 541 LEU A C 1
ATOM 4399 O O . LEU A 1 541 ? 11.841 37.949 -38.279 1.00 88.38 541 LEU A O 1
ATOM 4403 N N . ARG A 1 542 ? 11.174 38.950 -40.170 1.00 93.81 542 ARG A N 1
ATOM 4404 C CA . ARG A 1 542 ? 12.504 39.504 -40.484 1.00 93.81 542 ARG A CA 1
ATOM 4405 C C . ARG A 1 542 ? 13.011 40.432 -39.379 1.00 93.81 542 ARG A C 1
ATOM 4407 O O . ARG A 1 542 ? 14.177 40.338 -39.008 1.00 93.81 542 ARG A O 1
ATOM 4414 N N . LYS A 1 543 ? 12.140 41.278 -38.816 1.00 94.12 543 LYS A N 1
ATOM 4415 C CA . LYS A 1 543 ? 12.477 42.158 -37.691 1.00 94.12 543 LYS A CA 1
ATOM 4416 C C . LYS A 1 543 ? 12.828 41.356 -36.435 1.00 94.12 543 LYS A C 1
ATOM 4418 O O . LYS A 1 543 ? 13.860 41.621 -35.833 1.00 94.12 543 LYS A O 1
ATOM 4423 N N . ALA A 1 544 ? 12.042 40.332 -36.101 1.00 88.56 544 ALA A N 1
ATOM 4424 C CA . ALA A 1 544 ? 12.323 39.453 -34.969 1.00 88.56 544 ALA A CA 1
ATOM 4425 C C . ALA A 1 544 ? 13.662 38.714 -35.132 1.00 88.56 544 ALA A C 1
ATOM 4427 O O . ALA A 1 544 ? 14.443 38.652 -34.187 1.00 88.56 544 ALA A O 1
ATOM 4428 N N . PHE A 1 545 ? 13.979 38.209 -36.331 1.00 93.06 545 PHE A N 1
ATOM 4429 C CA . PHE A 1 545 ? 15.280 37.588 -36.601 1.00 93.06 545 PHE A CA 1
ATOM 4430 C C . PHE A 1 545 ? 16.440 38.589 -36.495 1.00 93.06 545 PHE A C 1
ATOM 4432 O O . PHE A 1 545 ? 17.465 38.255 -35.903 1.00 93.06 545 PHE A O 1
ATOM 4439 N N . ALA A 1 546 ? 16.278 39.817 -36.997 1.00 89.81 546 ALA A N 1
ATOM 4440 C CA . ALA A 1 546 ? 17.294 40.867 -36.890 1.00 89.81 546 ALA A CA 1
ATOM 4441 C C . ALA A 1 546 ? 17.533 41.324 -35.436 1.00 89.81 546 ALA A C 1
ATOM 4443 O O . ALA A 1 546 ? 18.680 41.522 -35.027 1.00 89.81 546 ALA A O 1
ATOM 4444 N N . GLU A 1 547 ? 16.471 41.443 -34.634 1.00 89.94 547 GLU A N 1
ATOM 4445 C CA . GLU A 1 547 ? 16.563 41.751 -33.201 1.00 89.94 547 GLU A CA 1
ATOM 4446 C C . GLU A 1 547 ? 17.266 40.624 -32.437 1.00 89.94 547 GLU A C 1
ATOM 4448 O O . GLU A 1 547 ? 18.156 40.879 -31.623 1.00 89.94 547 GLU A O 1
ATOM 4453 N N . ASN A 1 548 ? 16.928 39.368 -32.738 1.00 88.50 548 ASN A N 1
ATOM 4454 C CA . ASN A 1 548 ? 17.533 38.216 -32.077 1.00 88.50 548 ASN A CA 1
ATOM 4455 C C . ASN A 1 548 ? 19.017 38.057 -32.453 1.00 88.50 548 ASN A C 1
ATOM 4457 O O . ASN A 1 548 ? 19.847 37.751 -31.596 1.00 88.50 548 ASN A O 1
ATOM 4461 N N . TYR A 1 549 ? 19.374 38.333 -33.712 1.00 90.56 549 TYR A N 1
ATOM 4462 C CA . TYR A 1 549 ? 20.764 38.348 -34.168 1.00 90.56 549 TYR A CA 1
ATOM 4463 C C . TYR A 1 549 ? 21.575 39.458 -33.483 1.00 90.56 549 TYR A C 1
ATOM 4465 O O . TYR A 1 549 ? 22.661 39.198 -32.969 1.00 90.56 549 TYR A O 1
ATOM 4473 N N . SER A 1 550 ? 21.018 40.672 -33.386 1.00 89.81 550 SER A N 1
ATOM 4474 C CA . SER A 1 550 ? 21.640 41.789 -32.658 1.00 89.81 550 SER A CA 1
ATOM 4475 C C . SER A 1 550 ? 21.861 41.453 -31.182 1.00 89.81 550 SER A C 1
ATOM 4477 O O . SER A 1 550 ? 22.944 41.684 -30.650 1.00 89.81 550 SER A O 1
ATOM 4479 N N . LYS A 1 551 ? 20.868 40.840 -30.523 1.00 91.44 551 LYS A N 1
ATOM 4480 C CA . LYS A 1 551 ? 20.969 40.419 -29.119 1.00 91.44 551 LYS A CA 1
ATOM 4481 C C . LYS A 1 551 ? 22.053 39.358 -28.914 1.00 91.44 551 LYS A C 1
ATOM 4483 O O . LYS A 1 551 ? 22.797 39.434 -27.939 1.00 91.44 551 LYS A O 1
ATOM 4488 N N . ARG A 1 552 ? 22.165 38.396 -29.837 1.00 87.62 552 ARG A N 1
ATOM 4489 C CA . ARG A 1 552 ? 23.211 37.366 -29.806 1.00 87.62 552 ARG A CA 1
ATOM 4490 C C . ARG A 1 552 ? 24.603 37.976 -29.965 1.00 87.62 552 ARG A C 1
ATOM 4492 O O . ARG A 1 552 ? 25.477 37.659 -29.169 1.00 87.62 552 ARG A O 1
ATOM 4499 N N . ARG A 1 553 ? 24.776 38.905 -30.908 1.00 89.06 553 ARG A N 1
ATOM 4500 C CA . ARG A 1 553 ? 26.046 39.611 -31.121 1.00 89.06 553 ARG A CA 1
ATOM 4501 C C . ARG A 1 553 ? 26.468 40.438 -29.901 1.00 89.06 553 ARG A C 1
ATOM 4503 O O . ARG A 1 553 ? 27.626 40.401 -29.515 1.00 89.06 553 ARG A O 1
ATOM 4510 N N . LEU A 1 554 ? 25.531 41.125 -29.248 1.00 89.31 554 LEU A N 1
ATOM 4511 C CA . LEU A 1 554 ? 25.814 41.940 -28.057 1.00 89.31 554 LEU A CA 1
ATOM 4512 C C . LEU A 1 554 ? 26.233 41.081 -26.848 1.00 89.31 554 LEU A C 1
ATOM 4514 O O . LEU A 1 554 ? 27.067 41.491 -26.040 1.00 89.31 554 LEU A O 1
ATOM 4518 N N . LEU A 1 555 ? 25.672 39.872 -26.731 1.00 83.12 555 LEU A N 1
ATOM 4519 C CA . LEU A 1 555 ? 26.104 38.881 -25.741 1.00 83.12 555 LEU A CA 1
ATOM 4520 C C . LEU A 1 555 ? 27.496 38.328 -26.064 1.00 83.12 555 LEU A C 1
ATOM 4522 O O . LEU A 1 555 ? 28.315 38.192 -25.161 1.00 83.12 555 LEU A O 1
ATOM 4526 N N . GLU A 1 556 ? 27.772 38.056 -27.337 1.00 86.06 556 GLU A N 1
ATOM 4527 C CA . GLU A 1 556 ? 29.074 37.577 -27.803 1.00 86.06 556 GLU A CA 1
ATOM 4528 C C . GLU A 1 556 ? 30.174 38.627 -27.571 1.00 86.06 556 GLU A C 1
ATOM 4530 O O . GLU A 1 556 ? 31.201 38.313 -26.974 1.00 86.06 556 GLU A O 1
ATOM 4535 N N . GLU A 1 557 ? 29.910 39.900 -27.885 1.00 85.56 557 GLU A N 1
ATOM 4536 C CA . GLU A 1 557 ? 30.823 41.022 -27.620 1.00 85.56 557 GLU A CA 1
ATOM 4537 C C . GLU A 1 557 ? 31.074 41.231 -26.114 1.00 85.56 557 GLU A C 1
ATOM 4539 O O . GLU A 1 557 ? 32.209 41.499 -25.709 1.00 85.56 557 GLU A O 1
ATOM 4544 N N . ARG A 1 558 ? 30.059 41.040 -25.254 1.00 79.25 558 ARG A N 1
ATOM 4545 C CA . ARG A 1 558 ? 30.251 41.049 -23.791 1.00 79.25 558 ARG A CA 1
ATOM 4546 C C . ARG A 1 558 ? 31.102 39.880 -23.310 1.00 79.25 558 ARG A C 1
ATOM 4548 O O . ARG A 1 558 ? 31.929 40.077 -22.428 1.00 79.25 558 ARG A O 1
ATOM 4555 N N . CYS A 1 559 ? 30.922 38.684 -23.863 1.00 73.69 559 CYS A N 1
ATOM 4556 C CA . CYS A 1 559 ? 31.712 37.514 -23.480 1.00 73.69 559 CYS A CA 1
ATOM 4557 C C . CYS A 1 559 ? 33.178 37.631 -23.920 1.00 73.69 559 CYS A C 1
ATOM 4559 O O . CYS A 1 559 ? 34.065 37.240 -23.162 1.00 73.69 559 CYS A O 1
ATOM 4561 N N . SER A 1 560 ? 33.457 38.218 -25.086 1.00 63.75 560 SER A N 1
ATOM 4562 C CA . SER A 1 560 ? 34.831 38.395 -25.574 1.00 63.75 560 SER A CA 1
ATOM 4563 C C . SER A 1 560 ? 35.661 39.368 -24.725 1.00 63.75 560 SER A C 1
ATOM 4565 O O . SER A 1 560 ? 36.867 39.167 -24.591 1.00 63.75 560 SER A O 1
ATOM 4567 N N . GLN A 1 561 ? 35.045 40.372 -24.087 1.00 64.12 561 GLN A N 1
ATOM 4568 C CA . GLN A 1 561 ? 35.767 41.340 -23.242 1.00 64.12 561 GLN A CA 1
ATOM 4569 C C . GLN A 1 561 ? 36.334 40.738 -21.945 1.00 64.12 561 GLN A C 1
ATOM 4571 O O . GLN A 1 561 ? 37.304 41.264 -21.402 1.00 64.12 561 GLN A O 1
ATOM 4576 N N . PHE A 1 562 ? 35.791 39.617 -21.457 1.00 58.53 562 PHE A N 1
ATOM 4577 C CA . PHE A 1 562 ? 36.285 38.978 -20.230 1.00 58.53 562 PHE A CA 1
ATOM 4578 C C . PHE A 1 562 ? 37.498 38.063 -20.452 1.00 58.53 562 PHE A C 1
ATOM 4580 O O . PHE A 1 562 ? 38.159 37.691 -19.483 1.00 58.53 562 PHE A O 1
ATOM 4587 N N . VAL A 1 563 ? 37.830 37.719 -21.702 1.00 56.62 563 VAL A N 1
ATOM 4588 C CA . VAL A 1 563 ? 38.911 36.764 -22.007 1.00 56.62 563 VAL A CA 1
ATOM 4589 C C . VAL A 1 563 ? 40.279 37.450 -22.143 1.00 56.62 563 VAL A C 1
ATOM 4591 O O . VAL A 1 563 ? 41.303 36.823 -21.890 1.00 56.62 563 VAL A O 1
ATOM 4594 N N . THR A 1 564 ? 40.340 38.751 -22.448 1.00 48.78 564 THR A N 1
ATOM 4595 C CA . THR A 1 564 ? 41.618 39.451 -22.699 1.00 48.78 564 THR A CA 1
ATOM 4596 C C . THR A 1 564 ? 42.206 40.192 -21.492 1.00 48.78 564 THR A C 1
ATOM 4598 O O . THR A 1 564 ? 43.312 40.714 -21.587 1.00 48.78 564 THR A O 1
ATOM 4601 N N . ALA A 1 565 ? 41.532 40.228 -20.338 1.00 51.75 565 ALA A N 1
ATOM 4602 C CA . ALA A 1 565 ? 42.001 40.981 -19.164 1.00 51.75 565 ALA A CA 1
ATOM 4603 C C . ALA A 1 565 ? 42.964 40.209 -18.233 1.00 51.75 565 ALA A C 1
ATOM 4605 O O . ALA A 1 565 ? 43.345 40.727 -17.184 1.00 51.75 565 ALA A O 1
ATOM 4606 N N . LYS A 1 566 ? 43.378 38.982 -18.582 1.00 50.31 566 LYS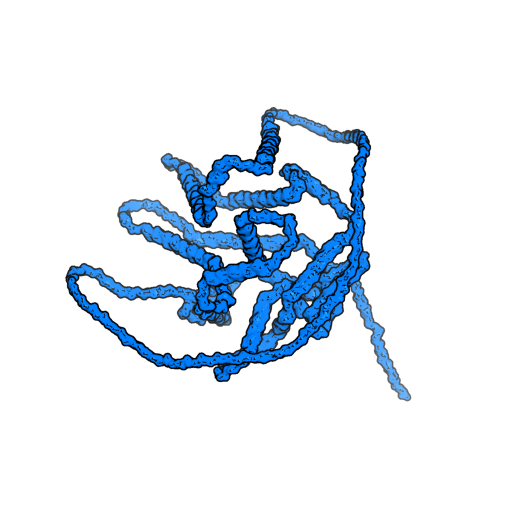 A N 1
ATOM 4607 C CA . LYS A 1 566 ? 44.206 38.128 -17.710 1.00 50.31 566 LYS A CA 1
ATOM 4608 C C . LYS A 1 566 ? 45.469 37.612 -18.403 1.00 50.31 566 LYS A C 1
ATOM 4610 O O . LYS A 1 566 ? 45.720 36.417 -18.459 1.00 50.31 566 LYS A O 1
ATOM 4615 N N . ALA A 1 567 ? 46.276 38.533 -18.914 1.00 48.59 567 ALA A N 1
ATOM 4616 C CA . ALA A 1 567 ? 47.663 38.264 -19.277 1.00 48.59 567 ALA A CA 1
ATOM 4617 C C . ALA A 1 567 ? 48.523 39.470 -18.878 1.00 48.59 567 ALA A C 1
ATOM 4619 O O . ALA A 1 567 ? 48.841 40.331 -19.694 1.00 48.59 567 ALA A O 1
ATOM 4620 N N . ARG A 1 568 ? 48.866 39.553 -17.588 1.00 42.91 568 ARG A N 1
ATOM 4621 C CA . ARG A 1 568 ? 49.959 40.403 -17.108 1.00 42.91 568 ARG A CA 1
ATOM 4622 C C . ARG A 1 568 ? 51.066 39.459 -16.620 1.00 42.91 568 ARG A C 1
ATOM 4624 O O . ARG A 1 568 ? 50.766 38.629 -15.764 1.00 42.91 568 ARG A O 1
ATOM 4631 N N . PRO A 1 569 ? 52.280 39.507 -17.192 1.00 53.81 569 PRO A N 1
ATOM 4632 C CA . PRO A 1 569 ? 53.358 38.607 -16.808 1.00 53.81 569 PRO A CA 1
ATOM 4633 C C . PRO A 1 569 ? 53.947 39.058 -15.469 1.00 53.81 569 PRO A C 1
ATOM 4635 O O . PRO A 1 569 ? 54.283 40.231 -15.297 1.00 53.81 569 PRO A O 1
ATOM 4638 N N . GLU A 1 570 ? 54.042 38.130 -14.520 1.00 43.53 570 GLU A N 1
ATOM 4639 C CA . GLU A 1 570 ? 54.783 38.325 -13.278 1.00 43.53 570 GLU A CA 1
ATOM 4640 C C . GLU A 1 570 ? 56.286 38.349 -13.567 1.00 43.53 570 GLU A C 1
ATOM 4642 O O . GLU A 1 570 ? 56.841 37.409 -14.135 1.00 43.53 570 GLU A O 1
ATOM 4647 N N . GLY A 1 571 ? 56.929 39.445 -13.166 1.00 46.97 571 GLY A N 1
ATOM 4648 C CA . GLY A 1 571 ? 58.373 39.579 -13.044 1.00 46.97 571 GLY A CA 1
ATOM 4649 C C . GLY A 1 571 ? 58.739 39.728 -11.569 1.00 46.97 571 GLY A C 1
ATOM 4650 O O . GLY A 1 571 ? 58.503 40.774 -10.977 1.00 46.97 571 GLY A O 1
ATOM 4651 N N . THR A 1 572 ? 59.216 38.623 -11.007 1.00 44.31 572 THR A N 1
ATOM 4652 C CA . THR A 1 572 ? 60.438 38.437 -10.207 1.00 44.31 572 THR A CA 1
ATOM 4653 C C . THR A 1 572 ? 60.973 39.557 -9.285 1.00 44.31 572 THR A C 1
ATOM 4655 O O . THR A 1 572 ? 61.294 40.650 -9.739 1.00 44.31 572 THR A O 1
ATOM 4658 N N . LEU A 1 573 ? 61.278 39.118 -8.051 1.00 44.50 573 LEU A N 1
ATOM 4659 C CA . LEU A 1 573 ? 62.404 39.449 -7.145 1.00 44.50 573 LEU A CA 1
ATOM 4660 C C . LEU A 1 573 ? 62.081 40.127 -5.796 1.00 44.50 573 LEU A C 1
ATOM 4662 O O . LEU A 1 573 ? 61.654 41.272 -5.718 1.00 44.50 573 LEU A O 1
ATOM 4666 N N . ASP A 1 574 ? 62.419 39.346 -4.763 1.00 36.69 574 ASP A N 1
ATOM 4667 C CA . ASP A 1 574 ? 63.156 39.662 -3.535 1.00 36.69 574 ASP A CA 1
ATOM 4668 C C . ASP A 1 574 ? 62.619 40.653 -2.489 1.00 36.69 574 ASP A C 1
ATOM 4670 O O . ASP A 1 574 ? 62.567 41.864 -2.672 1.00 36.69 574 ASP A O 1
ATOM 4674 N N . SER A 1 575 ? 62.469 40.104 -1.276 1.00 36.44 575 SER A N 1
ATOM 4675 C CA . SER A 1 575 ? 63.269 40.465 -0.086 1.00 36.44 575 SER A CA 1
ATOM 4676 C C . SER A 1 575 ? 62.431 40.786 1.170 1.00 36.44 575 SER A C 1
ATOM 4678 O O . SER A 1 575 ? 61.417 41.478 1.073 1.00 36.44 575 SER A O 1
ATOM 4680 N N . PRO A 1 576 ? 62.828 40.293 2.366 1.00 65.00 576 PRO A N 1
ATOM 4681 C CA . PRO A 1 576 ? 62.052 40.381 3.603 1.00 65.00 576 PRO A CA 1
ATOM 4682 C C . PRO A 1 576 ? 62.525 41.527 4.512 1.00 65.00 576 PRO A C 1
ATOM 4684 O O . PRO A 1 576 ? 63.715 41.789 4.566 1.00 65.00 576 PRO A O 1
ATOM 4687 N N . TYR A 1 577 ? 61.633 42.147 5.296 1.00 37.31 577 TYR A N 1
ATOM 4688 C CA . TYR A 1 577 ? 61.893 42.602 6.677 1.00 37.31 577 TYR A CA 1
ATOM 4689 C C . TYR A 1 577 ? 60.638 43.232 7.318 1.00 37.31 577 TYR A C 1
ATOM 4691 O O . TYR A 1 577 ? 59.926 44.012 6.699 1.00 37.31 577 TYR A O 1
ATOM 4699 N N . ALA A 1 578 ? 60.490 42.953 8.617 1.00 36.78 578 ALA A N 1
ATOM 4700 C CA . ALA A 1 578 ? 60.046 43.875 9.670 1.00 36.78 578 ALA A CA 1
ATOM 4701 C C . ALA A 1 578 ? 58.548 44.264 9.833 1.00 36.78 578 ALA A C 1
ATOM 4703 O O . ALA A 1 578 ? 58.025 45.144 9.166 1.00 36.78 578 ALA A O 1
ATOM 4704 N N . ARG A 1 579 ? 57.989 43.762 10.953 1.00 36.56 579 ARG A N 1
ATOM 4705 C CA . ARG A 1 579 ? 57.720 44.543 12.192 1.00 36.56 579 ARG A CA 1
ATOM 4706 C C . ARG A 1 579 ? 56.373 45.290 12.334 1.00 36.56 579 ARG A C 1
ATOM 4708 O O . ARG A 1 579 ? 56.144 46.311 11.713 1.00 36.56 579 ARG A O 1
ATOM 4715 N N . ASN A 1 580 ? 55.619 44.796 13.326 1.00 37.22 580 ASN A N 1
ATOM 4716 C CA . ASN A 1 580 ? 54.801 45.441 14.376 1.00 37.22 580 ASN A CA 1
ATOM 4717 C C . ASN A 1 580 ? 53.780 46.558 14.074 1.00 37.22 580 ASN A C 1
ATOM 4719 O O . ASN A 1 580 ? 54.084 47.556 13.436 1.00 37.22 580 ASN A O 1
ATOM 4723 N N . GLY A 1 581 ? 52.666 46.470 14.819 1.00 32.28 581 GLY A N 1
ATOM 4724 C CA . GLY A 1 581 ? 51.872 47.602 15.333 1.00 32.28 581 GLY A CA 1
ATOM 4725 C C . GLY A 1 581 ? 50.443 47.619 14.781 1.00 32.28 581 GLY A C 1
ATOM 4726 O O . GLY A 1 581 ? 50.265 47.777 13.584 1.00 32.28 581 GLY A O 1
ATOM 4727 N N . SER A 1 582 ? 49.403 47.219 15.521 1.00 37.28 582 SER A N 1
ATOM 4728 C CA . SER A 1 582 ? 48.738 47.888 16.661 1.00 37.28 582 SER A CA 1
ATOM 4729 C C . SER A 1 582 ? 47.915 49.124 16.273 1.00 37.28 582 SER A C 1
ATOM 4731 O O . SER A 1 582 ? 48.457 50.055 15.692 1.00 37.28 582 SER A O 1
ATOM 4733 N N . GLU A 1 583 ? 46.656 49.132 16.746 1.00 37.22 583 GLU A N 1
ATOM 4734 C CA . GLU A 1 583 ? 45.764 50.298 16.927 1.00 37.22 583 GLU A CA 1
ATOM 4735 C C . GLU A 1 583 ? 45.217 50.965 15.653 1.00 37.22 583 GLU A C 1
ATOM 4737 O O . GLU A 1 583 ? 45.793 50.883 14.583 1.00 37.22 583 GLU A O 1
ATOM 4742 N N . SER A 1 584 ? 44.121 51.717 15.647 1.00 37.62 584 SER A N 1
ATOM 4743 C CA . SER A 1 584 ? 42.881 51.839 16.421 1.00 37.62 584 SER A CA 1
ATOM 4744 C C . SER A 1 584 ? 42.038 52.879 15.645 1.00 37.62 584 SER A C 1
ATOM 4746 O O . SER A 1 584 ? 42.580 53.643 14.855 1.00 37.62 584 SER A O 1
ATOM 4748 N N . LEU A 1 585 ? 40.724 52.919 15.893 1.00 41.75 585 LEU A N 1
ATOM 4749 C CA . LEU A 1 585 ? 39.840 54.096 15.765 1.00 41.75 585 LEU A CA 1
ATOM 4750 C C . LEU A 1 585 ? 39.754 54.877 14.431 1.00 41.75 585 LEU A C 1
ATOM 4752 O O . LEU A 1 585 ? 40.660 55.579 14.001 1.00 41.75 585 LEU A O 1
ATOM 4756 N N . GLY A 1 586 ? 38.532 54.944 13.889 1.00 32.47 586 GLY A N 1
ATOM 4757 C CA . GLY A 1 586 ? 38.193 55.915 12.847 1.00 32.47 586 GLY A CA 1
ATOM 4758 C C . GLY A 1 586 ? 36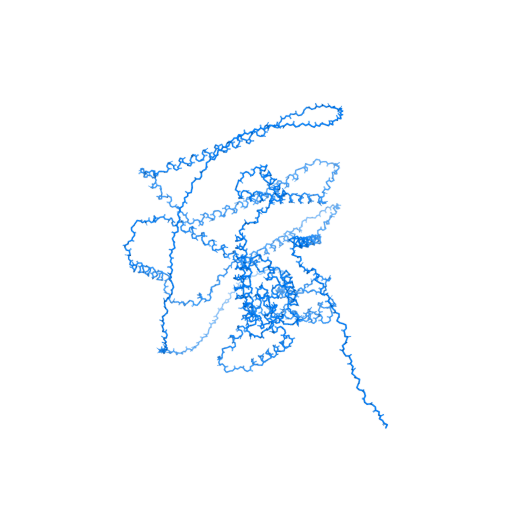.708 55.992 12.508 1.00 32.47 586 GLY A C 1
ATOM 4759 O O . GLY A 1 586 ? 36.287 55.544 11.448 1.00 32.47 586 GLY A O 1
ATOM 4760 N N . LYS A 1 587 ? 35.910 56.593 13.400 1.00 42.66 587 LYS A N 1
ATOM 4761 C CA . LYS A 1 587 ? 34.567 57.123 13.101 1.00 42.66 587 LYS A CA 1
ATOM 4762 C C . LYS A 1 587 ? 34.623 58.065 11.889 1.00 42.66 587 LYS A C 1
ATOM 4764 O O . LYS A 1 587 ? 35.397 59.016 11.929 1.00 42.66 587 LYS A O 1
ATOM 4769 N N . ARG A 1 588 ? 33.708 57.924 10.921 1.00 37.28 588 ARG A N 1
ATOM 4770 C CA . ARG A 1 588 ? 33.139 59.071 10.182 1.00 37.28 588 ARG A CA 1
ATOM 4771 C C . ARG A 1 588 ? 31.658 58.855 9.881 1.00 37.28 588 ARG A C 1
ATOM 4773 O O . ARG A 1 588 ? 31.269 57.911 9.204 1.00 37.28 588 ARG A O 1
ATOM 4780 N N . HIS A 1 589 ? 30.865 59.776 10.418 1.00 37.41 589 HIS A N 1
ATOM 4781 C CA . HIS A 1 589 ? 29.521 60.126 9.977 1.00 37.41 589 HIS A CA 1
ATOM 4782 C C . HIS A 1 589 ? 29.558 60.696 8.558 1.00 37.41 589 HIS A C 1
ATOM 4784 O O . HIS A 1 589 ? 30.435 61.510 8.302 1.00 37.41 589 HIS A O 1
ATOM 4790 N N . TYR A 1 590 ? 28.534 60.416 7.743 1.00 40.31 590 TYR A N 1
ATOM 4791 C CA . TYR A 1 590 ? 27.817 61.466 7.011 1.00 40.31 590 TYR A CA 1
ATOM 4792 C C . TYR A 1 590 ? 26.321 61.150 6.951 1.00 40.31 590 TYR A C 1
ATOM 4794 O O . TYR A 1 590 ? 25.892 60.049 6.619 1.00 40.31 590 TYR A O 1
ATOM 4802 N N . SER A 1 591 ? 25.565 62.168 7.345 1.00 34.03 591 SER A N 1
ATOM 4803 C CA . SER A 1 591 ? 24.125 62.344 7.232 1.00 34.03 591 SER A CA 1
ATOM 4804 C C . SER A 1 591 ? 23.803 62.880 5.837 1.00 34.03 591 SER A C 1
ATOM 4806 O O . SER A 1 591 ? 24.504 63.779 5.373 1.00 34.03 591 SER A O 1
ATOM 4808 N N . THR A 1 592 ? 22.744 62.402 5.179 1.00 41.19 592 THR A N 1
ATOM 4809 C CA . THR A 1 592 ? 22.047 63.182 4.141 1.00 41.19 592 THR A CA 1
ATOM 4810 C C . THR A 1 592 ? 20.580 62.754 4.066 1.00 41.19 592 THR A C 1
ATOM 4812 O O . THR A 1 592 ? 20.262 61.615 3.736 1.00 41.19 592 THR A O 1
ATOM 4815 N N . MET A 1 593 ? 19.694 63.689 4.413 1.00 39.12 593 MET A N 1
ATOM 4816 C CA . MET A 1 593 ? 18.258 63.665 4.129 1.00 39.12 593 MET A CA 1
ATOM 4817 C C . MET A 1 593 ? 18.004 63.949 2.647 1.00 39.12 593 MET A C 1
ATOM 4819 O O . MET A 1 593 ? 18.661 64.851 2.148 1.00 39.12 593 MET A O 1
ATOM 4823 N N . VAL A 1 594 ? 16.994 63.330 2.016 1.00 36.03 594 VAL A N 1
ATOM 4824 C CA . VAL A 1 594 ? 16.087 63.992 1.046 1.00 36.03 594 VAL A CA 1
ATOM 4825 C C . VAL A 1 594 ? 14.710 63.301 1.063 1.00 36.03 594 VAL A C 1
ATOM 4827 O O . VAL A 1 594 ? 14.589 62.099 1.284 1.00 36.03 594 VAL A O 1
ATOM 4830 N N . GLN A 1 595 ? 13.690 64.139 0.891 1.00 34.47 595 GLN A N 1
ATOM 4831 C CA . GLN A 1 595 ? 12.252 63.994 1.087 1.00 34.47 595 GLN A CA 1
ATOM 4832 C C . GLN A 1 595 ? 11.480 63.247 -0.026 1.00 34.47 595 GLN A C 1
ATOM 4834 O O . GLN A 1 595 ? 11.893 63.212 -1.177 1.00 34.47 595 GLN A O 1
ATOM 4839 N N . ALA A 1 596 ? 10.313 62.733 0.390 1.00 34.19 596 ALA A N 1
ATOM 4840 C CA . ALA A 1 596 ? 8.978 62.725 -0.235 1.00 34.19 596 ALA A CA 1
ATOM 4841 C C . ALA A 1 596 ? 8.790 62.608 -1.766 1.00 34.19 596 ALA A C 1
ATOM 4843 O O . ALA A 1 596 ? 9.198 63.483 -2.517 1.00 34.19 596 ALA A O 1
ATOM 4844 N N . ALA A 1 597 ? 7.946 61.645 -2.175 1.00 31.14 597 ALA A N 1
ATOM 4845 C CA . ALA A 1 597 ? 6.700 61.894 -2.925 1.00 31.14 597 ALA A CA 1
ATOM 4846 C C . ALA A 1 597 ? 5.884 60.592 -3.113 1.00 31.14 597 ALA A C 1
ATOM 4848 O O . ALA A 1 597 ? 6.372 59.620 -3.685 1.00 31.14 597 ALA A O 1
ATOM 4849 N N . SER A 1 598 ? 4.626 60.597 -2.658 1.00 37.44 598 SER A N 1
ATOM 4850 C CA . SER A 1 598 ? 3.571 59.646 -3.058 1.00 37.44 598 SER A CA 1
ATOM 4851 C C . SER A 1 598 ? 2.902 60.106 -4.363 1.00 37.44 598 SER A C 1
ATOM 4853 O O . SER A 1 598 ? 2.865 61.308 -4.628 1.00 37.44 598 SER A O 1
ATOM 4855 N N . PRO A 1 599 ? 2.293 59.188 -5.136 1.00 47.16 599 PRO A N 1
ATOM 4856 C CA . PRO A 1 599 ? 0.845 59.311 -5.379 1.00 47.16 599 PRO A CA 1
ATOM 4857 C C . PRO A 1 599 ? 0.121 57.942 -5.329 1.00 47.16 599 PRO A C 1
ATOM 4859 O O . PRO A 1 599 ? 0.622 56.944 -5.831 1.00 47.16 599 PRO A O 1
ATOM 4862 N N . VAL A 1 600 ? -0.933 57.793 -4.518 1.00 32.44 600 VAL A N 1
ATOM 4863 C CA . VAL A 1 600 ? -2.375 57.946 -4.843 1.00 32.44 600 VAL A CA 1
ATOM 4864 C C . VAL A 1 600 ? -2.910 56.899 -5.838 1.00 32.44 600 VAL A C 1
ATOM 4866 O O . VAL A 1 600 ? -2.653 56.945 -7.036 1.00 32.44 600 VAL A O 1
ATOM 4869 N N . SER A 1 601 ? -3.709 55.977 -5.290 1.00 36.38 601 SER A N 1
ATOM 4870 C CA . SER A 1 601 ? -4.568 54.992 -5.964 1.00 36.38 601 SER A CA 1
ATOM 4871 C C . SER A 1 601 ? -5.724 55.633 -6.747 1.00 36.38 601 SER A C 1
ATOM 4873 O O . SER A 1 601 ? -6.076 56.786 -6.494 1.00 36.38 601 SER A O 1
ATOM 4875 N N . PRO A 1 602 ? -6.464 54.826 -7.531 1.00 46.66 602 PRO A N 1
ATOM 4876 C CA . PRO A 1 602 ? -7.919 54.939 -7.455 1.00 46.66 602 PRO A CA 1
ATOM 4877 C C . PRO A 1 602 ? -8.633 53.606 -7.184 1.00 46.66 602 PRO A C 1
ATOM 4879 O O . PRO A 1 602 ? -8.359 52.571 -7.790 1.00 46.66 602 PRO A O 1
ATOM 4882 N N . LEU A 1 603 ? -9.590 53.696 -6.255 1.00 32.06 603 LEU A N 1
ATOM 4883 C CA . LEU A 1 603 ? -10.695 52.769 -6.014 1.00 32.06 603 LEU A CA 1
ATOM 4884 C C . LEU A 1 603 ? -11.574 52.611 -7.267 1.00 32.06 603 LEU A C 1
ATOM 4886 O O . LEU A 1 603 ? -11.869 53.595 -7.943 1.00 32.06 603 LEU A O 1
ATOM 4890 N N . CYS A 1 604 ? -12.145 51.419 -7.461 1.00 31.36 604 CYS A N 1
ATOM 4891 C CA . CYS A 1 604 ? -13.432 51.276 -8.139 1.00 31.36 604 CYS A CA 1
ATOM 4892 C C . CYS A 1 604 ? -14.340 50.318 -7.353 1.00 31.36 604 CYS A C 1
ATOM 4894 O O . CYS A 1 604 ? -13.998 49.167 -7.093 1.00 31.36 604 CYS A O 1
ATOM 4896 N N . THR A 1 605 ? -15.481 50.857 -6.938 1.00 34.62 605 THR A N 1
ATOM 4897 C CA . THR A 1 605 ? -16.614 50.244 -6.243 1.00 34.62 605 THR A CA 1
ATOM 4898 C C . THR A 1 605 ? -17.649 49.720 -7.244 1.00 34.62 605 THR A C 1
ATOM 4900 O O . THR A 1 605 ? -17.884 50.372 -8.259 1.00 34.62 605 THR A O 1
ATOM 4903 N N . LYS A 1 606 ? -18.308 48.593 -6.923 1.00 36.44 606 LYS A N 1
ATOM 4904 C CA . LYS A 1 606 ? -19.757 48.289 -7.099 1.00 36.44 606 LYS A CA 1
ATOM 4905 C C . LYS A 1 606 ? -19.987 46.799 -6.783 1.00 36.44 606 LYS A C 1
ATOM 4907 O O . LYS A 1 606 ? -19.313 45.957 -7.356 1.00 36.44 606 LYS A O 1
ATOM 4912 N N . GLN A 1 607 ? -20.697 46.420 -5.721 1.00 32.66 607 GLN A N 1
ATOM 4913 C CA . GLN A 1 607 ? -22.125 46.569 -5.382 1.00 32.66 607 GLN A CA 1
ATOM 4914 C C . GLN A 1 607 ? -22.945 45.339 -5.817 1.00 32.66 607 GLN A C 1
ATOM 4916 O O . GLN A 1 607 ? -22.968 44.951 -6.979 1.00 32.66 607 GLN A O 1
ATOM 4921 N N . SER A 1 608 ? -23.556 44.740 -4.796 1.00 36.09 608 SER A N 1
ATOM 4922 C CA . SER A 1 608 ? -24.333 43.505 -4.705 1.00 36.09 608 SER A CA 1
ATOM 4923 C C . SER A 1 608 ? -25.543 43.409 -5.633 1.00 36.09 608 SER A C 1
ATOM 4925 O O . SER A 1 608 ? -26.149 44.429 -5.943 1.00 36.09 608 SER A O 1
ATOM 4927 N N . GLN A 1 609 ? -26.016 42.179 -5.874 1.00 34.16 609 GLN A N 1
ATOM 4928 C CA . GLN A 1 609 ? -27.436 41.863 -5.694 1.00 34.16 609 GLN A CA 1
ATOM 4929 C C . GLN A 1 609 ? -27.674 40.379 -5.376 1.00 34.16 609 GLN A C 1
ATOM 4931 O O . GLN A 1 609 ? -27.056 39.477 -5.934 1.00 34.16 609 GLN A O 1
ATOM 4936 N N . VAL A 1 610 ? -28.566 40.207 -4.407 1.00 34.59 610 VAL A N 1
ATOM 4937 C CA . VAL A 1 610 ? -29.145 38.995 -3.831 1.00 34.59 610 VAL A CA 1
ATOM 4938 C C . VAL A 1 610 ? -30.446 38.713 -4.583 1.00 34.59 610 VAL A C 1
ATOM 4940 O O . VAL A 1 610 ? -31.195 39.658 -4.821 1.00 34.59 610 VAL A O 1
ATOM 4943 N N . LEU A 1 611 ? -30.761 37.452 -4.891 1.00 31.91 611 LEU A N 1
ATOM 4944 C CA . LEU A 1 611 ? -32.151 36.997 -4.996 1.00 31.91 611 LEU A CA 1
ATOM 4945 C C . LEU A 1 611 ? -32.251 35.494 -4.691 1.00 31.91 611 LEU A C 1
ATOM 4947 O O . LEU A 1 611 ? -31.284 34.749 -4.826 1.00 31.91 611 LEU A O 1
ATOM 4951 N N . VAL A 1 612 ? -33.428 35.116 -4.213 1.00 35.81 612 VAL A N 1
ATOM 4952 C CA . VAL A 1 612 ? -33.759 34.047 -3.270 1.00 35.81 612 VAL A CA 1
ATOM 4953 C C . VAL A 1 612 ? -34.773 33.075 -3.911 1.00 35.81 612 VAL A C 1
ATOM 4955 O O . VAL A 1 612 ? -35.493 33.469 -4.824 1.00 35.81 612 VAL A O 1
ATOM 4958 N N . ASP A 1 613 ? -34.826 31.854 -3.361 1.00 32.59 613 ASP A N 1
ATOM 4959 C CA . ASP A 1 613 ? -35.898 30.833 -3.376 1.00 32.59 613 ASP A CA 1
ATOM 4960 C C . ASP A 1 613 ? -36.158 29.910 -4.584 1.00 32.59 613 ASP A C 1
ATOM 4962 O O . ASP A 1 613 ? -36.252 30.321 -5.737 1.00 32.59 613 ASP A O 1
ATOM 4966 N N . GLY A 1 614 ? -36.410 28.630 -4.244 1.00 28.41 614 GLY A N 1
ATOM 4967 C CA . GLY A 1 614 ? -37.306 27.748 -5.003 1.00 28.41 614 GLY A CA 1
ATOM 4968 C C . GLY A 1 614 ? -36.950 26.253 -5.043 1.00 28.41 614 GLY A C 1
ATOM 4969 O O . GLY A 1 614 ? -36.322 25.794 -5.990 1.00 28.41 614 GLY A O 1
ATOM 4970 N N . ALA A 1 615 ? -37.444 25.474 -4.080 1.00 30.80 615 ALA A N 1
ATOM 4971 C CA . ALA A 1 615 ? -37.681 24.020 -4.158 1.00 30.80 615 ALA A CA 1
ATOM 4972 C C . ALA A 1 615 ? -39.139 23.757 -3.694 1.00 30.80 615 ALA A C 1
ATOM 4974 O O . ALA A 1 615 ? -39.737 24.677 -3.135 1.00 30.80 615 ALA A O 1
ATOM 4975 N N . PRO A 1 616 ? -39.678 22.521 -3.687 1.00 56.59 616 PRO A N 1
ATOM 4976 C CA . PRO A 1 616 ? -39.776 21.478 -4.722 1.00 56.59 616 PRO A CA 1
ATOM 4977 C C . PRO A 1 616 ? -41.245 20.985 -4.909 1.00 56.59 616 PRO A C 1
ATOM 4979 O O . PRO A 1 616 ? -42.087 21.223 -4.053 1.00 56.59 616 PRO A O 1
ATOM 4982 N N . GLN A 1 617 ? -41.556 20.252 -5.988 1.00 31.88 617 GLN A N 1
ATOM 4983 C CA . GLN A 1 617 ? -42.756 19.392 -6.188 1.00 31.88 617 GLN A CA 1
ATOM 4984 C C . GLN A 1 617 ? -42.638 18.777 -7.607 1.00 31.88 617 GLN A C 1
ATOM 4986 O O . GLN A 1 617 ? -42.106 19.443 -8.486 1.00 31.88 617 GLN A O 1
ATOM 4991 N N . ALA A 1 618 ? -43.056 17.566 -7.974 1.00 32.81 618 ALA A N 1
ATOM 4992 C CA . ALA A 1 618 ? -43.869 16.527 -7.359 1.00 32.81 618 ALA A CA 1
ATOM 4993 C C . ALA A 1 618 ? -43.642 15.202 -8.136 1.00 32.81 618 ALA A C 1
ATOM 4995 O O . ALA A 1 618 ? -43.480 15.234 -9.355 1.00 32.81 618 ALA A O 1
ATOM 4996 N N . ASP A 1 619 ? -43.691 14.061 -7.442 1.00 40.22 619 ASP A N 1
ATOM 4997 C CA . ASP A 1 619 ? -44.168 12.777 -7.990 1.00 40.22 619 ASP A CA 1
ATOM 4998 C C . ASP A 1 619 ? -45.712 12.816 -8.028 1.00 40.22 619 ASP A C 1
ATOM 5000 O O . ASP A 1 619 ? -46.305 13.508 -7.189 1.00 40.22 619 ASP A O 1
ATOM 5004 N N . PRO A 1 620 ? -46.401 12.112 -8.955 1.00 51.19 620 PRO A N 1
ATOM 5005 C CA . PRO A 1 620 ? -46.857 10.751 -8.615 1.00 51.19 620 PRO A CA 1
ATOM 5006 C C . PRO A 1 620 ? -47.058 9.765 -9.798 1.00 51.19 620 PRO A C 1
ATOM 5008 O O . PRO A 1 620 ? -47.452 10.147 -10.895 1.00 51.19 620 PRO A O 1
ATOM 5011 N N . GLY A 1 621 ? -46.982 8.459 -9.498 1.00 29.83 621 GLY A N 1
ATOM 5012 C CA . GLY A 1 621 ? -48.081 7.530 -9.833 1.00 29.83 621 GLY A CA 1
ATOM 5013 C C . GLY A 1 621 ? -47.876 6.418 -10.885 1.00 29.83 621 GLY A C 1
ATOM 5014 O O . GLY A 1 621 ? -47.550 6.685 -12.035 1.00 29.83 621 GLY A O 1
ATOM 5015 N N . GLY A 1 622 ? -48.235 5.183 -10.480 1.00 28.92 622 GLY A N 1
ATOM 5016 C CA . GLY A 1 622 ? -48.660 4.036 -11.320 1.00 28.92 622 GLY A CA 1
ATOM 5017 C C . GLY A 1 622 ? -47.754 2.796 -11.192 1.00 28.92 622 GLY A C 1
ATOM 5018 O O . GLY A 1 622 ? -46.660 2.803 -11.739 1.00 28.92 622 GLY A O 1
ATOM 5019 N N . SER A 1 623 ? -48.024 1.738 -10.402 1.00 34.00 623 SER A N 1
ATOM 5020 C CA . SER A 1 623 ? -49.068 0.684 -10.538 1.00 34.00 623 SER A CA 1
ATOM 5021 C C . SER A 1 623 ? -49.393 0.325 -12.001 1.00 34.00 623 SER A C 1
ATOM 5023 O O . SER A 1 623 ? -49.613 1.211 -12.809 1.00 34.00 623 SER A O 1
ATOM 5025 N N . GLY A 1 624 ? -49.460 -0.916 -12.488 1.00 31.05 624 GLY A N 1
ATOM 5026 C CA . GLY A 1 624 ? -49.364 -2.283 -11.980 1.00 31.05 624 GLY A CA 1
ATOM 5027 C C . GLY A 1 624 ? -49.810 -3.234 -13.121 1.00 31.05 624 GLY A C 1
ATOM 5028 O O . GLY A 1 624 ? -50.256 -2.768 -14.164 1.00 31.05 624 GLY A O 1
ATOM 5029 N N . THR A 1 625 ? -49.768 -4.550 -12.879 1.00 32.72 625 THR A N 1
ATOM 5030 C CA . THR A 1 625 ? -50.471 -5.648 -13.603 1.00 32.72 625 THR A CA 1
ATOM 5031 C C . THR A 1 625 ? -49.838 -6.287 -14.868 1.00 32.72 625 THR A C 1
ATOM 5033 O O . THR A 1 625 ? -49.748 -5.702 -15.938 1.00 32.72 625 THR A O 1
ATOM 5036 N N . SER A 1 626 ? -49.395 -7.544 -14.681 1.00 35.50 626 SER A N 1
ATOM 5037 C CA . SER A 1 626 ? -49.693 -8.784 -15.443 1.00 35.50 626 SER A CA 1
ATOM 5038 C C . SER A 1 626 ? -50.104 -8.730 -16.926 1.00 35.50 626 SER A C 1
ATOM 5040 O O . SER A 1 626 ? -51.060 -8.042 -17.258 1.00 35.50 626 SER A O 1
ATOM 5042 N N . SER A 1 627 ? -49.581 -9.654 -17.756 1.00 32.44 627 SER A N 1
ATOM 5043 C CA . SER A 1 627 ? -50.316 -10.864 -18.219 1.00 32.44 627 SER A CA 1
ATOM 5044 C C . SER A 1 627 ? -49.722 -11.519 -19.496 1.00 32.44 627 SER A C 1
ATOM 5046 O O . SER A 1 627 ? -49.394 -10.821 -20.446 1.00 32.44 627 SER A O 1
ATOM 5048 N N . THR A 1 628 ? -49.630 -12.863 -19.459 1.00 29.91 628 THR A N 1
ATOM 5049 C CA . THR A 1 628 ? -49.802 -13.916 -20.510 1.00 29.91 628 THR A CA 1
ATOM 5050 C C . THR A 1 628 ? -49.173 -13.782 -21.919 1.00 29.91 628 THR A C 1
ATOM 5052 O O . THR A 1 628 ? -49.342 -12.801 -22.625 1.00 29.91 628 THR A O 1
ATOM 5055 N N . CYS A 1 629 ? -48.299 -14.727 -22.312 1.00 35.06 629 CYS A N 1
ATOM 5056 C CA . CYS A 1 629 ? -48.543 -15.960 -23.106 1.00 35.06 629 CYS A CA 1
ATOM 5057 C C . CYS A 1 629 ? -48.936 -15.720 -24.574 1.00 35.06 629 CYS A C 1
ATOM 5059 O O . CYS A 1 629 ? -49.960 -15.102 -24.809 1.00 35.06 629 CYS A O 1
ATOM 5061 N N . ILE A 1 630 ? -48.175 -16.302 -25.520 1.00 31.16 630 ILE A N 1
ATOM 5062 C CA . ILE A 1 630 ? -48.631 -16.937 -26.782 1.00 31.16 630 ILE A CA 1
ATOM 5063 C C . ILE A 1 630 ? -47.415 -17.644 -27.443 1.00 31.16 630 ILE A C 1
ATOM 5065 O O . ILE A 1 630 ? -46.464 -17.017 -27.903 1.00 31.16 630 ILE A O 1
ATOM 5069 N N . GLU A 1 631 ? -47.447 -18.978 -27.409 1.00 27.38 631 GLU A N 1
ATOM 5070 C CA . GLU A 1 631 ? -46.870 -19.944 -28.377 1.00 27.38 631 GLU A CA 1
ATOM 5071 C C . GLU A 1 631 ? -47.864 -20.071 -29.575 1.00 27.38 631 GLU A C 1
ATOM 5073 O O . GLU A 1 631 ? -48.938 -19.477 -29.456 1.00 27.38 631 GLU A O 1
ATOM 5078 N N . PRO A 1 632 ? -47.717 -20.900 -30.647 1.00 60.34 632 PRO A N 1
ATOM 5079 C CA . PRO A 1 632 ? -46.626 -21.730 -31.217 1.00 60.34 632 PRO A CA 1
ATOM 5080 C C . PRO A 1 632 ? -46.577 -21.495 -32.789 1.00 60.34 632 PRO A C 1
ATOM 5082 O O . PRO A 1 632 ? -46.923 -20.379 -33.177 1.00 60.34 632 PRO A O 1
ATOM 5085 N N . PRO A 1 633 ? -46.231 -22.412 -33.751 1.00 56.94 633 PRO A N 1
ATOM 5086 C CA . PRO A 1 633 ? -45.875 -23.829 -33.652 1.00 56.94 633 PRO A CA 1
ATOM 5087 C C . PRO A 1 633 ? -44.748 -24.407 -34.540 1.00 56.94 633 PRO A C 1
ATOM 5089 O O . PRO A 1 633 ? -44.099 -23.776 -35.368 1.00 56.94 633 PRO A O 1
ATOM 5092 N N . ARG A 1 634 ? -44.569 -25.701 -34.246 1.00 33.97 634 ARG A N 1
ATOM 5093 C CA . ARG A 1 634 ? -43.671 -26.758 -34.716 1.00 33.97 634 ARG A CA 1
ATOM 5094 C C . ARG A 1 634 ? -44.001 -27.302 -36.118 1.00 33.97 634 ARG A C 1
ATOM 5096 O O . ARG A 1 634 ? -45.169 -27.407 -36.469 1.00 33.97 634 ARG A O 1
ATOM 5103 N N . SER A 1 635 ? -42.985 -27.872 -36.777 1.00 33.00 635 SER A N 1
ATOM 5104 C CA . SER A 1 635 ? -43.071 -29.088 -37.624 1.00 33.00 635 SER A CA 1
ATOM 5105 C C . SER A 1 635 ? -41.645 -29.645 -37.843 1.00 33.00 635 SER A C 1
ATOM 5107 O O . SER A 1 635 ? -40.822 -28.967 -38.443 1.00 33.00 635 SER A O 1
ATOM 5109 N N . SER A 1 636 ? -41.161 -30.685 -37.150 1.00 36.41 636 SER A N 1
ATOM 5110 C CA . SER A 1 636 ? -41.243 -32.138 -37.432 1.00 36.41 636 SER A CA 1
ATOM 5111 C C . SER A 1 636 ? -41.102 -32.576 -38.901 1.00 36.41 636 SER A C 1
ATOM 5113 O O . SER A 1 636 ? -41.969 -32.227 -39.689 1.00 36.41 636 SER A O 1
ATOM 5115 N N . VAL A 1 637 ? -40.076 -33.401 -39.203 1.00 34.81 637 VAL A N 1
ATOM 5116 C CA . VAL A 1 637 ? -40.003 -34.585 -40.124 1.00 34.81 637 VAL A CA 1
ATOM 5117 C C . VAL A 1 637 ? -38.513 -35.030 -40.160 1.00 34.81 637 VAL A C 1
ATOM 5119 O O . VAL A 1 637 ? -37.651 -34.233 -40.493 1.00 34.81 637 VAL A O 1
ATOM 5122 N N . ARG A 1 638 ? -38.075 -36.134 -39.528 1.00 32.38 638 ARG A N 1
ATOM 5123 C CA . ARG A 1 638 ? -38.162 -37.589 -39.836 1.00 32.38 638 ARG A CA 1
ATOM 5124 C C . ARG A 1 638 ? -36.987 -38.134 -40.695 1.00 32.38 638 ARG A C 1
ATOM 5126 O O . ARG A 1 638 ? -36.992 -38.001 -41.904 1.00 32.38 638 ARG A O 1
ATOM 5133 N N . ARG A 1 639 ? -36.057 -38.819 -39.999 1.00 33.50 639 ARG A N 1
ATOM 5134 C CA . ARG A 1 639 ? -35.368 -40.120 -40.268 1.00 33.50 639 ARG A CA 1
ATOM 5135 C C . ARG A 1 639 ? -34.903 -40.519 -41.690 1.00 33.50 639 ARG A C 1
ATOM 5137 O O . ARG A 1 639 ? -35.743 -40.664 -42.563 1.00 33.50 639 ARG A O 1
ATOM 5144 N N . GLN A 1 640 ? -33.635 -40.971 -41.774 1.00 32.88 640 GLN A N 1
ATOM 5145 C CA . GLN A 1 640 ? -33.062 -42.243 -42.334 1.00 32.88 640 GLN A CA 1
ATOM 5146 C C . GLN A 1 640 ? -31.537 -42.003 -42.540 1.00 32.88 640 GLN A C 1
ATOM 5148 O O . GLN A 1 640 ? -31.191 -40.952 -43.053 1.00 32.88 640 GLN A O 1
ATOM 5153 N N . LYS A 1 641 ? -30.511 -42.718 -42.036 1.00 32.53 641 LYS A N 1
ATOM 5154 C CA . LYS A 1 641 ? -30.103 -44.124 -41.763 1.00 32.53 641 LYS A CA 1
ATOM 5155 C C . LYS A 1 641 ? -29.472 -44.888 -42.964 1.00 32.53 641 LYS A C 1
ATOM 5157 O O . LYS A 1 641 ? -30.205 -45.572 -43.659 1.00 32.53 641 LYS A O 1
ATOM 5162 N N . LEU A 1 642 ? -28.114 -44.871 -43.006 1.00 31.27 642 LEU A N 1
ATOM 5163 C CA . LEU A 1 642 ? -27.116 -45.909 -43.438 1.00 31.27 642 LEU A CA 1
ATOM 5164 C C . LEU A 1 642 ? -27.059 -46.353 -44.932 1.00 31.27 642 LEU A C 1
ATOM 5166 O O . LEU A 1 642 ? -28.025 -46.113 -45.642 1.00 31.27 642 LEU A O 1
ATOM 5170 N N . PRO A 1 643 ? -26.064 -47.167 -45.393 1.00 52.19 643 PRO A N 1
ATOM 5171 C CA . PRO A 1 643 ? -24.599 -47.258 -45.122 1.00 52.19 643 PRO A CA 1
ATOM 5172 C C . PRO A 1 643 ? -23.716 -47.542 -46.391 1.00 52.19 643 PRO A C 1
ATOM 5174 O O . PRO A 1 643 ? -24.243 -47.800 -47.465 1.00 52.19 643 PRO A O 1
ATOM 5177 N N . GLY A 1 644 ? -22.376 -47.656 -46.236 1.00 28.88 644 GLY A N 1
ATOM 5178 C CA . GLY A 1 644 ? -21.587 -48.724 -46.910 1.00 28.88 644 GLY A CA 1
ATOM 5179 C C . GLY A 1 644 ? -20.347 -48.372 -47.776 1.00 28.88 644 GLY A C 1
ATOM 5180 O O . GLY A 1 644 ? -20.511 -48.086 -48.949 1.00 28.88 644 GLY A O 1
ATOM 5181 N N . GLN A 1 645 ? -19.131 -48.482 -47.195 1.00 31.47 645 GLN A N 1
ATOM 5182 C CA . GLN A 1 645 ? -18.043 -49.477 -47.477 1.00 31.47 645 GLN A CA 1
ATOM 5183 C C . GLN A 1 645 ? -17.471 -49.684 -48.937 1.00 31.47 645 GLN A C 1
ATOM 5185 O O . GLN A 1 645 ? -18.033 -49.175 -49.894 1.00 31.47 645 GLN A O 1
ATOM 5190 N N . PRO A 1 646 ? -16.292 -50.345 -49.135 1.00 63.94 646 PRO A N 1
ATOM 5191 C CA . PRO A 1 646 ? -15.085 -49.807 -49.805 1.00 63.94 646 PRO A CA 1
ATOM 5192 C C . PRO A 1 646 ? -14.542 -50.715 -50.952 1.00 63.94 646 PRO A C 1
ATOM 5194 O O . PRO A 1 646 ? -15.233 -51.654 -51.335 1.00 63.94 646 PRO A O 1
ATOM 5197 N N . LYS A 1 647 ? -13.310 -50.473 -51.469 1.00 30.33 647 LYS A N 1
ATOM 5198 C CA . LYS A 1 647 ? -12.321 -51.433 -52.079 1.00 30.33 647 LYS A CA 1
ATOM 5199 C C . LYS A 1 647 ? -11.196 -50.659 -52.813 1.00 30.33 647 LYS A C 1
ATOM 5201 O O . LYS A 1 647 ? -11.495 -49.669 -53.461 1.00 30.33 647 LYS A O 1
ATOM 5206 N N . GLN A 1 648 ? -9.894 -50.866 -52.558 1.00 33.59 648 GLN A N 1
ATOM 5207 C CA . GLN A 1 648 ? -8.949 -51.981 -52.835 1.00 33.59 648 GLN A CA 1
ATOM 5208 C C . GLN A 1 648 ? -8.171 -51.878 -54.173 1.00 33.59 648 GLN A C 1
ATOM 5210 O O . GLN A 1 648 ? -8.767 -51.776 -55.233 1.00 33.59 648 GLN A O 1
ATOM 5215 N N . GLN A 1 649 ? -6.842 -52.045 -54.036 1.00 31.72 649 GLN A N 1
ATOM 5216 C CA . GLN A 1 649 ? -5.870 -52.770 -54.888 1.00 31.72 649 GLN A CA 1
ATOM 5217 C C . GLN A 1 649 ? -5.582 -52.369 -56.349 1.00 31.72 649 GLN A C 1
ATOM 5219 O O . GLN A 1 649 ? -6.454 -52.417 -57.203 1.00 31.72 649 GLN A O 1
ATOM 5224 N N . ALA A 1 650 ? -4.281 -52.197 -56.646 1.00 33.41 650 ALA A N 1
ATOM 5225 C CA . ALA A 1 650 ? -3.472 -53.009 -57.589 1.00 33.41 650 ALA A CA 1
ATOM 5226 C C . ALA A 1 650 ? -2.080 -52.344 -57.742 1.00 33.41 650 ALA A C 1
ATOM 5228 O O . ALA A 1 650 ? -1.981 -51.211 -58.192 1.00 33.41 650 ALA A O 1
ATOM 5229 N N . GLN A 1 651 ? -0.985 -52.868 -57.182 1.00 38.00 651 GLN A N 1
ATOM 5230 C CA . GLN A 1 651 ? -0.082 -53.881 -57.758 1.00 38.00 651 GLN A CA 1
ATOM 5231 C C . GLN A 1 651 ? 0.171 -53.772 -59.273 1.00 38.00 651 GLN A C 1
ATOM 5233 O O . GLN A 1 651 ? -0.672 -54.163 -60.077 1.00 38.00 651 GLN A O 1
ATOM 5238 N N . ARG A 1 652 ? 1.408 -53.417 -59.658 1.00 34.06 652 ARG A N 1
ATOM 5239 C CA . ARG A 1 652 ? 2.059 -54.007 -60.837 1.00 34.06 652 ARG A CA 1
ATOM 5240 C C . ARG A 1 652 ? 3.584 -53.983 -60.723 1.00 34.06 652 ARG A C 1
ATOM 5242 O O . ARG A 1 652 ? 4.180 -53.004 -60.293 1.00 34.06 652 ARG A O 1
ATOM 5249 N N . ALA A 1 653 ? 4.168 -55.116 -61.088 1.00 35.00 653 ALA A N 1
ATOM 5250 C CA . ALA A 1 653 ? 5.563 -55.501 -60.939 1.00 35.00 653 ALA A CA 1
ATOM 5251 C C . ALA A 1 653 ? 6.322 -55.524 -62.282 1.00 35.00 653 ALA A C 1
ATOM 5253 O O . ALA A 1 653 ? 5.693 -55.463 -63.340 1.00 35.00 653 ALA A O 1
ATOM 5254 N N . LYS A 1 654 ? 7.633 -55.827 -62.163 1.00 36.12 654 LYS A N 1
ATOM 5255 C CA . LYS A 1 654 ? 8.610 -56.379 -63.142 1.00 36.12 654 LYS A CA 1
ATOM 5256 C C . LYS A 1 654 ? 9.436 -55.345 -63.930 1.00 36.12 654 LYS A C 1
ATOM 5258 O O . LYS A 1 654 ? 8.884 -54.343 -64.346 1.00 36.12 654 LYS A O 1
ATOM 5263 N N . ALA A 1 655 ? 10.718 -55.548 -64.270 1.00 34.16 655 ALA A N 1
ATOM 5264 C CA . ALA A 1 655 ? 11.793 -56.495 -63.907 1.00 34.16 655 ALA A CA 1
ATOM 5265 C C . ALA A 1 655 ? 13.081 -56.123 -64.7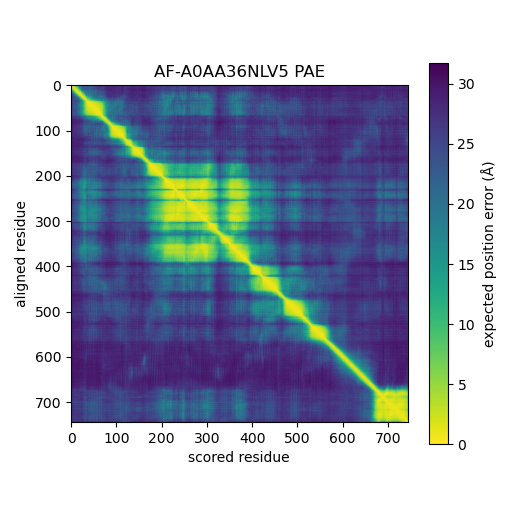08 1.00 34.16 655 ALA A C 1
ATOM 5267 O O . ALA A 1 655 ? 12.939 -55.565 -65.790 1.00 34.16 655 ALA A O 1
ATOM 5268 N N . LYS A 1 656 ? 14.262 -56.617 -64.261 1.00 34.66 656 LYS A N 1
ATOM 5269 C CA . LYS A 1 656 ? 15.525 -56.918 -65.018 1.00 34.66 656 LYS A CA 1
ATOM 5270 C C . LYS A 1 656 ? 16.376 -55.724 -65.525 1.00 34.66 656 LYS A C 1
ATOM 5272 O O . LYS A 1 656 ? 15.819 -54.758 -66.006 1.00 34.66 656 LYS A O 1
ATOM 5277 N N . ALA A 1 657 ? 17.720 -55.722 -65.544 1.00 33.62 657 ALA A N 1
ATOM 5278 C CA . ALA A 1 657 ? 18.797 -56.677 -65.219 1.00 33.62 657 ALA A CA 1
ATOM 5279 C C . ALA A 1 657 ? 20.173 -55.948 -65.213 1.00 33.62 657 ALA A C 1
ATOM 5281 O O . ALA A 1 657 ? 20.297 -54.898 -65.833 1.00 33.62 657 ALA A O 1
ATOM 5282 N N . GLY A 1 658 ? 21.211 -56.585 -64.642 1.00 29.30 658 GLY A N 1
ATOM 5283 C CA . GLY A 1 658 ? 22.641 -56.356 -64.947 1.00 29.30 658 GLY A CA 1
ATOM 5284 C C . GLY A 1 658 ? 23.442 -55.829 -63.744 1.00 29.30 658 GLY A C 1
ATOM 5285 O O . GLY A 1 658 ? 23.169 -54.722 -63.317 1.00 29.30 658 GLY A O 1
ATOM 5286 N N . ARG A 1 659 ? 24.330 -56.534 -63.023 1.00 32.44 659 ARG A N 1
ATOM 5287 C CA . ARG A 1 659 ? 25.476 -57.443 -63.281 1.00 32.44 659 ARG A CA 1
ATOM 5288 C C . ARG A 1 659 ? 26.751 -56.785 -62.696 1.00 32.44 659 ARG A C 1
ATOM 5290 O O . ARG A 1 659 ? 27.202 -55.768 -63.197 1.00 32.44 659 ARG A O 1
ATOM 5297 N N . SER A 1 660 ? 27.281 -57.436 -61.650 1.00 36.44 660 SER A N 1
ATOM 5298 C CA . SER A 1 660 ? 28.663 -57.464 -61.116 1.00 36.44 660 SER A CA 1
ATOM 5299 C C . SER A 1 660 ? 29.403 -56.164 -60.756 1.00 36.44 660 SER A C 1
ATOM 5301 O O . SER A 1 660 ? 29.833 -55.450 -61.649 1.00 36.44 660 SER A O 1
ATOM 5303 N N . SER A 1 661 ? 29.771 -56.003 -59.477 1.00 33.44 661 SER A N 1
ATOM 5304 C CA . SER A 1 661 ? 31.151 -56.226 -58.988 1.00 33.44 661 SER A CA 1
ATOM 5305 C C . SER A 1 661 ? 31.278 -55.914 -57.488 1.00 33.44 661 SER A C 1
ATOM 5307 O O . SER A 1 661 ? 30.560 -55.080 -56.952 1.00 33.44 661 SER A O 1
ATOM 5309 N N . SER A 1 662 ? 32.199 -56.622 -56.841 1.00 40.94 662 SER A N 1
ATOM 5310 C CA . SER A 1 662 ? 32.581 -56.614 -55.425 1.00 40.94 662 SER A CA 1
ATOM 5311 C C . SER A 1 662 ? 32.725 -55.245 -54.746 1.00 40.94 662 SER A C 1
ATOM 5313 O O . SER A 1 662 ? 33.432 -54.391 -55.273 1.00 40.94 662 SER A O 1
ATOM 5315 N N . ALA A 1 663 ? 32.234 -55.121 -53.509 1.00 33.03 663 ALA A N 1
ATOM 5316 C CA . ALA A 1 663 ? 32.936 -54.422 -52.427 1.00 33.03 663 ALA A CA 1
ATOM 5317 C C . ALA A 1 663 ? 32.268 -54.688 -51.067 1.00 33.03 663 ALA A C 1
ATOM 5319 O O . ALA A 1 663 ? 31.049 -54.742 -50.942 1.00 33.03 663 ALA A O 1
ATOM 5320 N N . VAL A 1 664 ? 33.131 -54.863 -50.072 1.00 48.69 664 VAL A N 1
ATOM 5321 C CA . VAL A 1 664 ? 32.922 -54.941 -48.622 1.00 48.69 664 VAL A CA 1
ATOM 5322 C C . VAL A 1 664 ? 31.837 -53.973 -48.118 1.00 48.69 664 VAL A C 1
ATOM 5324 O O . VAL A 1 664 ? 31.890 -52.787 -48.428 1.00 48.69 664 VAL A O 1
ATOM 5327 N N . GLY A 1 665 ? 30.893 -54.456 -47.300 1.00 33.50 665 GLY A N 1
ATOM 5328 C CA . GLY A 1 665 ? 29.823 -53.622 -46.743 1.00 33.50 665 GLY A CA 1
ATOM 5329 C C . GLY A 1 665 ? 29.190 -54.180 -45.466 1.00 33.50 665 GLY A C 1
ATOM 5330 O O . GLY A 1 665 ? 28.401 -55.111 -45.521 1.00 33.50 665 GLY A O 1
ATOM 5331 N N . ASN A 1 666 ? 29.588 -53.577 -44.345 1.00 35.91 666 ASN A N 1
ATOM 5332 C CA . ASN A 1 666 ? 28.813 -53.209 -43.155 1.00 35.91 666 ASN A CA 1
ATOM 5333 C C . ASN A 1 666 ? 27.738 -54.160 -42.599 1.00 35.91 666 ASN A C 1
ATOM 5335 O O . ASN A 1 666 ? 26.662 -54.336 -43.160 1.00 35.91 666 ASN A O 1
ATOM 5339 N N . ARG A 1 667 ? 28.004 -54.620 -41.368 1.00 40.09 667 ARG A N 1
ATOM 5340 C CA . ARG A 1 667 ? 26.990 -55.008 -40.381 1.00 40.09 667 ARG A CA 1
ATOM 5341 C C . ARG A 1 667 ? 26.028 -53.839 -40.148 1.00 40.09 667 ARG A C 1
ATOM 5343 O O . ARG A 1 667 ? 26.460 -52.774 -39.710 1.00 40.09 667 ARG A O 1
ATOM 5350 N N . GLU A 1 668 ? 24.748 -54.072 -40.409 1.00 36.22 668 GLU A N 1
ATOM 5351 C CA . GLU A 1 668 ? 23.634 -53.271 -39.909 1.00 36.22 668 GLU A CA 1
ATOM 5352 C C . GLU A 1 668 ? 23.653 -53.330 -38.375 1.00 36.22 668 GLU A C 1
ATOM 5354 O O . GLU A 1 668 ? 23.404 -54.370 -37.769 1.00 36.22 668 GLU A O 1
ATOM 5359 N N . ALA A 1 669 ? 24.044 -52.222 -37.749 1.00 45.38 669 ALA A N 1
ATOM 5360 C CA . ALA A 1 669 ? 23.722 -51.947 -36.362 1.00 45.38 669 ALA A CA 1
ATOM 5361 C C . ALA A 1 669 ? 22.379 -51.216 -36.368 1.00 45.38 669 ALA A C 1
ATOM 5363 O O . ALA A 1 669 ? 22.255 -50.160 -36.990 1.00 45.38 669 ALA A O 1
ATOM 5364 N N . ASP A 1 670 ? 21.389 -51.797 -35.696 1.00 38.97 670 ASP A N 1
ATOM 5365 C CA . ASP A 1 670 ? 20.115 -51.162 -35.391 1.00 38.97 670 ASP A CA 1
ATOM 5366 C C . ASP A 1 670 ? 20.361 -49.800 -34.723 1.00 38.97 670 ASP A C 1
ATOM 5368 O O . ASP A 1 670 ? 20.717 -49.711 -33.545 1.00 38.97 670 ASP A O 1
ATOM 5372 N N . CYS A 1 671 ? 20.172 -48.717 -35.482 1.00 37.03 671 CYS A N 1
ATOM 5373 C CA . CYS A 1 671 ? 20.075 -47.362 -34.951 1.00 37.03 671 CYS A CA 1
ATOM 5374 C C . CYS A 1 671 ? 18.776 -47.248 -34.147 1.00 37.03 671 CYS A C 1
ATOM 5376 O O . CYS A 1 671 ? 17.746 -46.787 -34.640 1.00 37.03 671 CYS A O 1
ATOM 5378 N N . SER A 1 672 ? 18.841 -47.675 -32.889 1.00 47.84 672 SER A N 1
ATOM 5379 C CA . SER A 1 672 ? 17.861 -47.308 -31.876 1.00 47.84 672 SER A CA 1
ATOM 5380 C C . SER A 1 672 ? 17.915 -45.792 -31.730 1.00 47.84 672 SER A C 1
ATOM 5382 O O . SER A 1 672 ? 18.917 -45.241 -31.283 1.00 47.84 672 SER A O 1
ATOM 5384 N N . VAL A 1 673 ? 16.862 -45.110 -32.176 1.00 53.59 673 VAL A N 1
ATOM 5385 C CA . VAL A 1 673 ? 16.662 -43.682 -31.926 1.00 53.59 673 VAL A CA 1
ATOM 5386 C C . VAL A 1 673 ? 16.630 -43.505 -30.410 1.00 53.59 673 VAL A C 1
ATOM 5388 O O . VAL A 1 673 ? 15.637 -43.855 -29.771 1.00 53.59 673 VAL A O 1
ATOM 5391 N N . GLU A 1 674 ? 17.729 -43.020 -29.830 1.00 58.62 674 GLU A N 1
ATOM 5392 C CA . GLU A 1 674 ? 17.781 -42.598 -28.434 1.00 58.62 674 GLU A CA 1
ATOM 5393 C C . GLU A 1 674 ? 16.716 -41.513 -28.257 1.00 58.62 674 GLU A C 1
ATOM 5395 O O . GLU A 1 674 ? 16.860 -40.380 -28.718 1.00 58.62 674 GLU A O 1
ATOM 5400 N N . LYS A 1 675 ? 15.576 -41.887 -27.668 1.00 73.69 675 LYS A N 1
ATOM 5401 C CA . LYS A 1 675 ? 14.553 -40.923 -27.275 1.00 73.69 675 LYS A CA 1
ATOM 5402 C C . LYS A 1 675 ? 15.195 -40.016 -26.237 1.00 73.69 675 LYS A C 1
ATOM 5404 O O . LYS A 1 675 ? 15.525 -40.475 -25.150 1.00 73.69 675 LYS A O 1
ATOM 5409 N N . GLU A 1 676 ? 15.376 -38.751 -26.593 1.00 80.69 676 GLU A N 1
ATOM 5410 C CA . GLU A 1 676 ? 15.853 -37.701 -25.699 1.00 80.69 676 GLU A CA 1
ATOM 5411 C C . GLU A 1 676 ? 14.927 -37.649 -24.469 1.00 80.69 676 GLU A C 1
ATOM 5413 O O . GLU A 1 676 ? 13.782 -37.195 -24.551 1.00 80.69 676 GLU A O 1
ATOM 5418 N N . ILE A 1 677 ? 15.388 -38.215 -23.348 1.00 85.50 677 ILE A N 1
ATOM 5419 C CA . ILE A 1 677 ? 14.595 -38.361 -22.124 1.00 85.50 677 ILE A CA 1
ATOM 5420 C C . ILE A 1 677 ? 14.459 -36.974 -21.497 1.00 85.50 677 ILE A C 1
ATOM 5422 O O . ILE A 1 677 ? 15.411 -36.428 -20.938 1.00 85.50 677 ILE A O 1
ATOM 5426 N N . ARG A 1 678 ? 13.272 -36.374 -21.617 1.00 88.00 678 ARG A N 1
ATOM 5427 C CA . ARG A 1 678 ? 12.987 -35.055 -21.043 1.00 88.00 678 ARG A CA 1
ATOM 5428 C C . ARG A 1 678 ? 12.637 -35.192 -19.556 1.00 88.00 678 ARG A C 1
ATOM 5430 O O . ARG A 1 678 ? 11.816 -36.043 -19.213 1.00 88.00 678 ARG A O 1
ATOM 5437 N N . PRO A 1 679 ? 13.217 -34.366 -18.668 1.00 94.31 679 PRO A N 1
ATOM 5438 C CA . PRO A 1 679 ? 12.845 -34.360 -17.259 1.00 94.31 679 PRO A CA 1
ATOM 5439 C C . PRO A 1 679 ? 11.419 -33.826 -17.090 1.00 94.31 679 PRO A C 1
ATOM 5441 O O . PRO A 1 679 ? 11.063 -32.803 -17.677 1.00 94.31 679 PRO A O 1
ATOM 5444 N N . ILE A 1 680 ? 10.607 -34.504 -16.277 1.00 94.62 680 ILE A N 1
ATOM 5445 C CA . ILE A 1 680 ? 9.232 -34.080 -15.970 1.00 94.62 680 ILE A CA 1
ATOM 5446 C C . ILE A 1 680 ? 9.224 -33.022 -14.873 1.00 94.62 680 ILE A C 1
ATOM 5448 O O . ILE A 1 680 ? 8.397 -32.106 -14.881 1.00 94.62 680 ILE A O 1
ATOM 5452 N N . LEU A 1 681 ? 10.118 -33.162 -13.895 1.00 95.38 681 LEU A N 1
ATOM 5453 C CA . LEU A 1 681 ? 10.122 -32.315 -12.716 1.00 95.38 681 LEU A CA 1
ATOM 5454 C C . LEU A 1 681 ? 11.545 -32.037 -12.240 1.00 95.38 681 LEU A C 1
ATOM 5456 O O . LEU A 1 681 ? 12.361 -32.944 -12.124 1.00 95.38 681 LEU A O 1
ATOM 5460 N N . ILE A 1 682 ? 11.821 -30.770 -11.936 1.00 96.56 682 ILE A N 1
ATOM 5461 C CA . ILE A 1 682 ? 13.057 -30.326 -11.291 1.00 96.56 682 ILE A CA 1
ATOM 5462 C C . ILE A 1 682 ? 12.648 -29.662 -9.976 1.00 96.56 682 ILE A C 1
ATOM 5464 O O . ILE A 1 682 ? 11.988 -28.624 -9.988 1.00 96.56 682 ILE A O 1
ATOM 5468 N N . ALA A 1 683 ? 13.009 -30.271 -8.849 1.00 96.31 683 ALA A N 1
ATOM 5469 C CA . ALA A 1 683 ? 12.759 -29.743 -7.511 1.00 96.31 683 ALA A CA 1
ATOM 5470 C C . ALA A 1 683 ? 14.077 -29.348 -6.839 1.00 96.31 683 ALA A C 1
ATOM 5472 O O . ALA A 1 683 ? 15.046 -30.098 -6.879 1.00 96.31 683 ALA A O 1
ATOM 5473 N N . GLU A 1 684 ? 14.114 -28.187 -6.187 1.00 96.88 684 GLU A N 1
ATOM 5474 C CA . GLU A 1 684 ? 15.228 -27.799 -5.318 1.00 96.88 684 GLU A CA 1
ATOM 5475 C C . GLU A 1 684 ? 14.896 -28.171 -3.869 1.00 96.88 684 GLU A C 1
ATOM 5477 O O . GLU A 1 684 ? 13.892 -27.719 -3.317 1.00 96.88 684 GLU A O 1
ATOM 5482 N N . VAL A 1 685 ? 15.724 -29.023 -3.258 1.00 96.56 685 VAL A N 1
ATOM 5483 C CA . VAL A 1 685 ? 15.525 -29.538 -1.898 1.00 96.56 685 VAL A CA 1
ATOM 5484 C C . VAL A 1 685 ? 16.642 -29.020 -0.994 1.00 96.56 685 VAL A C 1
ATOM 5486 O O . VAL A 1 685 ? 17.824 -29.279 -1.222 1.00 96.56 685 VAL A O 1
ATOM 5489 N N . SER A 1 686 ? 16.268 -28.283 0.053 1.00 95.31 686 SER A N 1
ATOM 5490 C CA . SER A 1 686 ? 17.191 -27.819 1.095 1.00 95.31 686 SER A CA 1
ATOM 5491 C C . SER A 1 686 ? 17.246 -28.833 2.236 1.00 95.31 686 SER A C 1
ATOM 5493 O O . SER A 1 686 ? 16.288 -28.962 2.997 1.00 95.31 686 SER A O 1
ATOM 5495 N N . VAL A 1 687 ? 18.367 -29.547 2.357 1.00 93.62 687 VAL A N 1
ATOM 5496 C CA . VAL A 1 687 ? 18.575 -30.571 3.397 1.00 93.62 687 VAL A CA 1
ATOM 5497 C C . VAL A 1 687 ? 18.869 -29.946 4.765 1.00 93.62 687 VAL A C 1
ATOM 5499 O O . VAL A 1 687 ? 18.320 -30.370 5.780 1.00 93.62 687 VAL A O 1
ATOM 5502 N N . SER A 1 688 ? 19.714 -28.918 4.805 1.00 90.00 688 SER A N 1
ATOM 5503 C CA . SER A 1 688 ? 20.086 -28.191 6.021 1.00 90.00 688 SER A CA 1
ATOM 5504 C C . SER A 1 688 ? 20.373 -26.723 5.692 1.00 90.00 688 SER A C 1
ATOM 5506 O O . SER A 1 688 ? 20.432 -26.345 4.524 1.00 90.00 688 SER A O 1
ATOM 5508 N N . ARG A 1 689 ? 20.525 -25.869 6.715 1.00 85.62 689 ARG A N 1
ATOM 5509 C CA . ARG A 1 689 ? 20.842 -24.439 6.515 1.00 85.62 689 ARG A CA 1
ATOM 5510 C C . ARG A 1 689 ? 22.254 -24.208 5.976 1.00 85.62 689 ARG A C 1
ATOM 5512 O O . ARG A 1 689 ? 22.496 -23.170 5.371 1.00 85.62 689 ARG A O 1
ATOM 5519 N N . ASP A 1 690 ? 23.141 -25.175 6.188 1.00 90.69 690 ASP A N 1
ATOM 5520 C CA . ASP A 1 690 ? 24.565 -25.062 5.873 1.00 90.69 690 ASP A CA 1
ATOM 5521 C C . ASP A 1 690 ? 24.920 -25.709 4.526 1.00 90.69 690 ASP A C 1
ATOM 5523 O O . ASP A 1 690 ? 26.008 -25.489 3.997 1.00 90.69 690 ASP A O 1
ATOM 5527 N N . ILE A 1 691 ? 24.003 -26.496 3.950 1.00 88.06 691 ILE A N 1
ATOM 5528 C CA . ILE A 1 691 ? 24.180 -27.147 2.651 1.00 88.06 691 ILE A CA 1
ATOM 5529 C C . ILE A 1 691 ? 23.327 -26.398 1.617 1.00 88.06 691 ILE A C 1
ATOM 5531 O O . ILE A 1 691 ? 22.120 -26.242 1.825 1.00 88.06 691 ILE A O 1
ATOM 5535 N N . PRO A 1 692 ? 23.911 -25.936 0.495 1.00 91.62 692 PRO A N 1
ATOM 5536 C CA . PRO A 1 692 ? 23.145 -25.277 -0.555 1.00 91.62 692 PRO A CA 1
ATOM 5537 C C . PRO A 1 692 ? 22.049 -26.209 -1.104 1.00 91.62 692 PRO A C 1
ATOM 5539 O O . PRO A 1 692 ? 22.239 -27.430 -1.131 1.00 91.62 692 PRO A O 1
ATOM 5542 N N . PRO A 1 693 ? 20.901 -25.659 -1.545 1.00 95.69 693 PRO A N 1
ATOM 5543 C CA . PRO A 1 693 ? 19.807 -26.457 -2.089 1.00 95.69 693 PRO A CA 1
ATOM 5544 C C . PRO A 1 693 ? 20.294 -27.316 -3.259 1.00 95.69 693 PRO A C 1
ATOM 5546 O O . PRO A 1 693 ? 20.983 -26.827 -4.156 1.00 95.69 693 PRO A O 1
ATOM 5549 N N . GLN A 1 694 ? 19.934 -28.598 -3.244 1.00 97.12 694 GLN A N 1
ATOM 5550 C CA . GLN A 1 694 ? 20.308 -29.541 -4.295 1.00 97.12 694 GLN A CA 1
ATOM 5551 C C . GLN A 1 694 ? 19.147 -29.763 -5.257 1.00 97.12 694 GLN A C 1
ATOM 5553 O O . GLN A 1 694 ? 17.985 -29.785 -4.851 1.00 97.12 694 GLN A O 1
ATOM 5558 N N . LYS A 1 695 ? 19.469 -29.908 -6.544 1.00 97.00 695 LYS A N 1
ATOM 5559 C CA . LYS A 1 695 ? 18.484 -30.143 -7.602 1.00 97.00 695 LYS A CA 1
ATOM 5560 C C . LYS A 1 695 ? 18.212 -31.633 -7.732 1.00 97.00 695 LYS A C 1
ATOM 5562 O O . LYS A 1 695 ? 19.111 -32.395 -8.072 1.00 97.00 695 LYS A O 1
ATOM 5567 N N . LEU A 1 696 ? 16.963 -32.012 -7.508 1.00 97.44 696 LEU A N 1
ATOM 5568 C CA . LEU A 1 696 ? 16.435 -33.347 -7.723 1.00 97.44 696 LEU A CA 1
ATOM 5569 C C . LEU A 1 696 ? 15.622 -33.348 -9.019 1.00 97.44 696 LEU A C 1
ATOM 5571 O O . LEU A 1 696 ? 14.662 -32.586 -9.162 1.00 97.44 696 LEU A O 1
ATOM 5575 N N . VAL A 1 697 ? 16.046 -34.168 -9.977 1.00 97.44 697 VAL A N 1
ATOM 5576 C CA . VAL A 1 697 ? 15.430 -34.284 -11.302 1.00 97.44 697 VAL A CA 1
ATOM 5577 C C . VAL A 1 697 ? 14.688 -35.612 -11.367 1.00 97.44 697 VAL A C 1
ATOM 5579 O O . VAL A 1 697 ? 15.279 -36.645 -11.086 1.00 97.44 697 VAL A O 1
ATOM 5582 N N . LEU A 1 698 ? 13.406 -35.567 -11.721 1.00 97.56 698 LEU A N 1
ATOM 5583 C CA . LEU A 1 698 ? 12.554 -36.738 -11.927 1.00 97.56 698 LEU A CA 1
ATOM 5584 C C . LEU A 1 698 ? 12.215 -36.869 -13.412 1.00 97.56 698 LEU A C 1
ATOM 5586 O O . LEU A 1 698 ? 11.692 -35.927 -14.026 1.00 97.56 698 LEU A O 1
ATOM 5590 N N . TYR A 1 699 ? 12.482 -38.044 -13.969 1.00 96.50 699 TYR A N 1
ATOM 5591 C CA . TYR A 1 699 ? 12.097 -38.436 -15.319 1.00 96.50 699 TYR A CA 1
ATOM 5592 C C . TYR A 1 699 ? 10.770 -39.208 -15.320 1.00 96.50 699 TYR A C 1
ATOM 5594 O O . TYR A 1 699 ? 10.234 -39.580 -14.279 1.00 96.50 699 TYR A O 1
ATOM 5602 N N . GLU A 1 700 ? 10.207 -39.435 -16.509 1.00 94.56 700 GLU A N 1
ATOM 5603 C CA . GLU A 1 700 ? 8.903 -40.098 -16.673 1.00 94.56 700 GLU A CA 1
ATOM 5604 C C . GLU A 1 700 ? 8.869 -41.536 -16.154 1.00 94.56 700 GLU A C 1
ATOM 5606 O O . GLU A 1 700 ? 7.855 -41.976 -15.607 1.00 94.56 700 GLU A O 1
ATOM 5611 N N . ALA A 1 701 ? 9.987 -42.242 -16.309 1.00 94.38 701 ALA A N 1
ATOM 5612 C CA . ALA A 1 701 ? 10.129 -43.636 -15.916 1.00 94.38 701 ALA A CA 1
ATOM 5613 C C . ALA A 1 701 ? 10.468 -43.823 -14.428 1.00 94.38 701 ALA A C 1
ATOM 5615 O O . ALA A 1 701 ? 10.407 -44.952 -13.948 1.00 94.38 701 ALA A O 1
ATOM 5616 N N . ASP A 1 702 ? 10.808 -42.752 -13.708 1.00 97.19 702 ASP A N 1
ATOM 5617 C CA . ASP A 1 702 ? 11.295 -42.865 -12.336 1.00 97.19 702 ASP A CA 1
ATOM 5618 C C . ASP A 1 702 ? 10.141 -43.090 -11.347 1.00 97.19 702 ASP A C 1
ATOM 5620 O O . ASP A 1 702 ? 9.098 -42.413 -11.386 1.00 97.19 702 ASP A O 1
ATOM 5624 N N . ASP A 1 703 ? 10.349 -44.015 -10.405 1.00 97.44 703 ASP A N 1
ATOM 5625 C CA . ASP A 1 703 ? 9.494 -44.137 -9.229 1.00 97.44 703 ASP A CA 1
ATOM 5626 C C . ASP A 1 703 ? 9.881 -43.072 -8.193 1.00 97.44 703 ASP A C 1
ATOM 5628 O O . ASP A 1 703 ? 11.025 -42.956 -7.750 1.00 97.44 703 ASP A O 1
ATOM 5632 N N . VAL A 1 704 ? 8.889 -42.292 -7.762 1.00 97.88 704 VAL A N 1
ATOM 5633 C CA . VAL A 1 704 ? 9.057 -41.223 -6.772 1.00 97.88 704 VAL A CA 1
ATOM 5634 C C . VAL A 1 704 ? 9.572 -41.781 -5.441 1.00 97.88 704 VAL A C 1
ATOM 5636 O O . VAL A 1 704 ? 10.313 -41.096 -4.733 1.00 97.88 704 VAL A O 1
ATOM 5639 N N . ALA A 1 705 ? 9.181 -43.010 -5.086 1.00 98.00 705 ALA A N 1
ATOM 5640 C CA . ALA A 1 705 ? 9.626 -43.658 -3.856 1.00 98.00 705 ALA A CA 1
ATOM 5641 C C . ALA A 1 705 ? 11.122 -44.008 -3.889 1.00 98.00 705 ALA A C 1
ATOM 5643 O O . ALA A 1 705 ? 11.810 -43.816 -2.884 1.00 98.00 705 ALA A O 1
ATOM 5644 N N . GLU A 1 706 ? 11.615 -44.475 -5.037 1.00 98.12 706 GLU A N 1
ATOM 5645 C CA . GLU A 1 706 ? 13.015 -44.846 -5.254 1.00 98.12 706 GLU A CA 1
ATOM 5646 C C . GLU A 1 706 ? 13.906 -43.600 -5.279 1.00 98.12 706 GLU A C 1
ATOM 5648 O O . GLU A 1 706 ? 14.828 -43.493 -4.475 1.00 98.12 706 GLU A O 1
ATOM 5653 N N . VAL A 1 707 ? 13.531 -42.573 -6.049 1.00 98.19 707 VAL A N 1
ATOM 5654 C CA . VAL A 1 707 ? 14.284 -41.307 -6.112 1.00 98.19 707 VAL A CA 1
ATOM 5655 C C . VAL A 1 707 ? 14.361 -40.616 -4.743 1.00 98.19 707 VAL A C 1
ATOM 5657 O O . VAL A 1 707 ? 15.406 -40.087 -4.357 1.00 98.19 707 VAL A O 1
ATOM 5660 N N . ALA A 1 708 ? 13.275 -40.638 -3.960 1.00 98.06 708 ALA A N 1
ATOM 5661 C CA . ALA A 1 708 ? 13.292 -40.111 -2.595 1.00 98.06 708 ALA A CA 1
ATOM 5662 C C . ALA A 1 708 ? 14.158 -40.961 -1.647 1.00 98.06 708 ALA A C 1
ATOM 5664 O O . ALA A 1 708 ? 14.770 -40.413 -0.727 1.00 98.06 708 ALA A O 1
ATOM 5665 N N . ALA A 1 709 ? 14.208 -42.284 -1.843 1.00 98.19 709 ALA A N 1
ATOM 5666 C CA . ALA A 1 709 ? 15.054 -43.185 -1.067 1.00 98.19 709 ALA A CA 1
ATOM 5667 C C . ALA A 1 709 ? 16.541 -42.972 -1.364 1.00 98.19 709 ALA A C 1
ATOM 5669 O O . ALA A 1 709 ? 17.316 -42.866 -0.414 1.00 98.19 709 ALA A O 1
ATOM 5670 N N . ASP A 1 710 ? 16.910 -42.837 -2.635 1.00 98.06 710 ASP A N 1
ATOM 5671 C CA . ASP A 1 710 ? 18.284 -42.597 -3.074 1.00 98.06 710 ASP A CA 1
ATOM 5672 C C . ASP A 1 710 ? 18.792 -41.245 -2.583 1.00 98.06 710 ASP A C 1
ATOM 5674 O O . ASP A 1 710 ? 19.870 -41.156 -1.992 1.00 98.06 710 ASP A O 1
ATOM 5678 N N . PHE A 1 711 ? 17.971 -40.198 -2.710 1.00 98.06 711 PHE A N 1
ATOM 5679 C CA . PHE A 1 711 ? 18.308 -38.878 -2.182 1.00 98.06 711 PHE A CA 1
ATOM 5680 C C . PHE A 1 711 ? 18.449 -38.894 -0.652 1.00 98.06 711 PHE A C 1
ATOM 5682 O O . PHE A 1 711 ? 19.373 -38.301 -0.091 1.00 98.06 711 PHE A O 1
ATOM 5689 N N . ALA A 1 712 ? 17.562 -39.610 0.048 1.00 97.88 712 ALA A N 1
ATOM 5690 C CA . ALA A 1 712 ? 17.660 -39.766 1.495 1.00 97.88 712 ALA A CA 1
ATOM 5691 C C . ALA A 1 712 ? 18.913 -40.543 1.919 1.00 97.88 712 ALA A C 1
ATOM 5693 O O . ALA A 1 712 ? 19.551 -40.156 2.896 1.00 97.88 712 ALA A O 1
ATOM 5694 N N . ALA A 1 713 ? 19.292 -41.592 1.186 1.00 97.75 713 ALA A N 1
ATOM 5695 C CA . ALA A 1 713 ? 20.508 -42.356 1.443 1.00 97.75 713 ALA A CA 1
ATOM 5696 C C . ALA A 1 713 ? 21.767 -41.508 1.195 1.00 97.75 713 ALA A C 1
ATOM 5698 O O . ALA A 1 713 ? 22.667 -41.484 2.035 1.00 97.75 713 ALA A O 1
ATOM 5699 N N . GLN A 1 714 ? 21.796 -40.747 0.096 1.00 97.69 714 GLN A N 1
ATOM 5700 C CA . GLN A 1 714 ? 22.912 -39.874 -0.273 1.00 97.69 714 GLN A CA 1
ATOM 5701 C C . GLN A 1 714 ? 23.171 -38.772 0.766 1.00 97.69 714 GLN A C 1
ATOM 5703 O O . GLN A 1 714 ? 24.324 -38.435 1.038 1.00 97.69 714 GLN A O 1
ATOM 5708 N N . HIS A 1 715 ? 22.112 -38.228 1.371 1.00 97.00 715 HIS A N 1
ATOM 5709 C CA . HIS A 1 715 ? 22.200 -37.147 2.359 1.00 97.00 715 HIS A CA 1
ATOM 5710 C C . HIS A 1 715 ? 22.024 -37.596 3.811 1.00 97.00 715 HIS A C 1
ATOM 5712 O O . HIS A 1 715 ? 21.940 -36.745 4.696 1.00 97.00 715 HIS A O 1
ATOM 5718 N N . GLN A 1 716 ? 21.972 -38.909 4.064 1.00 97.00 716 GLN A N 1
ATOM 5719 C CA . GLN A 1 716 ? 21.751 -39.495 5.393 1.00 97.00 716 GLN A CA 1
ATOM 5720 C C . GLN A 1 716 ? 20.519 -38.899 6.103 1.00 97.00 716 GLN A C 1
ATOM 5722 O O . GLN A 1 716 ? 20.542 -38.599 7.299 1.00 97.00 716 GLN A O 1
ATOM 5727 N N . LEU A 1 717 ? 19.430 -38.690 5.356 1.00 96.81 717 LEU A N 1
ATOM 5728 C CA . LEU A 1 717 ? 18.208 -38.102 5.895 1.00 96.81 717 LEU A CA 1
ATOM 5729 C C . LEU A 1 717 ? 17.507 -39.080 6.852 1.00 96.81 717 LEU A C 1
ATOM 5731 O O . LEU A 1 717 ? 17.375 -40.266 6.536 1.00 96.81 717 LEU A O 1
ATOM 5735 N N . PRO A 1 718 ? 16.962 -38.597 7.983 1.00 97.19 718 PRO A N 1
ATOM 5736 C CA . PRO A 1 718 ? 16.098 -39.404 8.836 1.00 97.19 718 PRO A CA 1
ATOM 5737 C C . PRO A 1 718 ? 14.872 -39.937 8.075 1.00 97.19 718 PRO A C 1
ATOM 5739 O O . PRO A 1 718 ? 14.334 -39.254 7.200 1.00 97.19 718 PRO A O 1
ATOM 5742 N N . ALA A 1 719 ? 14.356 -41.107 8.471 1.00 96.94 719 ALA A N 1
ATOM 5743 C CA . ALA A 1 719 ? 13.220 -41.762 7.804 1.00 96.94 719 ALA A CA 1
ATOM 5744 C C . ALA A 1 719 ? 11.987 -40.847 7.635 1.00 96.94 719 ALA A C 1
ATOM 5746 O O . ALA A 1 719 ? 11.380 -40.812 6.568 1.00 96.94 719 ALA A O 1
ATOM 5747 N N . HIS A 1 720 ? 11.675 -40.018 8.635 1.00 97.56 720 HIS A N 1
ATOM 5748 C CA . HIS A 1 720 ? 10.549 -39.080 8.560 1.00 97.56 720 HIS A CA 1
ATOM 5749 C C . HIS A 1 720 ? 10.751 -37.960 7.513 1.00 97.56 720 HIS A C 1
ATOM 5751 O O . HIS A 1 720 ? 9.782 -37.464 6.939 1.00 97.56 720 HIS A O 1
ATOM 5757 N N . MET A 1 721 ? 11.998 -37.560 7.230 1.00 96.94 721 MET A N 1
ATOM 5758 C CA . MET A 1 721 ? 12.311 -36.588 6.173 1.00 96.94 721 MET A CA 1
ATOM 5759 C C . MET A 1 721 ? 12.239 -37.226 4.788 1.00 96.94 721 MET A C 1
ATOM 5761 O O . MET A 1 721 ? 11.751 -36.585 3.859 1.00 96.94 721 MET A O 1
ATOM 5765 N N . LYS A 1 722 ? 12.633 -38.501 4.662 1.00 97.88 722 LYS A N 1
ATOM 5766 C CA . LYS A 1 722 ? 12.413 -39.299 3.447 1.00 97.88 722 LYS A CA 1
ATOM 5767 C C . LYS A 1 722 ? 10.921 -39.395 3.109 1.00 97.88 722 LYS A C 1
ATOM 5769 O O . LYS A 1 722 ? 10.537 -39.088 1.985 1.00 97.88 722 LYS A O 1
ATOM 5774 N N . GLU A 1 723 ? 10.073 -39.751 4.077 1.00 97.69 723 GLU A N 1
ATOM 5775 C CA . GLU A 1 723 ? 8.615 -39.823 3.875 1.00 97.69 723 GLU A CA 1
ATOM 5776 C C . GLU A 1 723 ? 8.017 -38.466 3.483 1.00 97.69 723 GLU A C 1
ATOM 5778 O O . GLU A 1 723 ? 7.170 -38.375 2.590 1.00 97.69 723 GLU A O 1
ATOM 5783 N N . ARG A 1 724 ? 8.485 -37.383 4.117 1.00 97.31 724 ARG A N 1
ATOM 5784 C CA . ARG A 1 724 ? 8.054 -36.021 3.784 1.00 97.31 724 ARG A CA 1
ATOM 5785 C C . ARG A 1 724 ? 8.464 -35.624 2.365 1.00 97.31 724 ARG A C 1
ATOM 5787 O O . ARG A 1 724 ? 7.647 -35.042 1.652 1.00 97.31 724 ARG A O 1
ATOM 5794 N N . LEU A 1 725 ? 9.687 -35.958 1.949 1.00 97.88 725 LEU A N 1
ATOM 5795 C CA . LEU A 1 725 ? 10.176 -35.728 0.590 1.00 97.88 725 LEU A CA 1
ATOM 5796 C C . LEU A 1 725 ? 9.359 -36.531 -0.430 1.00 97.88 725 LEU A C 1
ATOM 5798 O O . LEU A 1 725 ? 8.893 -35.967 -1.415 1.00 97.88 725 LEU A O 1
ATOM 5802 N N . GLN A 1 726 ? 9.099 -37.811 -0.161 1.00 98.19 726 GLN A N 1
ATOM 5803 C CA . GLN A 1 726 ? 8.277 -38.665 -1.020 1.00 98.19 726 GLN A CA 1
ATOM 5804 C C . GLN A 1 726 ? 6.857 -38.101 -1.198 1.00 98.19 726 GLN A C 1
ATOM 5806 O O . GLN A 1 726 ? 6.353 -38.036 -2.324 1.00 98.19 726 GLN A O 1
ATOM 5811 N N . ARG A 1 727 ? 6.215 -37.642 -0.112 1.00 98.00 727 ARG A N 1
ATOM 5812 C CA . ARG A 1 727 ? 4.887 -37.004 -0.172 1.00 98.00 727 ARG A CA 1
ATOM 5813 C C . ARG A 1 727 ? 4.925 -35.717 -1.000 1.00 98.00 727 ARG A C 1
ATOM 5815 O O . ARG A 1 727 ? 4.067 -35.532 -1.860 1.00 98.00 727 ARG A O 1
ATOM 5822 N N . TYR A 1 728 ? 5.942 -34.879 -0.799 1.00 97.62 728 TYR A N 1
ATOM 5823 C CA . TYR A 1 728 ? 6.126 -33.634 -1.547 1.00 97.62 728 TYR A CA 1
ATOM 5824 C C . TYR A 1 728 ? 6.300 -33.871 -3.055 1.00 97.62 728 TYR A C 1
ATOM 5826 O O . TYR A 1 728 ? 5.597 -33.265 -3.863 1.00 97.62 728 TYR A O 1
ATOM 5834 N N . LEU A 1 729 ? 7.176 -34.800 -3.448 1.00 97.56 729 LEU A N 1
ATOM 5835 C CA . LEU A 1 729 ? 7.398 -35.138 -4.858 1.00 97.56 729 LEU A CA 1
ATOM 5836 C C . LEU A 1 729 ? 6.148 -35.764 -5.500 1.00 97.56 729 LEU A C 1
ATOM 5838 O O . LEU A 1 729 ? 5.828 -35.460 -6.649 1.00 97.56 729 LEU A O 1
ATOM 5842 N N . SER A 1 730 ? 5.387 -36.562 -4.743 1.00 97.56 730 SER A N 1
ATOM 5843 C CA . SER A 1 730 ? 4.113 -37.136 -5.201 1.00 97.56 730 SER A CA 1
ATOM 5844 C C . SER A 1 730 ? 3.046 -36.064 -5.448 1.00 97.56 730 SER A C 1
ATOM 5846 O O . SER A 1 730 ? 2.319 -36.127 -6.440 1.00 97.56 730 SER A O 1
ATOM 5848 N N . GLU A 1 731 ? 2.943 -35.062 -4.571 1.00 96.94 731 GLU A N 1
ATOM 5849 C CA . GLU A 1 731 ? 2.031 -33.926 -4.755 1.00 96.94 731 GLU A CA 1
ATOM 5850 C C . GLU A 1 731 ? 2.414 -33.074 -5.966 1.00 96.94 731 GLU A C 1
ATOM 5852 O O . GLU A 1 731 ? 1.541 -32.676 -6.740 1.00 96.94 731 GLU A O 1
ATOM 5857 N N . LEU A 1 732 ? 3.709 -32.819 -6.160 1.00 96.50 732 LEU A N 1
ATOM 5858 C CA . LEU A 1 732 ? 4.192 -32.074 -7.315 1.00 96.50 732 LEU A CA 1
ATOM 5859 C C . LEU A 1 732 ? 3.928 -32.812 -8.635 1.00 96.50 732 LEU A C 1
ATOM 5861 O O . LEU A 1 732 ? 3.459 -32.190 -9.589 1.00 96.50 732 LEU A O 1
ATOM 5865 N N . ARG A 1 733 ? 4.148 -34.133 -8.676 1.00 96.12 733 ARG A N 1
ATOM 5866 C CA . ARG A 1 733 ? 3.821 -34.967 -9.844 1.00 96.12 733 ARG A CA 1
ATOM 5867 C C . ARG A 1 733 ? 2.330 -34.883 -10.186 1.00 96.12 733 ARG A C 1
ATOM 5869 O O . ARG A 1 733 ? 1.989 -34.558 -11.320 1.00 96.12 733 ARG A O 1
ATOM 5876 N N . LYS A 1 734 ? 1.446 -35.036 -9.190 1.00 95.75 734 LYS A N 1
ATOM 5877 C CA . LYS A 1 734 ? -0.013 -34.894 -9.369 1.00 95.75 734 LYS A CA 1
ATOM 5878 C C . LYS A 1 734 ? -0.422 -33.507 -9.881 1.00 95.75 734 LYS A C 1
ATOM 5880 O O . LYS A 1 734 ? -1.307 -33.402 -10.728 1.00 95.75 734 LYS A O 1
ATOM 5885 N N . ARG A 1 735 ? 0.208 -32.430 -9.388 1.00 93.56 735 ARG A N 1
ATOM 5886 C CA . ARG A 1 735 ? -0.056 -31.058 -9.869 1.00 93.56 735 ARG A CA 1
ATOM 5887 C C . ARG A 1 735 ? 0.365 -30.874 -11.327 1.00 93.56 735 ARG A C 1
ATOM 5889 O O . ARG A 1 735 ? -0.379 -30.254 -12.084 1.00 93.56 735 ARG A O 1
ATOM 5896 N N . ASN A 1 736 ? 1.508 -31.429 -11.730 1.00 92.06 736 ASN A N 1
ATOM 5897 C CA . ASN A 1 736 ? 1.965 -31.352 -13.117 1.00 92.06 736 ASN A CA 1
ATOM 5898 C C . ASN A 1 736 ? 1.070 -32.158 -14.069 1.00 92.06 736 ASN A C 1
ATOM 5900 O O . ASN A 1 736 ? 0.680 -31.631 -15.109 1.00 92.06 736 ASN A O 1
ATOM 5904 N N . GLU A 1 737 ? 0.649 -33.367 -13.693 1.00 92.19 737 GLU A N 1
ATOM 5905 C CA . GLU A 1 737 ? -0.305 -34.171 -14.480 1.00 92.19 737 GLU A CA 1
ATOM 5906 C C . GLU A 1 737 ? -1.661 -33.451 -14.651 1.00 92.19 737 GLU A C 1
ATOM 5908 O O . GLU A 1 737 ? -2.262 -33.463 -15.731 1.00 92.19 737 GLU A O 1
ATOM 5913 N N . GLY A 1 738 ? -2.114 -32.732 -13.617 1.00 85.62 738 GLY A N 1
ATOM 5914 C CA . GLY A 1 738 ? -3.319 -31.897 -13.672 1.00 85.62 738 GLY A CA 1
ATOM 5915 C C . GLY A 1 738 ? -3.198 -30.643 -14.550 1.00 85.62 738 GLY A C 1
ATOM 5916 O O . GLY A 1 738 ? -4.215 -30.121 -15.008 1.00 85.62 738 GLY A O 1
ATOM 5917 N N . ASN A 1 739 ? -1.981 -30.149 -14.796 1.00 83.69 739 ASN A N 1
ATOM 5918 C CA . ASN A 1 739 ? -1.738 -28.992 -15.662 1.00 83.69 739 ASN A CA 1
ATOM 5919 C C . ASN A 1 739 ? -1.629 -29.398 -17.135 1.00 83.69 739 ASN A C 1
ATOM 5921 O O . ASN A 1 739 ? -2.179 -28.712 -17.994 1.00 83.69 739 ASN A O 1
ATOM 5925 N N . VAL A 1 740 ? -0.985 -30.534 -17.429 1.00 82.94 740 VAL A N 1
ATOM 5926 C CA . VAL A 1 740 ? -0.860 -31.053 -18.803 1.00 82.94 740 VAL A CA 1
ATOM 5927 C C . VAL A 1 740 ? -2.233 -31.393 -19.386 1.00 82.94 740 VAL A C 1
ATOM 5929 O O . VAL A 1 740 ? -2.513 -31.067 -20.535 1.00 82.94 740 VAL A O 1
ATOM 5932 N N . THR A 1 741 ? -3.131 -31.965 -18.581 1.00 74.31 741 THR A N 1
ATOM 5933 C CA . THR A 1 741 ? -4.490 -32.335 -19.018 1.00 74.31 741 THR A CA 1
ATOM 5934 C C . THR A 1 741 ? -5.419 -31.146 -19.272 1.00 74.31 741 THR A C 1
ATOM 5936 O O . THR A 1 741 ? -6.415 -31.307 -19.966 1.00 74.31 741 THR A O 1
ATOM 5939 N N . LYS A 1 742 ? -5.113 -29.954 -18.742 1.00 72.25 742 LYS A N 1
ATOM 5940 C CA . LYS A 1 742 ? -5.890 -28.722 -18.984 1.00 72.25 742 LYS A CA 1
ATOM 5941 C C . LYS A 1 742 ? -5.387 -27.899 -20.172 1.00 72.25 742 LYS A C 1
ATOM 5943 O O . LYS A 1 742 ? -6.075 -26.969 -20.586 1.00 72.25 742 LYS A O 1
ATOM 5948 N N . GLY A 1 743 ? -4.181 -28.189 -20.662 1.00 54.41 743 GLY A N 1
ATOM 5949 C CA . GLY A 1 743 ? -3.559 -27.501 -21.797 1.00 54.41 743 GLY A CA 1
ATOM 5950 C C . GLY A 1 743 ? -3.842 -28.139 -23.161 1.00 54.41 743 GLY A C 1
ATOM 5951 O O . GLY A 1 743 ? -3.462 -27.561 -24.178 1.00 54.41 743 GLY A O 1
ATOM 5952 N N . VAL A 1 744 ? -4.494 -29.305 -23.177 1.00 43.91 744 VAL A N 1
ATOM 5953 C CA . VAL A 1 744 ? -4.996 -30.007 -24.371 1.00 43.91 744 VAL A CA 1
ATOM 5954 C C . VAL A 1 744 ? -6.503 -29.823 -24.436 1.00 43.91 744 VAL A C 1
ATOM 5956 O O . VAL A 1 744 ? -7.009 -29.549 -25.548 1.00 43.91 744 VAL A O 1
#

Mean predicted aligned error: 22.69 Å

Sequence (744 aa):
MPADESQAQIDLANSPQMRRSHSEGPQPMWRRWEDSEIQIHHAKAEERISRRRQELLEEMKRREEEQCTFTPRLIARSGSREGTPRTRSDGLQDWLGQQLESKKKKVECLEEEMYGDFTYQPQITNMARQLPRQPFSSVFERLYKVAQERLRAKAAQPRSRSQENFRPSRRTDVHEHLYAQGLQQRARQSAQAEQANAEQRGSQVLSRSRQYYWHMLERQIREAFDKSTDDGNCLAYTALEDFLRHFGVVKDQTASTLLATERLKEESRRLRMTLWRHLDPEQVGFVDFLTLTVFFHVLMGAVDEEAQRLHNLAQQERASKGSPQATPGGSVSEELAVATAAARDAAAAADPEGTRICELLMRFNPKQLRTEFKQLYLDRLHQTRAQRQAEPEKTPSPSLTSHSRRLAQQFRQKLTEAGAVGDRHVDLLLWQKNQVEASRQRLREQRDAEEVEQCTFQPCLVSRRSRSAERPSRQLGQRLYERANLEQQRREASAAAREQARLDQEMLDCTFRPNLKKSDKSFASKTCCSPRGADASAQRLRKAFAENYSKRRLLEERCSQFVTAKARPEGTLDSPYARNGSESLGKRHYSTMVQAASPVSPLCTKQSQVLVDGAPQADPGGSGTSSTCIEPPRSSVRRQKLPGQPKQQAQRAKAKAGRSSSAVGNREADCSVEKEIRPILIAEVSVSRDIPPQKLVLYEADDVAEVAADFAAQHQLPAHMKERLQRYLSELRKRNEGNVTKGV

Secondary structure (DSSP, 8-state):
----------------------------------HHHHHHHHHHHHHHHHHHHHHHHHHHHHHHHHH----------------------HHHHHHHHHHHHHHHHHHHHHHHHHHHHHS------HHHHSS---S---HHHHHHHHHHHHHHHHHSS-------S----S---HHHHHHHHHHHHHHHHHHHHHHHHHHHHHT-S-HHHHHHHHHHHHHHHHHHHHHH-TTSSEEETTTHHHHHHHTTSS-----S-HHHHHHHHHHHHHHHHHHHHHH-TT--SEEEHHHHHHHHHHHTTTTSSHHHHHHHHHHHHHHHHT--------TTSHHHHHHHHHHHHHHHHH-HHHHHHHHHHHH--HHHHHHHHHHHHHHHHHHHHHHHHHS-S-S------HHHHHHHHHHHHHHHHTT----SHHHHHHHHHHHHHHHHHHHHHHHHHHHHHH-------------S----THHHHHHHHHHHHHHHHHHHHHHHHHHHHHHHHHHHH------GGGTHHHHSSS-----TTHHHHHHHHHHHHHHHHHHHHHHHHHHHHTTSS-----------------------------------------------------------------------------------------------------------------EEEEEEE---SSSPPEEEEEETT--HHHHHHHHHHHTT--HHHHHHHHHHHHHHHHHHHHHHTT--

Foldseek 3Di:
DDDDDDDDDDDPPDDDPPPPPPPPDPPPPPPPCDVVNVVVVVVVVVVVVVVVVVVVVVVVVVVVVVVCPPPPPPPPPDDDDDDDDDDDDVVVVVVVVVVVVVVVVVVVVVVVVVVVVVPDPPPCPVVNVPPPPDPDPDPVNVVVVVVVVVVVVVVPDPPPPDDPDDDPPPPPPVVNVVVVVVVVVVVVVVVVVVVVVCVVVVPPPPVVVLVVVLVVVLVLLQQLQCQLDPPRWKQFLVSVLSSCPSSVVQDPDPDPDPVVVVVSVVLSVVVSVVVCCLQCVVPPRIHGSLSVSLQVCLQVVVCPDPLVVVVVVVVVVVVVVPDPPDDPDDPPVVVVVVVVVVVVVVVCVVCVPVVVSSVSSNSDDSVVSNVVVVVSVVVVVVVVVVVVVPPPPPPPDPPCPPVNVVVVVVVVVVCVVVVQPDPDPVSVVVVVVVVVVVVVVVVVVVVVVVVVVPPPPPPPPPPPDDDDDDDPPVVVVVVVVVVVVVVVVVVVVVVVVVVVVVVVVVVVVPPDDPPVVVVVVVVPPPDDPDPVCPVVVVVVVVVVVVVVVVVVVVVVVVVVVVPPPPDDDDDDDDDDDDDDDDDDDDDDDDDDDDDDDDDDDDDDDDDDDDDDDDDDDDDDDDDDDDDDDDDDDDDDDDDDDYDDDDDDDDDDDDDDDDDDDDDDDDDDDPPPPPDPFDFLDWDFDDPDPVDGTDIQTHTPPDDLLVSLVVVCVVSVNDPVVSVVSSVVVVVVVVVSVVVVVVVD

pLDDT: mean 71.41, std 21.23, range [27.38, 98.19]